Protein AF-A0A3Q3ASQ7-F1 (afdb_monomer)

Foldseek 3Di:
DDPVLVVVLVVLVVLVVCLVPVPPVPPSVVVVVLLVVLVVLCPVLVVVLLVVLLVLLVVLLVQCALLLLKFWFADCVVVVPDPDDPPDPPPDRTDDDPPDPDGDHAAPDPQAADDPPRTDIDSHDAGPLRNLQGSNDSVSSSVLLVCLQLVAVNVVSVNSRCNRNGVVCVVSSVCSNVVRNVVSVVVSLVSLVVSVVVVVVVVVVVVVVVVVVVVVVVVVVVVVVVVVVVVQVPDDDDDDPPDPPPPDDDDDPVVVVVCVVPQPPPPDPVLVVVLVVLLVVLPDVVLVVVLLVLLVVLLVLVVPDDPPDDPVSVVVSVVSLVVSLVSLVVNLVSLCSNQTNVRQVVDPLSVLSVVLSVLSVVCVVCVPDPPVVVSVVSPNVSNCNCLVVDVVSVVVVVVVVVCCVVCVSLVVVLVSLLQSLLVSLQSQQLVLQLVVQVQPDVVSDRDQQGSNDSVSSSVQLVCLLVSHNVSVLSVSCRRRNNPVSCVSSVCSNVVNNSSVSVD

Sequence (503 aa):
LGNVSALRTFRVLRALKTISLSNRPSGLKTIVGALIQSVKKLADVMILTVFCLSVFALIGLQLFMGNLRQKCVRRTDHCLNGSLPSNTSFFYNFYKVEGAKDALICGNSSDAGKCPDGFDCLKTGRNPNYGYTSFDTFGWAFLSLFRLMTQDYWENLYHQTLRSAGKTYMVFFVVVIFLGSFYLINLILAVVAMAYEEQNQATIAEACQKEREFQQAMERLKKEQQVAVMLVLSGLPCVCSAELEEAHKKCHPCWYVFAHRYLVWECCPSWLRVKQLVKIMVMDPFLDLAITVCIVLNTLFMAMEHYPMTEEFNGMLTIGNLVFSGIFTAEMVLKIIALDPYYYFQTGWNIFDSIIVCLSLMELGLSDVEGLSVLRSFRLLRVFKLARSWPTLNTLIKIIGNSMGALGNLTLVLAIIVFIFAVVGMQLFGKNYQECTCKISKDCSLPRWHMKDFFHSFLIVFRVLCGEWIETMWDCMEVAGQPLCILVFMLVMVIGNLVVSRV

Organism: Kryptolebias marmoratus (NCBI:txid37003)

Secondary structure (DSSP, 8-state):
---HHHHHHGGGGGTHHHHHHSS-TTTHHHHHHHHHHHHHHTHHHHHHHHHHHHHHHHHHHHHHTTGGGEEEEE-GGGGSSS---TT--S---B---TT-SSPPB--SSTTSPPPPTTEEEEE-SPPTTTTTS-SSSHHHHHHHHHHHHHTSSHHHHHHHHHHHH-GGGHHHHHHHIIIIIIIHHHHHHHHHHHHHHHHHHHHHHHHHHHHHHHHHHHHHHHHHHHHHHHHHTTS--------S---S-PPPHHHHHHIIIII---S-HHHHHHHHHHHHHHT-HHHHHHHHHHHHHHHHHHHT--SSPPHHHHHHHHHHHHHHHHHHHHHHHHHHHHHHHHHHTTSHHHHHHHHHHHHHHHHHHTTT-TT-HHHHHGGGGGGGGGGTT-HHHHHHHHHHHHHHHHSHHHHHHHHHHHHHHHHHHHHHHHHHHHHTHHHH-TTSSPPSS-SSSHHHHHHHHHHHHTT--HHHHHHHHHHH-HHHHHHHHHHHHHHHHHHHTT-

Structure (mmCIF, N/CA/C/O backbone):
data_AF-A0A3Q3ASQ7-F1
#
_entry.id   AF-A0A3Q3ASQ7-F1
#
loop_
_atom_site.group_PDB
_atom_site.id
_atom_site.type_symbol
_atom_site.label_atom_id
_atom_site.label_alt_id
_atom_site.label_comp_id
_atom_site.label_asym_id
_atom_site.label_entity_id
_atom_site.label_seq_id
_atom_site.pdbx_PDB_ins_code
_atom_site.Cartn_x
_atom_site.Cartn_y
_atom_site.Cartn_z
_atom_site.occupancy
_atom_site.B_iso_or_equiv
_atom_site.auth_seq_id
_atom_site.auth_comp_id
_atom_site.auth_asym_id
_atom_site.auth_atom_id
_atom_site.pdbx_PDB_model_num
ATOM 1 N N . LEU A 1 1 ? 25.745 27.341 -5.664 1.00 40.50 1 LEU A N 1
ATOM 2 C CA . LEU A 1 1 ? 24.590 27.676 -4.797 1.00 40.50 1 LEU A CA 1
ATOM 3 C C . LEU A 1 1 ? 24.017 26.374 -4.250 1.00 40.50 1 LEU A C 1
ATOM 5 O O . LEU A 1 1 ? 23.530 25.564 -5.024 1.00 40.50 1 LEU A O 1
ATOM 9 N N . GLY A 1 2 ? 24.247 26.116 -2.960 1.00 45.44 2 GLY A N 1
ATOM 10 C CA . GLY A 1 2 ? 24.118 24.795 -2.337 1.00 45.44 2 GLY A CA 1
ATOM 11 C C . GLY A 1 2 ? 22.699 24.231 -2.330 1.00 45.44 2 GLY A C 1
ATOM 12 O O . GLY A 1 2 ? 21.723 24.968 -2.377 1.00 45.44 2 GLY A O 1
ATOM 13 N N . ASN A 1 3 ? 22.615 22.905 -2.258 1.00 58.59 3 ASN A N 1
ATOM 14 C CA . ASN A 1 3 ? 21.414 22.077 -2.342 1.00 58.59 3 ASN A CA 1
ATOM 15 C C . ASN A 1 3 ? 20.445 22.325 -1.156 1.00 58.59 3 ASN A C 1
ATOM 17 O O . ASN A 1 3 ? 20.308 21.503 -0.250 1.00 58.59 3 ASN A O 1
ATOM 21 N N . VAL A 1 4 ? 19.791 23.496 -1.117 1.00 65.44 4 VAL A N 1
ATOM 22 C CA . VAL A 1 4 ? 18.905 23.931 -0.016 1.00 65.44 4 VAL A CA 1
ATOM 23 C C . VAL A 1 4 ? 17.752 22.943 0.192 1.00 65.44 4 VAL A C 1
ATOM 25 O O . VAL A 1 4 ? 17.285 22.783 1.316 1.00 65.44 4 VAL A O 1
ATOM 28 N N . SER A 1 5 ? 17.308 22.251 -0.861 1.00 63.06 5 SER A N 1
ATOM 29 C CA . SER A 1 5 ? 16.274 21.210 -0.789 1.00 63.06 5 SER A CA 1
ATOM 30 C C . SER A 1 5 ? 16.721 20.015 0.062 1.00 63.06 5 SER A C 1
ATOM 32 O O . SER A 1 5 ? 15.990 19.604 0.959 1.00 63.06 5 SER A O 1
ATOM 34 N N . ALA A 1 6 ? 17.958 19.536 -0.120 1.00 63.94 6 ALA A N 1
ATOM 35 C CA . ALA A 1 6 ? 18.531 18.481 0.716 1.00 63.94 6 ALA A CA 1
ATOM 36 C C . ALA A 1 6 ? 18.715 18.941 2.172 1.00 63.94 6 ALA A C 1
ATOM 38 O O . ALA A 1 6 ? 18.454 18.184 3.092 1.00 63.94 6 ALA A O 1
ATOM 39 N N . LEU A 1 7 ? 19.074 20.205 2.419 1.00 70.06 7 LEU A N 1
ATOM 40 C CA . LEU A 1 7 ? 19.183 20.721 3.792 1.00 70.06 7 LEU A CA 1
ATOM 41 C C . LEU A 1 7 ? 17.820 20.881 4.493 1.00 70.06 7 LEU A C 1
ATOM 43 O O . LEU A 1 7 ? 17.738 20.821 5.721 1.00 70.06 7 LEU A O 1
ATOM 47 N N . ARG A 1 8 ? 16.725 21.064 3.740 1.00 75.06 8 ARG A N 1
ATOM 48 C CA . ARG A 1 8 ? 15.362 21.111 4.300 1.00 75.06 8 ARG A CA 1
ATOM 49 C C . ARG A 1 8 ? 14.898 19.753 4.816 1.00 75.06 8 ARG A C 1
ATOM 51 O O . ARG A 1 8 ? 14.081 19.744 5.735 1.00 75.06 8 ARG A O 1
ATOM 58 N N . THR A 1 9 ? 15.433 18.634 4.322 1.00 71.38 9 THR A N 1
ATOM 59 C CA . THR A 1 9 ? 15.073 17.301 4.840 1.00 71.38 9 THR A CA 1
ATOM 60 C C . THR A 1 9 ? 15.530 17.096 6.282 1.00 71.38 9 THR A C 1
ATOM 62 O O . THR A 1 9 ? 14.824 16.449 7.048 1.00 71.38 9 THR A O 1
ATOM 65 N N . PHE A 1 10 ? 16.616 17.745 6.726 1.00 77.31 10 PHE A N 1
ATOM 66 C CA . PHE A 1 10 ? 17.025 17.720 8.136 1.00 77.31 10 PHE A CA 1
ATOM 67 C C . PHE A 1 10 ? 15.962 18.309 9.074 1.00 77.31 10 PHE A C 1
ATOM 69 O O . PHE A 1 10 ? 15.909 17.954 10.251 1.00 77.31 10 PHE A O 1
ATOM 76 N N . ARG A 1 11 ? 15.052 19.161 8.574 1.00 80.38 11 ARG A N 1
ATOM 77 C CA . ARG A 1 11 ? 13.901 19.636 9.363 1.00 80.38 11 ARG A CA 1
ATOM 78 C C . ARG A 1 11 ? 12.938 18.497 9.701 1.00 80.38 11 ARG A C 1
ATOM 80 O O . ARG A 1 11 ? 12.293 18.569 10.741 1.00 80.38 11 ARG A O 1
ATOM 87 N N . VAL A 1 12 ? 12.881 17.443 8.884 1.00 73.81 12 VAL A N 1
ATOM 88 C CA . VAL A 1 12 ? 12.063 16.244 9.124 1.00 73.81 12 VAL A CA 1
ATOM 89 C C . VAL A 1 12 ? 12.606 15.423 10.293 1.00 73.81 12 VAL A C 1
ATOM 91 O O . VAL A 1 12 ? 11.822 14.812 11.009 1.00 73.81 12 VAL A O 1
ATOM 94 N N . LEU A 1 13 ? 13.906 15.509 10.611 1.00 72.81 13 LEU A N 1
ATOM 95 C CA . LEU A 1 13 ? 14.452 14.903 11.835 1.00 72.81 13 LEU A CA 1
ATOM 96 C C . LEU A 1 13 ? 13.830 15.494 13.113 1.00 72.81 13 LEU A C 1
ATOM 98 O O . LEU A 1 13 ? 13.895 14.878 14.171 1.00 72.81 13 LEU A O 1
ATOM 102 N N . ARG A 1 14 ? 13.162 16.657 13.043 1.00 78.00 14 ARG A N 1
ATOM 103 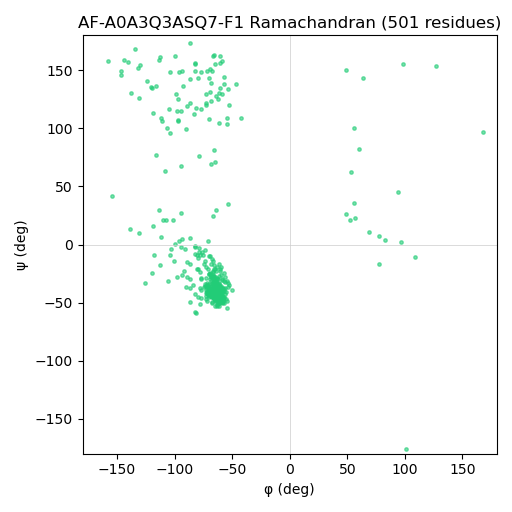C CA . ARG A 1 14 ? 12.352 17.166 14.162 1.00 78.00 14 ARG A CA 1
ATOM 104 C C . ARG A 1 14 ? 11.132 16.291 14.436 1.00 78.00 14 ARG A C 1
ATOM 106 O O . ARG A 1 14 ? 10.718 16.228 15.585 1.00 78.00 14 ARG A O 1
ATOM 113 N N . ALA A 1 15 ? 10.594 15.591 13.437 1.00 68.62 15 ALA A N 1
ATOM 114 C CA . ALA A 1 15 ? 9.544 14.600 13.648 1.00 68.62 15 ALA A CA 1
ATOM 115 C C . ALA A 1 15 ? 10.065 13.413 14.469 1.00 68.62 15 ALA A C 1
ATOM 117 O O . ALA A 1 15 ? 9.340 12.922 15.316 1.00 68.62 15 ALA A O 1
ATOM 118 N N . LEU A 1 16 ? 11.347 13.033 14.356 1.00 71.19 16 LEU A N 1
ATOM 119 C CA . LEU A 1 16 ? 11.947 12.047 15.271 1.00 71.19 16 LEU A CA 1
ATOM 120 C C . LEU A 1 16 ? 11.978 12.544 16.722 1.00 71.19 16 LEU A C 1
ATOM 122 O O . LEU A 1 16 ? 12.055 11.732 17.641 1.00 71.19 16 LEU A O 1
ATOM 126 N N . LYS A 1 17 ? 11.857 13.858 16.971 1.00 70.88 17 LYS A N 1
ATOM 127 C CA . LYS A 1 17 ? 11.703 14.341 18.343 1.00 70.88 17 LYS A CA 1
ATOM 128 C C . LYS A 1 17 ? 10.382 13.918 18.965 1.00 70.88 17 LYS A C 1
ATOM 130 O O . LYS A 1 17 ? 10.351 13.850 20.182 1.00 70.88 17 LYS A O 1
ATOM 135 N N . THR A 1 18 ? 9.322 13.599 18.217 1.00 65.94 18 THR A N 1
ATOM 136 C CA . THR A 1 18 ? 8.094 13.045 18.826 1.00 65.94 18 THR A CA 1
ATOM 137 C C . THR A 1 18 ? 8.370 11.688 19.474 1.00 65.94 18 THR A C 1
ATOM 139 O O . THR A 1 18 ? 7.828 11.403 20.540 1.00 65.94 18 THR A O 1
ATOM 142 N N . ILE A 1 19 ? 9.317 10.921 18.917 1.00 65.00 19 ILE A N 1
ATOM 143 C CA . ILE A 1 19 ? 9.825 9.676 19.505 1.00 65.00 19 ILE A CA 1
ATOM 144 C C . ILE A 1 19 ? 10.561 9.953 20.828 1.00 65.00 19 ILE A C 1
ATOM 146 O O . ILE A 1 19 ? 10.468 9.165 21.766 1.00 65.00 19 ILE A O 1
ATOM 150 N N . SER A 1 20 ? 11.257 11.093 20.938 1.00 59.88 20 SER A N 1
ATOM 151 C CA . SER A 1 20 ? 11.979 11.493 22.158 1.00 59.88 20 SER A CA 1
ATOM 152 C C . SER A 1 20 ? 11.165 12.307 23.181 1.00 59.88 20 SER A C 1
ATOM 154 O O . SER A 1 20 ? 11.505 12.265 24.357 1.00 59.88 20 SER A O 1
ATOM 156 N N . LEU A 1 21 ? 10.151 13.068 22.742 1.00 54.09 21 LEU A N 1
ATOM 157 C CA . LEU A 1 21 ? 9.380 14.062 23.517 1.00 54.09 21 LEU A CA 1
ATOM 158 C C . LEU A 1 21 ? 8.021 13.550 23.991 1.00 54.09 21 LEU A C 1
ATOM 160 O O . LEU A 1 21 ? 7.407 14.195 24.838 1.00 54.09 21 LEU A O 1
ATOM 164 N N . SER A 1 22 ? 7.519 12.429 23.462 1.00 48.75 22 SER A N 1
ATOM 165 C CA . SER A 1 22 ? 6.379 11.770 24.093 1.00 48.75 22 SER A CA 1
ATOM 166 C C . SER A 1 22 ? 6.809 11.369 25.504 1.00 48.75 22 SER A C 1
ATOM 168 O O . SER A 1 22 ? 7.582 10.429 25.684 1.00 48.75 22 SER A O 1
ATOM 170 N N . ASN A 1 23 ? 6.334 12.117 26.504 1.00 43.28 23 ASN A N 1
ATOM 171 C CA . ASN A 1 23 ? 6.573 11.951 27.943 1.00 43.28 23 ASN A CA 1
ATOM 172 C C . ASN A 1 23 ? 5.998 10.628 28.508 1.00 43.28 23 ASN A C 1
ATOM 174 O O . ASN A 1 23 ? 5.625 10.543 29.674 1.00 43.28 23 ASN A O 1
ATOM 178 N N . ARG A 1 24 ? 5.935 9.572 27.688 1.00 46.97 24 ARG A N 1
ATOM 179 C CA . ARG A 1 24 ? 5.661 8.181 28.050 1.00 46.97 24 ARG A CA 1
ATOM 180 C C . ARG A 1 24 ? 6.918 7.353 27.713 1.00 46.97 24 ARG A C 1
ATOM 182 O O . ARG A 1 24 ? 6.967 6.703 26.669 1.00 46.97 24 ARG A O 1
ATOM 189 N N . PRO A 1 25 ? 7.977 7.414 28.545 1.00 46.00 25 PRO A N 1
ATOM 190 C CA . PRO A 1 25 ? 9.343 7.080 28.127 1.00 46.00 25 PRO A CA 1
ATOM 191 C C . PRO A 1 25 ? 9.649 5.583 27.984 1.00 46.00 25 PRO A C 1
ATOM 193 O O . PRO A 1 25 ? 10.738 5.241 27.532 1.00 46.00 25 PRO A O 1
ATOM 196 N N . SER A 1 26 ? 8.740 4.686 28.367 1.00 56.41 26 SER A N 1
ATOM 197 C CA . SER A 1 26 ? 9.032 3.252 28.479 1.00 56.41 26 SER A CA 1
ATOM 198 C C . SER A 1 26 ? 8.600 2.410 27.274 1.00 56.41 26 SER A C 1
ATOM 200 O O . SER A 1 26 ? 9.236 1.401 27.003 1.00 56.41 26 SER A O 1
ATOM 202 N N . GLY A 1 27 ? 7.571 2.798 26.514 1.00 62.06 27 GLY A N 1
ATOM 203 C CA . GLY A 1 27 ? 7.063 1.958 25.414 1.00 62.06 27 GLY A CA 1
ATOM 204 C C . GLY A 1 27 ? 7.864 2.092 24.115 1.00 62.06 27 GLY A C 1
ATOM 205 O O . GLY A 1 27 ? 8.416 1.128 23.596 1.00 62.06 27 GLY A O 1
ATOM 206 N N . LEU A 1 28 ? 7.961 3.314 23.591 1.00 63.69 28 LEU A N 1
ATOM 207 C CA . LEU A 1 28 ? 8.449 3.573 22.233 1.00 63.69 28 LEU A CA 1
ATOM 208 C C . LEU A 1 28 ? 9.963 3.349 22.054 1.00 63.69 28 LEU A C 1
ATOM 210 O O . LEU A 1 28 ? 10.390 2.779 21.052 1.00 63.69 28 LEU A O 1
ATOM 214 N N . LYS A 1 29 ? 10.782 3.745 23.039 1.00 68.12 29 LYS A N 1
ATOM 215 C CA . LYS A 1 29 ? 12.233 3.474 23.030 1.00 68.12 29 LYS A CA 1
ATOM 216 C C . LYS A 1 29 ? 12.528 1.975 23.085 1.00 68.12 29 LYS A C 1
ATOM 218 O O . LYS A 1 29 ? 13.401 1.505 22.362 1.00 68.12 29 LYS A O 1
ATOM 223 N N . THR A 1 30 ? 11.768 1.237 23.892 1.00 71.81 30 THR A N 1
ATOM 224 C CA . THR A 1 30 ? 11.862 -0.225 23.995 1.00 71.81 30 THR A CA 1
ATOM 225 C C . THR A 1 30 ? 11.496 -0.888 22.673 1.00 71.81 30 THR A C 1
ATOM 227 O O . THR A 1 30 ? 12.217 -1.770 22.230 1.00 71.81 30 THR A O 1
ATOM 230 N N . ILE A 1 31 ? 10.461 -0.401 21.977 1.00 71.19 31 ILE A N 1
ATOM 231 C CA . ILE A 1 31 ? 10.077 -0.896 20.645 1.00 71.19 31 ILE A CA 1
ATOM 232 C C . ILE A 1 31 ? 11.190 -0.672 19.614 1.00 71.19 31 ILE A C 1
ATOM 234 O O . ILE A 1 31 ? 11.555 -1.600 18.897 1.00 71.19 31 ILE A O 1
ATOM 238 N N . VAL A 1 32 ? 11.765 0.533 19.542 1.00 72.06 32 VAL A N 1
ATOM 239 C CA . VAL A 1 32 ? 12.861 0.824 18.598 1.00 72.06 32 VAL A CA 1
ATOM 240 C C . VAL A 1 32 ? 14.115 0.006 18.931 1.00 72.06 32 VAL A C 1
ATOM 242 O O . VAL A 1 32 ? 14.754 -0.532 18.028 1.00 72.06 32 VAL A O 1
ATOM 245 N N . GLY A 1 33 ? 14.450 -0.148 20.215 1.00 75.75 33 GLY A N 1
ATOM 246 C CA . GLY A 1 33 ? 15.542 -1.018 20.658 1.00 75.75 33 GLY A CA 1
ATOM 247 C C . GLY A 1 33 ? 15.300 -2.487 20.299 1.00 75.75 33 GLY A C 1
ATOM 248 O O . GLY A 1 33 ? 16.184 -3.141 19.744 1.00 75.75 33 GLY A O 1
ATOM 249 N N . ALA A 1 34 ? 14.080 -2.980 20.525 1.00 74.19 34 ALA A N 1
ATOM 250 C CA . ALA A 1 34 ? 13.669 -4.329 20.162 1.00 74.19 34 ALA A CA 1
ATOM 251 C C . ALA A 1 34 ? 13.756 -4.552 18.647 1.00 74.19 34 ALA A C 1
ATOM 253 O O . ALA A 1 34 ? 14.275 -5.593 18.239 1.00 74.19 34 ALA A O 1
ATOM 254 N N . LEU A 1 35 ? 13.319 -3.582 17.829 1.00 74.62 35 LEU A N 1
ATOM 255 C CA . LEU A 1 35 ? 13.439 -3.583 16.362 1.00 74.62 35 LEU A CA 1
ATOM 256 C C . LEU A 1 35 ? 14.898 -3.727 15.918 1.00 74.62 35 LEU A C 1
ATOM 258 O O . LEU A 1 35 ? 15.217 -4.614 15.130 1.00 74.62 35 LEU A O 1
ATOM 262 N N . ILE A 1 36 ? 15.804 -2.913 16.462 1.00 81.00 36 ILE A N 1
ATOM 263 C CA . ILE A 1 36 ? 17.238 -2.986 16.136 1.00 81.00 36 ILE A CA 1
ATOM 264 C C . ILE A 1 36 ? 17.821 -4.354 16.520 1.00 81.00 36 ILE A C 1
ATOM 266 O O . ILE A 1 36 ? 18.652 -4.905 15.795 1.00 81.00 36 ILE A O 1
ATOM 270 N N . GLN A 1 37 ? 17.374 -4.935 17.633 1.00 79.00 37 GLN A N 1
ATOM 271 C CA . GLN A 1 37 ? 17.842 -6.245 18.073 1.00 79.00 37 GLN A CA 1
ATOM 272 C C . GLN A 1 37 ? 17.421 -7.379 17.123 1.00 79.00 37 GLN A C 1
ATOM 274 O O . GLN A 1 37 ? 18.233 -8.275 16.898 1.00 79.00 37 GLN A O 1
ATOM 279 N N . SER A 1 38 ? 16.228 -7.345 16.504 1.00 78.62 38 SER A N 1
ATOM 280 C CA . SER A 1 38 ? 15.896 -8.367 15.487 1.00 78.62 38 SER A CA 1
ATOM 281 C C . SER A 1 38 ? 16.697 -8.210 14.213 1.00 78.62 38 SER A C 1
ATOM 283 O O . SER A 1 38 ? 17.019 -9.216 13.596 1.00 78.62 38 SER A O 1
ATOM 285 N N . VAL A 1 39 ? 17.035 -6.981 13.807 1.00 80.94 39 VAL A N 1
ATOM 286 C CA . VAL A 1 39 ? 17.841 -6.770 12.592 1.00 80.94 39 VAL A CA 1
ATOM 287 C C . VAL A 1 39 ? 19.178 -7.496 12.708 1.00 80.94 39 VAL A C 1
ATOM 289 O O . VAL A 1 39 ? 19.630 -8.098 11.741 1.00 80.94 39 VAL A O 1
ATOM 292 N N . LYS A 1 40 ? 19.778 -7.524 13.905 1.00 83.12 40 LYS A N 1
ATOM 293 C CA . LYS A 1 40 ? 21.011 -8.287 14.146 1.00 83.12 40 LYS A CA 1
ATOM 294 C C . LYS A 1 40 ? 20.828 -9.790 13.923 1.00 83.12 40 LYS A C 1
ATOM 296 O O . LYS A 1 40 ? 21.713 -10.411 13.352 1.00 83.12 40 LYS A O 1
ATOM 301 N N . LYS A 1 41 ? 19.686 -10.361 14.321 1.00 78.81 41 LYS A N 1
ATOM 302 C CA . LYS A 1 41 ? 19.367 -11.784 14.098 1.00 78.81 41 LYS A CA 1
ATOM 303 C C . LYS A 1 41 ? 19.092 -12.109 12.628 1.00 78.81 41 LYS A C 1
ATOM 305 O O . LYS A 1 41 ? 19.300 -13.235 12.200 1.00 78.81 41 LYS A O 1
ATOM 310 N N . LEU A 1 42 ? 18.662 -11.118 11.847 1.00 82.19 42 LEU A N 1
ATOM 311 C CA . LEU A 1 42 ? 18.450 -11.254 10.406 1.00 82.19 42 LEU A CA 1
ATOM 312 C C . LEU A 1 42 ? 19.744 -11.139 9.590 1.00 82.19 42 LEU A C 1
ATOM 314 O O . LEU A 1 42 ? 19.708 -11.396 8.391 1.00 82.19 42 LEU A O 1
ATOM 318 N N . ALA A 1 43 ? 20.878 -10.763 10.192 1.00 86.38 43 ALA A N 1
ATOM 319 C CA . ALA A 1 43 ? 22.115 -10.503 9.456 1.00 86.38 43 ALA A CA 1
ATOM 320 C C . ALA A 1 43 ? 22.577 -11.710 8.620 1.00 86.38 43 ALA A C 1
ATOM 322 O O . ALA A 1 43 ? 22.868 -11.542 7.437 1.00 86.38 43 ALA A O 1
ATOM 323 N N . ASP A 1 44 ? 22.560 -12.919 9.184 1.00 86.56 44 ASP A N 1
ATOM 324 C CA . ASP A 1 44 ? 22.984 -14.138 8.478 1.00 86.56 44 ASP A CA 1
ATOM 325 C C . ASP A 1 44 ? 22.068 -14.461 7.290 1.00 86.56 44 ASP A C 1
ATOM 327 O O . ASP A 1 44 ? 22.531 -14.797 6.198 1.00 86.56 44 ASP A O 1
ATOM 331 N N . VAL A 1 45 ? 20.758 -14.266 7.467 1.00 87.69 45 VAL A N 1
ATOM 332 C CA . VAL A 1 45 ? 19.765 -14.404 6.393 1.00 87.69 45 VAL A CA 1
ATOM 333 C C . VAL A 1 45 ? 20.002 -13.374 5.296 1.00 87.69 45 VAL A C 1
ATOM 335 O O . VAL A 1 45 ? 19.976 -13.697 4.110 1.00 87.69 45 VAL A O 1
ATOM 338 N N . MET A 1 46 ? 20.263 -12.124 5.672 1.00 87.38 46 MET A N 1
ATOM 339 C CA . MET A 1 46 ? 20.550 -11.055 4.721 1.00 87.38 46 MET A CA 1
ATOM 340 C C . MET A 1 46 ? 21.835 -11.338 3.932 1.00 87.38 46 MET A C 1
ATOM 342 O O . MET A 1 46 ? 21.877 -11.103 2.728 1.00 87.38 46 MET A O 1
ATOM 346 N N . ILE A 1 47 ? 22.861 -11.914 4.560 1.00 90.69 47 ILE A N 1
ATOM 347 C CA . ILE A 1 47 ? 24.085 -12.337 3.867 1.00 90.69 47 ILE A CA 1
ATOM 348 C C . ILE A 1 47 ? 23.777 -13.457 2.866 1.00 90.69 47 ILE A C 1
ATOM 350 O O . ILE A 1 47 ? 24.170 -13.358 1.702 1.00 90.69 47 ILE A O 1
ATOM 354 N N . LEU A 1 48 ? 23.030 -14.485 3.283 1.00 89.75 48 LEU A N 1
ATOM 355 C CA . LEU A 1 48 ? 22.625 -15.586 2.406 1.00 89.75 48 LEU A CA 1
ATOM 356 C C . LEU A 1 48 ? 21.794 -15.089 1.215 1.00 89.75 48 LEU A C 1
ATOM 358 O O . LEU A 1 48 ? 22.058 -15.472 0.078 1.00 89.75 48 LEU A O 1
ATOM 362 N N . THR A 1 49 ? 20.820 -14.208 1.450 1.00 89.12 49 THR A N 1
ATOM 363 C CA . THR A 1 49 ? 19.958 -13.657 0.390 1.00 89.12 49 THR A CA 1
ATOM 364 C C . THR A 1 49 ? 20.760 -12.852 -0.628 1.00 89.12 49 THR A C 1
ATOM 366 O O . THR A 1 49 ? 20.620 -13.081 -1.829 1.00 89.12 49 THR A O 1
ATOM 369 N N . VAL A 1 50 ? 21.654 -11.963 -0.182 1.00 92.00 50 VAL A N 1
ATOM 370 C CA . VAL A 1 50 ? 22.527 -11.183 -1.073 1.00 92.00 50 VAL A CA 1
ATOM 371 C C . VAL A 1 50 ? 23.459 -12.100 -1.865 1.00 92.00 50 VAL A C 1
ATOM 373 O O . VAL A 1 50 ? 23.650 -11.883 -3.064 1.00 92.00 50 VAL A O 1
ATOM 376 N N . PHE A 1 51 ? 24.000 -13.146 -1.237 1.00 93.38 51 PHE A N 1
ATOM 377 C CA . PHE A 1 51 ? 24.819 -14.149 -1.913 1.00 93.38 51 PHE A CA 1
ATOM 378 C C . PHE A 1 51 ? 24.029 -14.883 -3.007 1.00 93.38 51 PHE A C 1
ATOM 380 O O . PHE A 1 51 ? 24.446 -14.883 -4.166 1.00 93.38 51 PHE A O 1
ATOM 387 N N . CYS A 1 52 ? 22.856 -15.432 -2.682 1.00 91.81 52 CYS A N 1
ATOM 388 C CA . CYS A 1 52 ? 21.996 -16.125 -3.643 1.00 91.81 52 CYS A CA 1
ATOM 389 C C . CYS A 1 52 ? 21.577 -15.209 -4.803 1.00 91.81 52 CYS A C 1
ATOM 391 O O . CYS A 1 52 ? 21.685 -15.604 -5.965 1.00 91.81 52 CYS A O 1
ATOM 393 N N . LEU A 1 53 ? 21.160 -13.970 -4.516 1.00 92.69 53 LEU A N 1
ATOM 394 C CA . LEU A 1 53 ? 20.813 -12.982 -5.543 1.00 92.69 53 LEU A CA 1
ATOM 395 C C . LEU A 1 53 ? 21.999 -12.657 -6.450 1.00 92.69 53 LEU A C 1
ATOM 397 O O . LEU A 1 53 ? 21.819 -12.531 -7.658 1.00 92.69 53 LEU A O 1
ATOM 401 N N . SER A 1 54 ? 23.209 -12.563 -5.898 1.00 94.75 54 SER A N 1
ATOM 402 C CA . SER A 1 54 ? 24.421 -12.303 -6.682 1.00 94.75 54 SER A CA 1
ATOM 403 C C . SER A 1 54 ? 24.737 -13.459 -7.634 1.00 94.75 54 SER A C 1
ATOM 405 O O . SER A 1 54 ? 25.043 -13.218 -8.801 1.00 94.75 54 SER A O 1
ATOM 407 N N . VAL A 1 55 ? 24.596 -14.710 -7.180 1.00 95.44 55 VAL A N 1
ATOM 408 C CA . VAL A 1 55 ? 24.778 -15.904 -8.025 1.00 95.44 55 VAL A CA 1
ATOM 409 C C . VAL A 1 55 ? 23.762 -15.919 -9.170 1.00 95.44 55 VAL A C 1
ATOM 411 O O . VAL A 1 55 ? 24.149 -16.021 -10.335 1.00 95.44 55 VAL A O 1
ATOM 414 N N . PHE A 1 56 ? 22.470 -15.740 -8.877 1.00 95.19 56 PHE A N 1
ATOM 415 C CA . PHE A 1 56 ? 21.438 -15.690 -9.918 1.00 95.19 56 PHE A CA 1
ATOM 416 C C . PHE A 1 56 ? 21.582 -14.480 -10.844 1.00 95.19 56 PHE A C 1
ATOM 418 O O . PHE A 1 56 ? 21.280 -14.589 -12.032 1.00 95.19 56 PHE A O 1
ATOM 425 N N . ALA A 1 57 ? 22.077 -13.346 -10.344 1.00 96.38 57 ALA A N 1
ATOM 426 C CA . ALA A 1 57 ? 22.351 -12.171 -11.162 1.00 96.38 57 ALA A CA 1
ATOM 427 C C . ALA A 1 57 ? 23.485 -12.416 -12.158 1.00 96.38 57 ALA A C 1
ATOM 429 O O . ALA A 1 57 ? 23.366 -11.994 -13.304 1.00 96.38 57 ALA A O 1
ATOM 430 N N . LEU A 1 58 ? 24.542 -13.136 -11.771 1.00 97.12 58 LEU A N 1
ATOM 431 C CA . LEU A 1 58 ? 25.612 -13.530 -12.693 1.00 97.12 58 LEU A CA 1
ATOM 432 C C . LEU A 1 58 ? 25.109 -14.506 -13.763 1.00 97.12 58 LEU A C 1
ATOM 434 O O . LEU A 1 58 ? 25.439 -14.336 -14.936 1.00 97.12 58 LEU A O 1
ATOM 438 N N . ILE A 1 59 ? 24.268 -15.476 -13.387 1.00 96.69 59 ILE A N 1
ATOM 439 C CA . ILE A 1 59 ? 23.634 -16.396 -14.345 1.00 96.69 59 ILE A CA 1
ATOM 440 C C . ILE A 1 59 ? 22.732 -15.615 -15.312 1.00 96.69 59 ILE A C 1
ATOM 442 O O . ILE A 1 59 ? 22.855 -15.762 -16.525 1.00 96.69 59 ILE A O 1
ATOM 446 N N . GLY A 1 60 ? 21.859 -14.742 -14.801 1.00 96.19 60 GLY A N 1
ATOM 447 C CA . GLY A 1 60 ? 20.959 -13.926 -15.621 1.00 96.19 60 GLY A CA 1
ATOM 448 C C . GLY A 1 60 ? 21.702 -12.958 -16.545 1.00 96.19 60 GLY A C 1
ATOM 449 O O . GLY A 1 60 ? 21.334 -12.821 -17.709 1.00 96.19 60 GLY A O 1
ATOM 450 N N . LEU A 1 61 ? 22.782 -12.338 -16.058 1.00 96.50 61 LEU A N 1
ATOM 451 C CA . LEU A 1 61 ? 23.689 -11.504 -16.851 1.00 96.50 61 LEU A CA 1
ATOM 452 C C . LEU A 1 61 ? 24.279 -12.305 -18.018 1.00 96.50 61 LEU A C 1
ATOM 454 O O . LEU A 1 61 ? 24.199 -11.855 -19.154 1.00 96.50 61 LEU A O 1
ATOM 458 N N . GLN A 1 62 ? 24.815 -13.500 -17.761 1.00 96.69 62 GLN A N 1
ATOM 459 C CA . GLN A 1 62 ? 25.405 -14.360 -18.796 1.00 96.69 62 GLN A CA 1
ATOM 460 C C . GLN A 1 62 ? 24.370 -14.838 -19.826 1.00 96.69 62 GLN A C 1
ATOM 462 O O . GLN A 1 62 ? 24.653 -14.845 -21.021 1.00 96.69 62 GLN A O 1
ATOM 467 N N . LEU A 1 63 ? 23.164 -15.207 -19.385 1.00 95.81 63 LEU A N 1
ATOM 468 C CA . LEU A 1 63 ? 22.115 -15.721 -20.270 1.00 95.81 63 LEU A CA 1
ATOM 469 C C . LEU A 1 63 ? 21.452 -14.632 -21.124 1.00 95.81 63 LEU A C 1
ATOM 471 O O . LEU A 1 63 ? 21.087 -14.889 -22.271 1.00 95.81 63 LEU A O 1
ATOM 475 N N . PHE A 1 64 ? 21.264 -13.427 -20.577 1.00 96.56 64 PHE A N 1
ATOM 476 C CA . PHE A 1 64 ? 20.394 -12.408 -21.175 1.00 96.56 64 PHE A CA 1
ATOM 477 C C . PHE A 1 64 ? 21.107 -11.107 -21.562 1.00 96.56 64 PHE A C 1
ATOM 479 O O . PHE A 1 64 ? 20.437 -10.104 -21.834 1.00 96.56 64 PHE A O 1
ATOM 486 N N . MET A 1 65 ? 22.443 -11.106 -21.633 1.00 95.69 65 MET A N 1
ATOM 487 C CA . MET A 1 65 ? 23.240 -9.906 -21.907 1.00 95.69 65 MET A CA 1
ATOM 488 C C . MET A 1 65 ? 22.813 -9.190 -23.201 1.00 95.69 65 MET A C 1
ATOM 490 O O . MET A 1 65 ? 23.067 -9.632 -24.328 1.00 95.69 65 MET A O 1
ATOM 494 N N . GLY A 1 66 ? 22.191 -8.019 -23.070 1.00 93.00 66 GLY A N 1
ATOM 495 C CA . GLY A 1 66 ? 21.714 -7.211 -24.189 1.00 93.00 66 GLY A CA 1
ATOM 496 C C . GLY A 1 66 ? 20.533 -7.793 -24.968 1.00 93.00 66 GLY A C 1
ATOM 497 O O . GLY 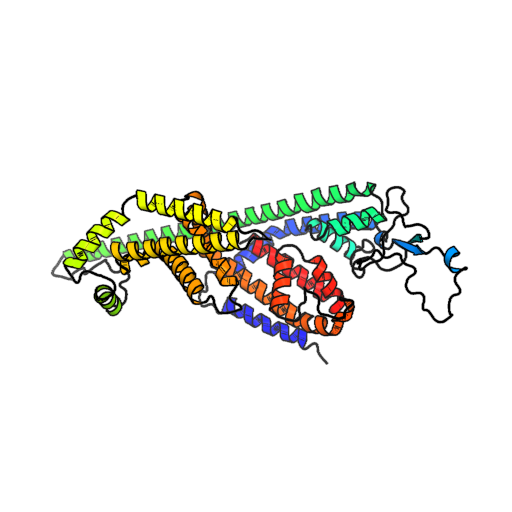A 1 66 ? 20.210 -7.248 -26.023 1.00 93.00 66 GLY A O 1
ATOM 498 N N . ASN A 1 67 ? 19.869 -8.853 -24.501 1.00 94.50 67 ASN A N 1
ATOM 499 C CA . ASN A 1 67 ? 18.690 -9.395 -25.192 1.00 94.50 67 ASN A CA 1
ATOM 500 C C . ASN A 1 67 ? 17.521 -8.398 -25.167 1.00 94.50 67 ASN A C 1
ATOM 502 O O . ASN A 1 67 ? 16.837 -8.213 -26.168 1.00 94.50 67 ASN A O 1
ATOM 506 N N . LEU A 1 68 ? 17.366 -7.638 -24.078 1.00 95.19 68 LEU A N 1
ATOM 507 C CA . LEU A 1 68 ? 16.308 -6.626 -23.939 1.00 95.19 68 LEU A CA 1
ATOM 508 C C . LEU A 1 68 ? 16.493 -5.382 -24.840 1.00 95.19 68 LEU A C 1
ATOM 510 O O . LEU A 1 68 ? 15.559 -4.583 -24.990 1.00 95.19 68 LEU A O 1
ATOM 514 N N . ARG A 1 69 ? 17.658 -5.243 -25.496 1.00 94.06 69 ARG A N 1
ATOM 515 C CA . ARG A 1 69 ? 17.912 -4.231 -26.542 1.00 94.06 69 ARG A CA 1
ATOM 516 C C . ARG A 1 69 ? 17.348 -4.612 -27.905 1.00 94.06 69 ARG A C 1
ATOM 518 O O . ARG A 1 69 ? 17.356 -3.778 -28.798 1.00 94.06 69 ARG A O 1
ATOM 525 N N . GLN A 1 70 ? 16.918 -5.853 -28.109 1.00 93.50 70 GLN A N 1
ATOM 526 C CA . GLN A 1 70 ? 16.384 -6.290 -29.397 1.00 93.50 70 GLN A CA 1
ATOM 527 C C . GLN A 1 70 ? 15.039 -5.611 -29.671 1.00 93.50 70 GLN A C 1
ATOM 529 O O . GLN A 1 70 ? 14.122 -5.700 -28.852 1.00 93.50 70 GLN A O 1
ATOM 534 N N . LYS A 1 71 ? 14.934 -4.916 -30.809 1.00 93.00 71 LYS A N 1
ATOM 535 C CA . LYS A 1 71 ? 13.740 -4.191 -31.262 1.00 93.00 71 LYS A CA 1
ATOM 536 C C . LYS A 1 71 ? 13.426 -4.530 -32.715 1.00 93.00 71 LYS A C 1
ATOM 538 O O . LYS A 1 71 ? 14.326 -4.803 -33.508 1.00 93.00 71 LYS A O 1
ATOM 543 N N . CYS A 1 72 ? 12.148 -4.449 -33.066 1.00 91.38 72 CYS A N 1
ATOM 544 C CA . CYS A 1 72 ? 11.706 -4.538 -34.454 1.00 91.38 72 CYS A CA 1
ATOM 545 C C . CYS A 1 72 ? 11.983 -3.221 -35.183 1.00 91.38 72 CYS A C 1
ATOM 547 O O . CYS A 1 72 ? 11.414 -2.187 -34.822 1.00 91.38 72 CYS A O 1
ATOM 549 N N . VAL A 1 73 ? 12.837 -3.266 -36.202 1.00 89.56 73 VAL A N 1
ATOM 550 C CA . VAL A 1 73 ? 13.248 -2.119 -37.018 1.00 89.56 73 VAL A CA 1
ATOM 551 C C . VAL A 1 73 ? 12.778 -2.325 -38.451 1.00 89.56 73 VAL A C 1
ATOM 553 O O . VAL A 1 73 ? 12.892 -3.423 -38.984 1.00 89.56 73 VAL A O 1
ATOM 556 N N . ARG A 1 74 ? 12.228 -1.286 -39.077 1.00 86.00 74 ARG A N 1
ATOM 557 C CA . ARG A 1 74 ? 11.739 -1.359 -40.457 1.00 86.00 74 ARG A CA 1
ATOM 558 C C . ARG A 1 74 ? 12.877 -1.720 -41.415 1.00 86.00 74 ARG A C 1
ATOM 560 O O . ARG A 1 74 ? 13.961 -1.141 -41.326 1.00 86.00 74 ARG A O 1
ATOM 567 N N . ARG A 1 75 ? 12.620 -2.658 -42.327 1.00 77.62 75 ARG A N 1
ATOM 568 C CA . ARG A 1 75 ? 13.589 -3.107 -43.332 1.00 77.62 75 ARG A CA 1
ATOM 569 C C . ARG A 1 75 ? 13.861 -1.985 -44.352 1.00 77.62 75 ARG A C 1
ATOM 571 O O . ARG A 1 75 ? 12.960 -1.229 -44.721 1.00 77.62 75 ARG A O 1
ATOM 578 N N . THR A 1 76 ? 15.125 -1.818 -44.744 1.00 65.31 76 THR A N 1
ATOM 579 C CA . THR A 1 76 ? 15.616 -0.695 -45.572 1.00 65.31 76 THR A CA 1
ATOM 580 C C . THR A 1 76 ? 15.188 -0.759 -47.041 1.00 65.31 76 THR A C 1
ATOM 582 O O . THR A 1 76 ? 15.174 0.270 -47.713 1.00 65.31 76 THR A O 1
ATOM 585 N N . ASP A 1 77 ? 14.789 -1.929 -47.533 1.00 57.56 77 ASP A N 1
ATOM 586 C CA . ASP A 1 77 ? 14.229 -2.153 -48.874 1.00 57.56 77 ASP A CA 1
ATOM 587 C C . ASP A 1 77 ? 12.912 -1.387 -49.108 1.00 57.56 77 ASP A C 1
ATOM 589 O O . ASP A 1 77 ? 12.687 -0.844 -50.189 1.00 57.56 77 ASP A O 1
ATOM 593 N N . HIS A 1 78 ? 12.083 -1.230 -48.074 1.00 51.41 78 HIS A N 1
ATOM 594 C CA . HIS A 1 78 ? 10.853 -0.433 -48.119 1.00 51.41 78 HIS A CA 1
ATOM 595 C C . HIS A 1 78 ? 11.067 1.088 -48.032 1.00 51.41 78 HIS A C 1
ATOM 597 O O . HIS A 1 78 ? 10.109 1.838 -48.230 1.00 51.41 78 HIS A O 1
ATOM 603 N N . CYS A 1 79 ? 12.283 1.562 -47.745 1.00 52.31 79 CYS A N 1
ATOM 604 C CA . CYS A 1 79 ? 12.597 2.994 -47.680 1.00 52.31 79 CYS A CA 1
ATOM 605 C C . CYS A 1 79 ? 12.975 3.591 -49.047 1.00 52.31 79 CYS A C 1
ATOM 607 O O . CYS A 1 79 ? 12.941 4.807 -49.199 1.00 52.31 79 CYS A O 1
ATOM 609 N N . LEU A 1 80 ? 13.309 2.761 -50.043 1.00 51.97 80 LEU A N 1
ATOM 610 C CA . LEU A 1 80 ? 13.755 3.209 -51.371 1.00 51.97 80 LEU A CA 1
ATOM 611 C C . LEU A 1 80 ? 12.610 3.632 -52.309 1.00 51.97 80 LEU A C 1
ATOM 613 O O . LEU A 1 80 ? 12.846 4.408 -53.228 1.00 51.97 80 LEU A O 1
ATOM 617 N N . ASN A 1 81 ? 11.373 3.187 -52.056 1.00 47.19 81 ASN A N 1
ATOM 618 C CA . ASN A 1 81 ? 10.201 3.524 -52.883 1.00 47.19 81 ASN A CA 1
ATOM 619 C C . ASN A 1 81 ? 9.323 4.652 -52.309 1.00 47.19 81 ASN A C 1
ATOM 621 O O . ASN A 1 81 ? 8.310 5.006 -52.908 1.00 47.19 81 ASN A O 1
ATOM 625 N N . GLY A 1 82 ? 9.688 5.224 -51.158 1.00 48.81 82 GLY A N 1
ATOM 626 C CA . GLY A 1 82 ? 9.046 6.415 -50.607 1.00 48.81 82 GLY A CA 1
ATOM 627 C C . GLY A 1 82 ? 9.948 7.624 -50.811 1.00 48.81 82 GLY A C 1
ATOM 628 O O . GLY A 1 82 ? 11.036 7.674 -50.250 1.00 48.81 82 GLY A O 1
ATOM 629 N N . SER A 1 83 ? 9.507 8.607 -51.593 1.00 46.25 83 SER A N 1
ATOM 630 C CA . SER A 1 83 ? 10.165 9.910 -51.709 1.00 46.25 83 SER A CA 1
ATOM 631 C C . SER A 1 83 ? 10.333 10.540 -50.320 1.00 46.25 83 SER A C 1
ATOM 633 O O . SER A 1 83 ? 9.362 11.035 -49.745 1.00 46.25 83 SER A O 1
ATOM 635 N N . LEU A 1 84 ? 11.545 10.504 -49.762 1.00 48.38 84 LEU A N 1
ATOM 636 C CA . LEU A 1 84 ? 11.836 11.128 -48.475 1.00 48.38 84 LEU A CA 1
ATOM 637 C C . LEU A 1 84 ? 12.198 12.609 -48.688 1.00 48.38 84 LEU A C 1
ATOM 639 O O . LEU A 1 84 ? 13.172 12.896 -49.386 1.00 48.38 84 LEU A O 1
ATOM 643 N N . PRO A 1 85 ? 11.478 13.566 -48.076 1.00 41.88 85 PRO A N 1
ATOM 644 C CA . PRO A 1 85 ? 11.934 14.944 -48.003 1.00 41.88 85 PRO A CA 1
ATOM 645 C C . PRO A 1 85 ? 13.151 15.031 -47.069 1.00 41.88 85 PRO A C 1
ATOM 647 O O . PRO A 1 85 ? 13.140 14.536 -45.939 1.00 41.88 85 PRO A O 1
ATOM 650 N N . SER A 1 86 ? 14.197 15.696 -47.553 1.00 42.06 86 SER A N 1
ATOM 651 C CA . SER A 1 86 ? 15.563 15.803 -47.017 1.00 42.06 86 SER A CA 1
ATOM 652 C C . SER A 1 86 ? 15.719 16.554 -45.681 1.00 42.06 86 SER A C 1
ATOM 654 O O . SER A 1 86 ? 16.792 17.075 -45.400 1.00 42.06 86 SER A O 1
ATOM 656 N N . ASN A 1 87 ? 14.676 16.625 -44.850 1.00 39.22 87 ASN A N 1
ATOM 657 C CA . ASN A 1 87 ? 14.681 17.376 -43.587 1.00 39.22 87 ASN A CA 1
ATOM 658 C C . ASN A 1 87 ? 13.995 16.659 -42.410 1.00 39.22 87 ASN A C 1
ATOM 660 O O . ASN A 1 87 ? 13.740 17.274 -41.377 1.00 39.22 87 ASN A O 1
ATOM 664 N N . THR A 1 88 ? 13.707 15.361 -42.527 1.00 37.88 88 THR A N 1
ATOM 665 C CA . THR A 1 88 ? 13.197 14.571 -41.398 1.00 37.88 88 THR A CA 1
ATOM 666 C C . THR A 1 88 ? 14.340 13.805 -40.744 1.00 37.88 88 THR A C 1
ATOM 668 O O . THR A 1 88 ? 14.991 12.956 -41.349 1.00 37.88 88 THR A O 1
ATOM 671 N N . SER A 1 89 ? 14.636 14.154 -39.495 1.00 36.53 89 SER A N 1
ATOM 672 C CA . SER A 1 89 ? 15.552 13.396 -38.653 1.00 36.53 89 SER A CA 1
ATOM 673 C C . SER A 1 89 ? 15.062 11.947 -38.520 1.00 36.53 89 SER A C 1
ATOM 675 O O . SER A 1 89 ? 13.863 11.694 -38.473 1.00 36.53 89 SER A O 1
ATOM 677 N N . PHE A 1 90 ? 16.014 11.013 -38.463 1.00 40.22 90 PHE A N 1
ATOM 678 C CA . PHE A 1 90 ? 15.934 9.542 -38.361 1.00 40.22 90 PHE A CA 1
ATOM 679 C C . PHE A 1 90 ? 15.090 8.965 -37.188 1.00 40.22 90 PHE A C 1
ATOM 681 O O . PHE A 1 90 ? 15.432 7.941 -36.595 1.00 40.22 90 PHE A O 1
ATOM 688 N N . PHE A 1 91 ? 13.999 9.606 -36.787 1.00 44.81 91 PHE A N 1
ATOM 689 C CA . PHE A 1 91 ? 13.167 9.194 -35.668 1.00 44.81 91 PHE A CA 1
ATOM 690 C C . PHE A 1 91 ? 11.966 8.389 -36.180 1.00 44.81 91 PHE A C 1
ATOM 692 O O . PHE A 1 91 ? 11.197 8.869 -37.000 1.00 44.81 91 PHE A O 1
ATOM 699 N N . TYR A 1 92 ? 11.813 7.173 -35.645 1.00 55.47 92 TYR A N 1
ATOM 700 C CA . TYR A 1 92 ? 10.706 6.214 -35.839 1.00 55.47 92 TYR A CA 1
ATOM 701 C C . TYR A 1 92 ? 10.866 5.129 -36.923 1.00 55.47 92 TYR A C 1
ATOM 703 O O . TYR A 1 92 ? 9.914 4.776 -37.609 1.00 55.47 92 TYR A O 1
ATOM 711 N N . ASN A 1 93 ? 12.035 4.477 -36.971 1.00 77.75 93 ASN A N 1
ATOM 712 C CA . ASN A 1 93 ? 12.181 3.164 -37.629 1.00 77.75 93 ASN A CA 1
ATOM 713 C C . ASN A 1 93 ? 11.746 1.975 -36.746 1.00 77.75 93 ASN A C 1
ATOM 715 O O . ASN A 1 93 ? 11.813 0.835 -37.195 1.00 77.75 93 ASN A O 1
ATOM 719 N N . PHE A 1 94 ? 11.332 2.208 -35.495 1.00 86.56 94 PHE A N 1
ATOM 720 C CA . PHE A 1 94 ? 10.955 1.150 -34.552 1.00 86.56 94 PHE A CA 1
ATOM 721 C C . PHE A 1 94 ? 9.456 0.856 -34.583 1.00 86.56 94 PHE A C 1
ATOM 723 O O . PHE A 1 94 ? 8.646 1.780 -34.522 1.00 86.56 94 PHE A O 1
ATOM 730 N N . TYR A 1 95 ? 9.084 -0.424 -34.570 1.00 87.62 95 TYR A N 1
ATOM 731 C CA . TYR A 1 95 ? 7.688 -0.817 -34.399 1.00 87.62 95 TYR A CA 1
ATOM 732 C C . TYR A 1 95 ? 7.230 -0.598 -32.952 1.00 87.62 95 TYR A C 1
ATOM 734 O O . TYR A 1 95 ? 7.868 -1.059 -31.997 1.00 87.62 95 TYR A O 1
ATOM 742 N N . LYS A 1 96 ? 6.093 0.077 -32.785 1.00 87.38 96 LYS A N 1
ATOM 743 C CA . LYS A 1 96 ? 5.495 0.389 -31.488 1.00 87.38 96 LYS A CA 1
ATOM 744 C C . LYS A 1 96 ? 4.020 0.016 -31.506 1.00 87.38 96 LYS A C 1
ATOM 746 O O . LYS A 1 96 ? 3.287 0.453 -32.384 1.00 87.38 96 LYS A O 1
ATOM 751 N N . VAL A 1 97 ? 3.608 -0.789 -30.532 1.00 86.69 97 VAL A N 1
ATOM 752 C CA . VAL A 1 97 ? 2.199 -1.163 -30.356 1.00 86.69 97 VAL A CA 1
ATOM 753 C C . VAL A 1 97 ? 1.416 0.060 -29.877 1.00 86.69 97 VAL A C 1
ATOM 755 O O . VAL A 1 97 ? 1.938 0.858 -29.089 1.00 86.69 97 VAL A O 1
ATOM 758 N N . GLU A 1 98 ? 0.178 0.215 -30.346 1.00 82.69 98 GLU A N 1
ATOM 759 C CA . GLU A 1 98 ? -0.703 1.299 -29.912 1.00 82.69 98 GLU A CA 1
ATOM 760 C C . GLU A 1 98 ? -0.837 1.320 -28.381 1.00 82.69 98 GLU A C 1
ATOM 762 O O . GLU A 1 98 ? -0.958 0.286 -27.727 1.00 82.69 98 GLU A O 1
ATOM 767 N N . GLY A 1 99 ? -0.724 2.510 -27.788 1.00 78.25 99 GLY A N 1
ATOM 768 C CA . GLY A 1 99 ? -0.766 2.697 -26.334 1.00 78.25 99 GLY A CA 1
ATOM 769 C C . GLY A 1 99 ? 0.517 2.338 -25.567 1.00 78.25 99 GLY A C 1
ATOM 770 O O . GLY A 1 99 ? 0.695 2.817 -24.447 1.00 78.25 99 GLY A O 1
ATOM 771 N N . ALA A 1 100 ? 1.466 1.591 -26.143 1.00 83.38 100 ALA A N 1
ATOM 772 C CA . ALA A 1 100 ? 2.706 1.236 -25.448 1.00 83.38 100 ALA A CA 1
ATOM 773 C C . ALA A 1 100 ? 3.627 2.458 -25.235 1.00 83.38 100 ALA A C 1
ATOM 775 O O . ALA A 1 100 ? 3.632 3.412 -26.021 1.00 83.38 100 ALA A O 1
ATOM 776 N N . LYS A 1 101 ? 4.444 2.453 -24.171 1.00 82.00 101 LYS A N 1
ATOM 777 C CA . LYS A 1 101 ? 5.507 3.461 -23.972 1.00 82.00 101 LYS A CA 1
ATOM 778 C C . LYS A 1 101 ? 6.774 3.106 -24.758 1.00 82.00 101 LYS A C 1
ATOM 780 O O . LYS A 1 101 ? 7.308 3.979 -25.445 1.00 82.00 101 LYS A O 1
ATOM 785 N N . ASP A 1 102 ? 7.161 1.835 -24.754 1.00 88.31 102 ASP A N 1
ATOM 786 C CA . ASP A 1 102 ? 8.383 1.329 -25.387 1.00 88.31 102 ASP A CA 1
ATOM 787 C C . ASP A 1 102 ? 8.140 0.673 -26.756 1.00 88.31 102 ASP A C 1
ATOM 789 O O . ASP A 1 102 ? 7.020 0.297 -27.103 1.00 88.31 102 ASP A O 1
ATOM 793 N N . ALA A 1 103 ? 9.214 0.535 -27.539 1.00 90.31 103 ALA A N 1
ATOM 794 C CA . ALA A 1 103 ? 9.211 -0.217 -28.792 1.00 90.31 103 ALA A CA 1
ATOM 795 C C . ALA A 1 103 ? 9.118 -1.734 -28.547 1.00 90.31 103 ALA A C 1
ATOM 797 O O . ALA A 1 103 ? 9.639 -2.249 -27.549 1.00 90.31 103 ALA A O 1
ATOM 798 N N . LEU A 1 104 ? 8.491 -2.446 -29.489 1.00 92.12 104 LEU A N 1
ATOM 799 C CA . LEU A 1 104 ? 8.255 -3.883 -29.390 1.00 92.12 104 LEU A CA 1
ATOM 800 C C . LEU A 1 104 ? 9.577 -4.657 -29.370 1.00 92.12 104 LEU A C 1
ATOM 802 O O . LEU A 1 104 ? 10.428 -4.491 -30.246 1.00 92.12 104 LEU A O 1
ATOM 806 N N . ILE A 1 105 ? 9.719 -5.524 -28.368 1.00 93.56 105 ILE A N 1
ATOM 807 C CA . ILE A 1 105 ? 10.857 -6.433 -28.229 1.00 93.56 105 ILE A CA 1
ATOM 808 C C . ILE A 1 105 ? 10.657 -7.644 -29.143 1.00 93.56 105 ILE A C 1
ATOM 810 O O . ILE A 1 105 ? 9.534 -8.138 -29.295 1.00 93.56 105 ILE A O 1
ATOM 814 N N . CYS A 1 106 ? 11.747 -8.129 -29.721 1.00 93.75 106 CYS A N 1
ATOM 815 C CA . CYS A 1 106 ? 11.785 -9.307 -30.580 1.00 93.75 106 CYS A CA 1
ATOM 816 C C . CYS A 1 106 ? 12.956 -10.214 -30.211 1.00 93.75 106 CYS A C 1
ATOM 818 O O . CYS A 1 106 ? 13.830 -9.787 -29.462 1.00 93.75 106 CYS A O 1
ATOM 820 N N . GLY A 1 107 ? 12.969 -11.428 -30.755 1.00 93.88 107 GLY A N 1
ATOM 821 C CA . GLY A 1 107 ? 14.088 -12.359 -30.669 1.00 93.88 107 GLY A CA 1
ATOM 822 C C . GLY A 1 107 ? 14.300 -13.112 -31.977 1.00 93.88 107 GLY A C 1
ATOM 823 O O . GLY A 1 107 ? 13.382 -13.230 -32.787 1.00 93.88 107 GLY A O 1
ATOM 824 N N . ASN A 1 108 ? 15.520 -13.612 -32.184 1.00 89.50 108 ASN A N 1
ATOM 825 C CA . ASN A 1 108 ? 15.888 -14.341 -33.406 1.00 89.50 108 ASN A CA 1
ATOM 826 C C . ASN A 1 108 ? 15.630 -15.858 -33.305 1.00 89.50 108 ASN A C 1
ATOM 828 O O . ASN A 1 108 ? 15.627 -16.561 -34.313 1.00 89.50 108 ASN A O 1
ATOM 832 N N . SER A 1 109 ? 15.422 -16.371 -32.089 1.00 90.94 109 SER A N 1
ATOM 833 C CA . SER A 1 109 ? 15.100 -17.779 -31.842 1.00 90.94 109 SER A CA 1
ATOM 834 C C . SER A 1 109 ? 13.715 -18.132 -32.395 1.00 90.94 109 SER A C 1
ATOM 836 O O . SER A 1 109 ? 12.804 -17.303 -32.407 1.00 90.94 109 SER A O 1
ATOM 838 N N . SER A 1 110 ? 13.522 -19.380 -32.824 1.00 89.94 110 SER A N 1
ATOM 839 C CA . SER A 1 110 ? 12.241 -19.856 -33.371 1.00 89.94 110 SER A CA 1
ATOM 840 C C . SER A 1 110 ? 11.089 -19.787 -32.361 1.00 89.94 110 SER A C 1
ATOM 842 O O . SER A 1 110 ? 9.940 -19.582 -32.756 1.00 89.94 110 SER A O 1
ATOM 844 N N . ASP A 1 111 ? 11.399 -19.923 -31.072 1.00 92.69 111 ASP A N 1
ATOM 845 C CA . ASP A 1 111 ? 10.475 -19.862 -29.939 1.00 92.69 111 ASP A CA 1
ATOM 846 C C . ASP A 1 111 ? 10.319 -18.450 -29.340 1.00 92.69 111 ASP A C 1
ATOM 848 O O . ASP A 1 111 ? 9.503 -18.264 -28.432 1.00 92.69 111 ASP A O 1
ATOM 852 N N . ALA A 1 112 ? 11.066 -17.457 -29.837 1.00 93.75 112 ALA A N 1
ATOM 853 C CA . ALA A 1 112 ? 11.003 -16.066 -29.395 1.00 93.75 112 ALA A CA 1
ATOM 854 C C . ALA A 1 112 ? 9.922 -15.254 -30.137 1.00 93.75 112 ALA A C 1
ATOM 856 O O . ALA A 1 112 ? 9.257 -15.716 -31.068 1.00 93.75 112 ALA A O 1
ATOM 857 N N . GLY A 1 113 ? 9.700 -14.015 -29.694 1.00 92.38 113 GLY A N 1
ATOM 858 C CA . GLY A 1 113 ? 8.728 -13.113 -30.301 1.00 92.38 113 GLY A CA 1
ATOM 859 C C . GLY A 1 113 ? 9.203 -12.588 -31.651 1.00 92.38 113 GLY A C 1
ATOM 860 O O . GLY A 1 113 ? 10.208 -11.885 -31.723 1.00 92.38 113 GLY A O 1
ATOM 861 N N . LYS A 1 114 ? 8.435 -12.864 -32.706 1.00 92.88 114 LYS A N 1
ATOM 862 C CA . LYS A 1 114 ? 8.708 -12.358 -34.055 1.00 92.88 114 LYS A CA 1
ATOM 863 C C . LYS A 1 114 ? 8.198 -10.927 -34.250 1.00 92.88 114 LYS A C 1
ATOM 865 O O . LYS A 1 114 ? 7.289 -10.472 -33.544 1.00 92.88 114 LYS A O 1
ATOM 870 N N . CYS A 1 115 ? 8.808 -10.238 -35.207 1.00 92.12 115 CYS A N 1
ATOM 871 C CA . CYS A 1 115 ? 8.359 -8.939 -35.696 1.00 92.12 115 CYS A CA 1
ATOM 872 C C . CYS A 1 115 ? 7.237 -9.096 -36.736 1.00 92.12 115 CYS A C 1
ATOM 874 O O . CYS A 1 115 ? 7.146 -10.156 -37.357 1.00 92.12 115 CYS A O 1
ATOM 876 N N . PRO A 1 116 ? 6.380 -8.073 -36.910 1.00 91.25 116 PRO A N 1
ATOM 877 C CA . PRO A 1 116 ? 5.427 -8.028 -38.018 1.00 91.25 116 PRO A CA 1
ATOM 878 C C . PRO A 1 116 ? 6.145 -7.906 -39.371 1.00 91.25 116 PRO A C 1
ATOM 880 O O . PRO A 1 116 ? 7.316 -7.523 -39.427 1.00 91.25 116 PRO A O 1
ATOM 883 N N . ASP A 1 117 ? 5.430 -8.203 -40.457 1.00 88.31 117 ASP A N 1
ATOM 884 C CA . ASP A 1 117 ? 5.981 -8.162 -41.813 1.00 88.31 117 ASP A CA 1
ATOM 885 C C . ASP A 1 117 ? 6.559 -6.778 -42.160 1.00 88.31 117 ASP A C 1
ATOM 887 O O . ASP A 1 117 ? 5.998 -5.736 -41.813 1.00 88.31 117 ASP A O 1
ATOM 891 N N . GLY A 1 118 ? 7.716 -6.764 -42.828 1.00 85.25 118 GLY A N 1
ATOM 892 C CA . GLY A 1 118 ? 8.454 -5.537 -43.161 1.00 85.25 118 GLY A CA 1
ATOM 893 C C . GLY A 1 118 ? 9.347 -4.985 -42.038 1.00 85.25 118 GLY A C 1
ATOM 894 O O . GLY A 1 118 ? 9.971 -3.936 -42.219 1.00 85.25 118 GLY A O 1
ATOM 895 N N . PHE A 1 119 ? 9.446 -5.678 -40.898 1.00 89.62 119 PHE A N 1
ATOM 896 C CA . PHE A 1 119 ? 10.363 -5.348 -39.805 1.00 89.62 119 PHE A CA 1
ATOM 897 C C . PHE A 1 119 ? 11.324 -6.501 -39.508 1.00 89.62 119 PHE A C 1
ATOM 899 O O . PHE A 1 119 ? 10.911 -7.649 -39.358 1.00 89.62 119 PHE A O 1
ATOM 906 N N . ASP A 1 120 ? 12.598 -6.170 -39.326 1.00 90.31 120 ASP A N 1
ATOM 907 C CA . ASP A 1 120 ? 13.637 -7.100 -38.901 1.00 90.31 120 ASP A CA 1
ATOM 908 C C . ASP A 1 120 ? 13.990 -6.899 -37.429 1.00 90.31 120 ASP A C 1
ATOM 910 O O . ASP A 1 120 ? 13.938 -5.793 -36.883 1.00 90.31 120 ASP A O 1
ATOM 914 N N . CYS A 1 121 ? 14.366 -7.993 -36.771 1.00 92.19 121 CYS A N 1
ATOM 915 C CA . CYS A 1 121 ? 14.790 -7.946 -35.383 1.00 92.19 121 CYS A CA 1
ATOM 916 C C . CYS A 1 121 ? 16.266 -7.557 -35.286 1.00 92.19 121 CYS A C 1
ATOM 918 O O . CYS A 1 121 ? 17.144 -8.335 -35.656 1.00 92.19 121 CYS A O 1
ATOM 920 N N . LEU A 1 122 ? 16.550 -6.369 -34.752 1.00 90.88 122 LEU A N 1
ATOM 921 C CA . LEU A 1 122 ? 17.911 -5.867 -34.580 1.00 90.88 122 LEU A CA 1
ATOM 922 C C . LEU A 1 122 ? 18.175 -5.508 -33.118 1.00 90.88 122 LEU A C 1
ATOM 924 O O . LEU A 1 122 ? 17.331 -4.938 -32.425 1.00 90.88 122 LEU A O 1
ATOM 928 N N . LYS A 1 123 ? 19.384 -5.810 -32.639 1.00 90.94 123 LYS A N 1
ATOM 929 C CA . LYS A 1 123 ? 19.852 -5.439 -31.295 1.00 90.94 123 LYS A CA 1
ATOM 930 C C . LYS A 1 123 ? 20.277 -3.969 -31.278 1.00 90.94 123 LYS A C 1
ATOM 932 O O . LYS A 1 123 ? 21.462 -3.655 -31.317 1.00 90.94 123 LYS A O 1
ATOM 937 N N . THR A 1 124 ? 19.300 -3.068 -31.260 1.00 85.38 124 THR A N 1
ATOM 938 C CA . THR A 1 124 ? 19.512 -1.618 -31.319 1.00 85.38 124 THR A CA 1
ATOM 939 C C . THR A 1 124 ? 18.456 -0.860 -30.516 1.00 85.38 124 THR A C 1
ATOM 941 O O . THR A 1 124 ? 17.314 -1.293 -30.397 1.00 85.38 124 THR A O 1
ATOM 944 N N . GLY A 1 125 ? 18.837 0.294 -29.968 1.00 84.25 125 GLY A N 1
ATOM 945 C CA . GLY A 1 125 ? 17.967 1.141 -29.152 1.00 84.25 125 GLY A CA 1
ATOM 946 C C . GLY A 1 125 ? 18.190 1.016 -27.641 1.00 84.25 125 GLY A C 1
ATOM 947 O O . GLY A 1 125 ? 19.117 0.355 -27.165 1.00 84.25 125 GLY A O 1
ATOM 948 N N . ARG A 1 126 ? 17.343 1.722 -26.879 1.00 90.06 126 ARG A N 1
ATOM 949 C CA . ARG A 1 126 ? 17.371 1.761 -25.407 1.00 90.06 126 ARG A CA 1
ATOM 950 C C . ARG A 1 126 ? 16.643 0.541 -24.830 1.00 90.06 126 ARG A C 1
ATOM 952 O O . ARG A 1 126 ? 15.680 0.033 -25.412 1.00 90.06 126 ARG A O 1
ATOM 959 N N . ASN A 1 127 ? 17.101 0.101 -23.662 1.00 94.38 127 ASN A N 1
ATOM 960 C CA . ASN A 1 127 ? 16.414 -0.909 -22.860 1.00 94.38 127 ASN A CA 1
ATOM 961 C C . ASN A 1 127 ? 15.001 -0.424 -22.445 1.00 94.38 127 ASN A C 1
ATOM 963 O O . ASN A 1 127 ? 14.769 0.789 -22.412 1.00 94.38 127 ASN A O 1
ATOM 967 N N . PRO A 1 128 ? 14.055 -1.333 -22.139 1.00 93.88 128 PRO A N 1
ATOM 968 C CA . PRO A 1 128 ? 12.703 -0.971 -21.696 1.00 93.88 128 PRO A CA 1
ATOM 969 C C . PRO A 1 128 ? 12.681 -0.145 -20.401 1.00 93.88 128 PRO A C 1
ATOM 971 O O . PRO A 1 128 ? 13.655 -0.147 -19.639 1.00 93.88 128 PRO A O 1
ATOM 974 N N . ASN A 1 129 ? 11.556 0.527 -20.137 1.00 93.44 129 ASN A N 1
ATOM 975 C CA . ASN A 1 129 ? 11.272 1.292 -18.917 1.00 93.44 129 ASN A CA 1
ATOM 976 C C . ASN A 1 129 ? 12.376 2.316 -18.598 1.00 93.44 129 ASN A C 1
ATOM 978 O O . ASN A 1 129 ? 13.096 2.195 -17.606 1.00 93.44 129 ASN A O 1
ATOM 982 N N . TYR A 1 130 ? 12.580 3.281 -19.503 1.00 92.19 130 TYR A N 1
ATOM 983 C CA . TYR A 1 130 ? 13.672 4.270 -19.439 1.00 92.19 130 TYR A CA 1
ATOM 984 C C . TYR A 1 130 ? 15.076 3.636 -19.366 1.00 92.19 130 TYR A C 1
ATOM 986 O O . TYR A 1 130 ? 16.058 4.245 -18.946 1.00 92.19 130 TYR A O 1
ATOM 994 N N . GLY A 1 131 ? 15.228 2.402 -19.826 1.00 92.75 131 GLY A N 1
ATOM 995 C CA . GLY A 1 131 ? 16.498 1.694 -19.836 1.00 92.75 131 GLY A CA 1
ATOM 996 C C . GLY A 1 131 ? 16.950 1.127 -18.494 1.00 92.75 131 GLY A C 1
ATOM 997 O O . GLY A 1 131 ? 18.062 0.608 -18.419 1.00 92.75 131 GLY A O 1
ATOM 998 N N . TYR A 1 132 ? 16.103 1.183 -17.465 1.00 94.69 132 TYR A N 1
ATOM 999 C CA . TYR A 1 132 ? 16.389 0.607 -16.149 1.00 94.69 132 TYR A CA 1
ATOM 1000 C C . TYR A 1 132 ? 16.147 -0.904 -16.099 1.00 94.69 132 TYR A C 1
ATOM 1002 O O . TYR A 1 132 ? 16.703 -1.593 -15.250 1.00 94.69 132 TYR A O 1
ATOM 1010 N N . THR A 1 133 ? 15.344 -1.447 -17.018 1.00 95.75 133 THR A N 1
ATOM 1011 C CA . THR A 1 133 ? 15.106 -2.894 -17.096 1.00 95.75 133 THR A CA 1
ATOM 1012 C C . THR A 1 133 ? 16.138 -3.540 -18.015 1.00 95.75 133 THR A C 1
ATOM 1014 O O . THR A 1 133 ? 16.009 -3.469 -19.237 1.00 95.75 133 THR A O 1
ATOM 1017 N N . SER A 1 134 ? 17.193 -4.138 -17.450 1.00 95.69 134 SER A N 1
ATOM 1018 C CA . SER A 1 134 ? 18.247 -4.775 -18.247 1.00 95.69 134 SER A CA 1
ATOM 1019 C C . SER A 1 134 ? 19.057 -5.835 -17.502 1.00 95.69 134 SER A C 1
ATOM 1021 O O . SER A 1 134 ? 19.177 -5.792 -16.281 1.00 95.69 134 SER A O 1
ATOM 1023 N N . PHE A 1 135 ? 19.673 -6.733 -18.273 1.00 96.62 135 PHE A N 1
ATOM 1024 C CA . PHE A 1 135 ? 20.673 -7.702 -17.813 1.00 96.62 135 PHE A CA 1
ATOM 1025 C C . PHE A 1 135 ? 22.047 -7.394 -18.425 1.00 96.62 135 PHE A C 1
ATOM 1027 O O . PHE A 1 135 ? 22.812 -8.303 -18.702 1.00 96.62 135 PHE A O 1
ATOM 1034 N N . ASP A 1 136 ? 22.346 -6.124 -18.716 1.00 95.12 136 ASP A N 1
ATOM 1035 C CA . ASP A 1 136 ? 23.582 -5.741 -19.421 1.00 95.12 136 ASP A CA 1
ATOM 1036 C C . ASP A 1 136 ? 24.763 -5.549 -18.465 1.00 95.12 136 ASP A C 1
ATOM 1038 O O . ASP A 1 136 ? 25.917 -5.725 -18.841 1.00 95.12 136 ASP A O 1
ATOM 1042 N N . THR A 1 137 ? 24.475 -5.148 -17.227 1.00 96.56 137 THR A N 1
ATOM 1043 C CA . THR A 1 137 ? 25.469 -4.943 -16.174 1.00 96.56 137 THR A CA 1
ATOM 1044 C C . THR A 1 137 ? 25.029 -5.665 -14.912 1.00 96.56 137 THR A C 1
ATOM 1046 O O . THR A 1 137 ? 23.833 -5.862 -14.680 1.00 96.56 137 THR A O 1
ATOM 1049 N N . PHE A 1 138 ? 25.996 -6.022 -14.064 1.00 97.00 138 PHE A N 1
ATOM 1050 C CA . PHE A 1 138 ? 25.716 -6.717 -12.810 1.00 97.00 138 PHE A CA 1
ATOM 1051 C C . PHE A 1 138 ? 24.710 -5.962 -11.927 1.00 97.00 138 PHE A C 1
ATOM 1053 O O . PHE A 1 138 ? 23.800 -6.581 -11.392 1.00 97.00 138 PHE A O 1
ATOM 1060 N N . GLY A 1 139 ? 24.809 -4.631 -11.822 1.00 95.19 139 GLY A N 1
ATOM 1061 C CA . GLY A 1 139 ? 23.899 -3.834 -10.990 1.00 95.19 139 GLY A CA 1
ATOM 1062 C C . GLY A 1 139 ? 22.438 -3.870 -11.457 1.00 95.19 139 GLY A C 1
ATOM 1063 O O . GLY A 1 139 ? 21.538 -4.057 -10.639 1.00 95.19 139 GLY A O 1
ATOM 1064 N N . TRP A 1 140 ? 22.186 -3.746 -12.766 1.00 95.69 140 TRP A N 1
ATOM 1065 C CA . TRP A 1 140 ? 20.823 -3.829 -13.309 1.00 95.69 140 TRP A CA 1
ATOM 1066 C C . TRP A 1 140 ? 20.274 -5.254 -13.289 1.00 95.69 140 TRP A C 1
ATOM 1068 O O . TRP A 1 140 ? 19.089 -5.441 -13.004 1.00 95.69 140 TRP A O 1
ATOM 1078 N N . ALA A 1 141 ? 21.132 -6.253 -13.518 1.00 96.88 141 ALA A N 1
ATOM 1079 C CA . ALA A 1 141 ? 20.768 -7.652 -13.343 1.00 96.88 141 ALA A CA 1
ATOM 1080 C C . ALA A 1 141 ? 20.376 -7.912 -11.881 1.00 96.88 141 ALA A C 1
ATOM 1082 O O . ALA A 1 141 ? 19.276 -8.390 -11.630 1.00 96.88 141 ALA A O 1
ATOM 1083 N N . PHE A 1 142 ? 21.202 -7.503 -10.915 1.00 96.12 142 PHE A N 1
ATOM 1084 C CA . PHE A 1 142 ? 20.919 -7.641 -9.485 1.00 96.12 142 PHE A CA 1
ATOM 1085 C C . PHE A 1 142 ? 19.589 -6.987 -9.097 1.00 96.12 142 PHE A C 1
ATOM 1087 O O . PHE A 1 142 ? 18.766 -7.625 -8.447 1.00 96.12 142 PHE A O 1
ATOM 1094 N N . LEU A 1 143 ? 19.325 -5.757 -9.552 1.00 95.25 143 LEU A N 1
ATOM 1095 C CA . LEU A 1 143 ? 18.048 -5.079 -9.309 1.00 95.25 143 LEU A CA 1
ATOM 1096 C C . LEU A 1 143 ? 16.860 -5.825 -9.941 1.00 95.25 143 LEU A C 1
ATOM 1098 O O . LEU A 1 143 ? 15.797 -5.928 -9.333 1.00 95.25 143 LEU A O 1
ATOM 1102 N N . SER A 1 144 ? 17.040 -6.379 -11.141 1.00 95.06 144 SER A N 1
ATOM 1103 C CA . SER A 1 144 ? 16.017 -7.175 -11.830 1.00 95.06 144 SER A CA 1
ATOM 1104 C C . SER A 1 144 ? 15.738 -8.498 -11.107 1.00 95.06 144 SER A C 1
ATOM 1106 O O . SER A 1 144 ? 14.583 -8.896 -10.995 1.00 95.06 144 SER A O 1
ATOM 1108 N N . LEU A 1 145 ? 16.761 -9.161 -10.557 1.00 94.81 145 LEU A N 1
ATOM 1109 C CA . LEU A 1 145 ? 16.602 -10.367 -9.735 1.00 94.81 145 LEU A CA 1
ATOM 1110 C C . LEU A 1 145 ? 15.967 -10.044 -8.378 1.00 94.81 145 LEU A C 1
ATOM 1112 O O . LEU A 1 145 ? 15.109 -10.787 -7.911 1.00 94.81 145 LEU A O 1
ATOM 1116 N N . PHE A 1 146 ? 16.331 -8.918 -7.767 1.00 93.69 146 PHE A N 1
ATOM 1117 C CA . PHE A 1 146 ? 15.703 -8.432 -6.541 1.00 93.69 146 PHE A CA 1
ATOM 1118 C C . PHE A 1 146 ? 14.205 -8.139 -6.744 1.00 93.69 146 PHE A C 1
ATOM 1120 O O . PHE A 1 146 ? 13.375 -8.495 -5.906 1.00 93.69 146 PHE A O 1
ATOM 1127 N N . ARG A 1 147 ? 13.835 -7.583 -7.904 1.00 94.62 147 ARG A N 1
ATOM 1128 C CA . ARG A 1 147 ? 12.438 -7.439 -8.343 1.00 94.62 147 ARG A CA 1
ATOM 1129 C C . ARG A 1 147 ? 11.723 -8.789 -8.484 1.00 94.62 147 ARG A C 1
ATOM 1131 O O . ARG A 1 147 ? 10.580 -8.902 -8.059 1.00 94.62 147 ARG A O 1
ATOM 1138 N N . LEU A 1 148 ? 12.378 -9.823 -9.024 1.00 93.69 148 LEU A N 1
ATOM 1139 C CA . LEU A 1 148 ? 11.793 -11.174 -9.090 1.00 93.69 148 LEU A CA 1
ATOM 1140 C C . LEU A 1 148 ? 11.605 -11.802 -7.701 1.00 93.69 148 LEU A C 1
ATOM 1142 O O . LEU A 1 148 ? 10.603 -12.470 -7.470 1.00 93.69 148 LEU A O 1
ATOM 1146 N N . MET A 1 149 ? 12.542 -11.580 -6.775 1.00 90.75 149 MET A N 1
ATOM 1147 C CA . MET A 1 149 ? 12.446 -12.086 -5.401 1.00 90.75 149 MET A CA 1
ATOM 1148 C C . MET A 1 149 ? 11.264 -11.462 -4.651 1.00 90.75 149 MET A C 1
ATOM 1150 O O . MET A 1 149 ? 10.514 -12.181 -3.997 1.00 90.75 149 MET A O 1
ATOM 1154 N N . THR A 1 150 ? 11.089 -10.144 -4.776 1.00 90.94 150 THR A N 1
ATOM 1155 C CA . THR A 1 150 ? 9.996 -9.384 -4.138 1.00 90.94 150 THR A CA 1
ATOM 1156 C C . THR A 1 150 ? 8.653 -9.504 -4.860 1.00 90.94 150 THR A C 1
ATOM 1158 O O . THR A 1 150 ? 7.653 -9.035 -4.332 1.00 90.94 150 THR A O 1
ATOM 1161 N N . GLN A 1 151 ? 8.621 -10.147 -6.034 1.00 92.25 151 GLN A N 1
ATOM 1162 C CA . GLN A 1 151 ? 7.428 -10.326 -6.870 1.00 92.25 151 GLN A CA 1
ATOM 1163 C C . GLN A 1 151 ? 6.729 -9.008 -7.248 1.00 92.25 151 GLN A C 1
ATOM 1165 O O . GLN A 1 151 ? 5.511 -8.972 -7.403 1.00 92.25 151 GLN A O 1
ATOM 1170 N N . ASP A 1 152 ? 7.495 -7.938 -7.478 1.00 94.62 152 ASP A N 1
ATOM 1171 C CA . ASP A 1 152 ? 6.940 -6.649 -7.902 1.00 94.62 152 ASP A CA 1
ATOM 1172 C C . ASP A 1 152 ? 6.963 -6.486 -9.427 1.00 94.62 152 ASP A C 1
ATOM 1174 O O . ASP A 1 152 ? 8.027 -6.435 -10.063 1.00 94.62 152 ASP A O 1
ATOM 1178 N N . TYR A 1 153 ? 5.774 -6.419 -10.029 1.00 95.38 153 TYR A N 1
ATOM 1179 C CA . TYR A 1 153 ? 5.574 -6.300 -11.476 1.00 95.38 153 TYR A CA 1
ATOM 1180 C C . TYR A 1 153 ? 6.399 -7.332 -12.274 1.00 95.38 153 TYR A C 1
ATOM 1182 O O . TYR A 1 153 ? 6.844 -7.085 -13.397 1.00 95.38 153 TYR A O 1
ATOM 1190 N N . TRP A 1 154 ? 6.733 -8.470 -11.665 1.00 94.56 154 TRP A N 1
ATOM 1191 C CA . TRP A 1 154 ? 7.726 -9.424 -12.158 1.00 94.56 154 TRP A CA 1
ATOM 1192 C C . TRP A 1 154 ? 7.300 -10.074 -13.478 1.00 94.56 154 TRP A C 1
ATOM 1194 O O . TRP A 1 154 ? 8.148 -10.418 -14.306 1.00 94.56 154 TRP A O 1
ATOM 1204 N N . GLU A 1 155 ? 5.994 -10.186 -13.708 1.00 95.00 155 GLU A N 1
ATOM 1205 C CA . GLU A 1 155 ? 5.382 -10.756 -14.899 1.00 95.00 155 GLU A CA 1
ATOM 1206 C C . GLU A 1 155 ? 5.764 -9.969 -16.156 1.00 95.00 155 GLU A C 1
ATOM 1208 O O . GLU A 1 155 ? 6.023 -10.553 -17.208 1.00 95.00 155 GLU A O 1
ATOM 1213 N N . ASN A 1 156 ? 5.903 -8.645 -16.054 1.00 95.25 156 ASN A N 1
ATOM 1214 C CA . ASN A 1 156 ? 6.334 -7.821 -17.177 1.00 95.25 156 ASN A CA 1
ATOM 1215 C C . ASN A 1 156 ? 7.793 -8.112 -17.567 1.00 95.25 156 ASN A C 1
ATOM 1217 O O . ASN A 1 156 ? 8.086 -8.279 -18.751 1.00 95.25 156 ASN A O 1
ATOM 1221 N N . LEU A 1 157 ? 8.695 -8.246 -16.586 1.00 96.06 157 LEU A N 1
ATOM 1222 C CA . LEU A 1 157 ? 10.087 -8.644 -16.830 1.00 96.06 157 LEU A CA 1
ATOM 1223 C C . LEU A 1 157 ? 10.163 -10.052 -17.433 1.00 96.06 157 LEU A C 1
ATOM 1225 O O . LEU A 1 157 ? 10.880 -10.271 -18.408 1.00 96.06 157 LEU A O 1
ATOM 1229 N N . TYR A 1 158 ? 9.388 -10.986 -16.882 1.00 96.00 158 TYR A N 1
ATOM 1230 C CA . TYR A 1 158 ? 9.246 -12.350 -17.380 1.00 96.00 158 TYR A CA 1
ATOM 1231 C C . TYR A 1 158 ? 8.834 -12.360 -18.861 1.00 96.00 158 TYR A C 1
ATOM 1233 O O . TYR A 1 158 ? 9.558 -12.898 -19.705 1.00 96.00 158 TYR A O 1
ATOM 1241 N N . HIS A 1 159 ? 7.738 -11.680 -19.214 1.00 95.12 159 HIS A N 1
ATOM 1242 C CA . HIS A 1 159 ? 7.249 -11.605 -20.590 1.00 95.12 159 HIS A CA 1
ATOM 1243 C C . HIS A 1 159 ? 8.250 -10.940 -21.546 1.00 95.12 159 HIS A C 1
ATOM 1245 O O . HIS A 1 159 ? 8.436 -11.427 -22.664 1.00 95.12 159 HIS A O 1
ATOM 1251 N N . GLN A 1 160 ? 8.925 -9.863 -21.131 1.00 95.12 160 GLN A N 1
ATOM 1252 C CA . GLN A 1 160 ? 9.930 -9.179 -21.955 1.00 95.12 160 GLN A CA 1
ATOM 1253 C C . GLN A 1 160 ? 11.159 -10.059 -22.237 1.00 95.12 160 GLN A C 1
ATOM 1255 O O . GLN A 1 160 ? 11.652 -10.096 -23.372 1.00 95.12 160 GLN A O 1
ATOM 1260 N N . THR A 1 161 ? 11.635 -10.806 -21.241 1.00 95.38 161 THR A N 1
ATOM 1261 C CA . THR A 1 161 ? 12.787 -11.701 -21.403 1.00 95.38 161 THR A CA 1
ATOM 1262 C C . THR A 1 161 ? 12.446 -12.910 -22.269 1.00 95.38 161 THR A C 1
ATOM 1264 O O . THR A 1 161 ? 13.213 -13.233 -23.168 1.00 95.38 161 THR A O 1
ATOM 1267 N N . LEU A 1 162 ? 11.281 -13.545 -22.098 1.00 95.75 162 LEU A N 1
ATOM 1268 C CA . LEU A 1 162 ? 10.878 -14.678 -22.953 1.00 95.75 162 LEU A CA 1
ATOM 1269 C C . LEU A 1 162 ? 10.644 -14.252 -24.395 1.00 95.75 162 LEU A C 1
ATOM 1271 O O . LEU A 1 162 ? 10.960 -14.992 -25.324 1.00 95.75 162 LEU A O 1
ATOM 1275 N N . ARG A 1 163 ? 10.097 -13.049 -24.595 1.00 95.19 163 ARG A N 1
ATOM 1276 C CA . ARG A 1 163 ? 9.876 -12.516 -25.936 1.00 95.19 163 ARG A CA 1
ATOM 1277 C C . ARG A 1 163 ? 11.190 -12.237 -26.672 1.00 95.19 163 ARG A C 1
ATOM 1279 O O . ARG A 1 163 ? 11.205 -12.390 -27.888 1.00 95.19 163 ARG A O 1
ATOM 1286 N N . SER A 1 164 ? 12.259 -11.854 -25.970 1.00 94.81 164 SER A N 1
ATOM 1287 C CA . SER A 1 164 ? 13.582 -11.624 -26.579 1.00 94.81 164 SER A CA 1
ATOM 1288 C C . SER A 1 164 ? 14.432 -12.889 -26.690 1.00 94.81 164 SER A C 1
ATOM 1290 O O . SER A 1 164 ? 14.967 -13.185 -27.752 1.00 94.81 164 SER A O 1
ATOM 1292 N N . ALA A 1 165 ? 14.565 -13.656 -25.610 1.00 94.88 165 ALA A N 1
ATOM 1293 C CA . ALA A 1 165 ? 15.467 -14.804 -25.560 1.00 94.88 165 ALA A CA 1
ATOM 1294 C C . ALA A 1 165 ? 14.848 -16.092 -26.134 1.00 94.88 165 ALA A C 1
ATOM 1296 O O . ALA A 1 165 ? 15.552 -16.886 -26.755 1.00 94.88 165 ALA A O 1
ATOM 1297 N N . GLY A 1 166 ? 13.541 -16.293 -25.942 1.00 94.69 166 GLY A N 1
ATOM 1298 C CA . GLY A 1 166 ? 12.830 -17.531 -26.271 1.00 94.69 166 GLY A CA 1
ATOM 1299 C C . GLY A 1 166 ? 12.032 -18.069 -25.083 1.00 94.69 166 GLY A C 1
ATOM 1300 O O . GLY A 1 166 ? 12.367 -17.823 -23.921 1.00 94.69 166 GLY A O 1
ATOM 1301 N N . LYS A 1 167 ? 10.965 -18.823 -25.365 1.00 94.19 167 LYS A N 1
ATOM 1302 C CA . LYS A 1 167 ? 10.079 -19.414 -24.345 1.00 94.19 167 LYS A CA 1
ATOM 1303 C C . LYS A 1 167 ? 10.769 -20.481 -23.494 1.00 94.19 167 LYS A C 1
ATOM 1305 O O . LYS A 1 167 ? 10.392 -20.672 -22.341 1.00 94.19 167 LYS A O 1
ATOM 1310 N N . THR A 1 168 ? 11.797 -21.137 -24.025 1.00 93.25 168 THR A N 1
ATOM 1311 C CA . THR A 1 168 ? 12.552 -22.191 -23.324 1.00 93.25 168 THR A CA 1
ATOM 1312 C C . THR A 1 168 ? 13.191 -21.688 -22.021 1.00 93.25 168 THR A C 1
ATOM 1314 O O . THR A 1 168 ? 13.271 -22.416 -21.032 1.00 93.25 168 THR A O 1
ATOM 1317 N N . TYR A 1 169 ? 13.553 -20.402 -21.962 1.00 94.81 169 TYR A N 1
ATOM 1318 C CA . TYR A 1 169 ? 14.124 -19.766 -20.770 1.00 94.81 169 TYR A CA 1
ATOM 1319 C C . TYR A 1 169 ? 13.128 -19.562 -19.618 1.00 94.81 169 TYR A C 1
ATOM 1321 O O . TYR A 1 169 ? 13.504 -19.042 -18.568 1.00 94.81 169 TYR A O 1
ATOM 1329 N N . MET A 1 170 ? 11.879 -20.022 -19.752 1.00 94.25 170 MET A N 1
ATOM 1330 C CA . MET A 1 170 ? 10.920 -20.106 -18.646 1.00 94.25 170 MET A CA 1
ATOM 1331 C C . MET A 1 170 ? 11.501 -20.862 -17.445 1.00 94.25 170 MET A C 1
ATOM 1333 O O . MET A 1 170 ? 11.253 -20.467 -16.308 1.00 94.25 170 MET A O 1
ATOM 1337 N N . VAL A 1 171 ? 12.327 -21.889 -17.686 1.00 94.62 171 VAL A N 1
ATOM 1338 C CA . VAL A 1 171 ? 12.972 -22.690 -16.632 1.00 94.62 171 VAL A CA 1
ATOM 1339 C C . VAL A 1 171 ? 13.808 -21.820 -15.689 1.00 94.62 171 VAL A C 1
ATOM 1341 O O . VAL A 1 171 ? 13.744 -22.010 -14.477 1.00 94.62 171 VAL A O 1
ATOM 1344 N N . PHE A 1 172 ? 14.527 -20.819 -16.213 1.00 94.81 172 PHE A N 1
ATOM 1345 C CA . PHE A 1 172 ? 15.294 -19.883 -15.385 1.00 94.81 172 PHE A CA 1
ATOM 1346 C C . PHE A 1 172 ? 14.388 -19.143 -14.393 1.00 94.81 172 PHE A C 1
ATOM 1348 O O . PHE A 1 172 ? 14.680 -19.104 -13.201 1.00 94.81 172 PHE A O 1
ATOM 1355 N N . PHE A 1 173 ? 13.259 -18.608 -14.864 1.00 94.94 173 PHE A N 1
ATOM 1356 C CA . PHE A 1 173 ? 12.316 -17.891 -14.006 1.00 94.94 173 PHE A CA 1
ATOM 1357 C C . PHE A 1 173 ? 11.629 -18.810 -12.999 1.00 94.94 173 PHE A C 1
ATOM 1359 O O . PHE A 1 173 ? 11.467 -18.411 -11.854 1.00 94.94 173 PHE A O 1
ATOM 1366 N N . VAL A 1 174 ? 11.275 -20.040 -13.382 1.00 93.19 174 VAL A N 1
ATOM 1367 C CA . VAL A 1 174 ? 10.696 -21.023 -12.451 1.00 93.19 174 VAL A CA 1
ATOM 1368 C C . VAL A 1 174 ? 11.670 -21.324 -11.312 1.00 93.19 174 VAL A C 1
ATOM 1370 O O . VAL A 1 174 ? 11.283 -21.254 -10.148 1.00 93.19 174 VAL A O 1
ATOM 1373 N N . VAL A 1 175 ? 12.942 -21.587 -11.627 1.00 92.56 175 VAL A N 1
ATOM 1374 C CA . VAL A 1 175 ? 13.982 -21.853 -10.621 1.00 92.56 175 VAL A CA 1
ATOM 1375 C C . VAL A 1 175 ? 14.204 -20.636 -9.723 1.00 92.56 175 VAL A C 1
ATOM 1377 O O . VAL A 1 175 ? 14.236 -20.779 -8.504 1.00 92.56 175 VAL A O 1
ATOM 1380 N N . VAL A 1 176 ? 14.315 -19.436 -10.299 1.00 92.56 176 VAL A N 1
ATOM 1381 C CA . VAL A 1 176 ? 14.534 -18.195 -9.539 1.00 92.56 176 VAL A CA 1
ATOM 1382 C C . VAL A 1 176 ? 13.331 -17.837 -8.668 1.00 92.56 176 VAL A C 1
ATOM 1384 O O . VAL A 1 176 ? 13.519 -17.407 -7.538 1.00 92.56 176 VAL A O 1
ATOM 1387 N N . ILE A 1 177 ? 12.098 -18.015 -9.140 1.00 91.31 177 ILE A N 1
ATOM 1388 C CA . ILE A 1 177 ? 10.901 -17.719 -8.341 1.00 91.31 177 ILE A CA 1
ATOM 1389 C C . ILE A 1 177 ? 10.752 -18.747 -7.215 1.00 91.31 177 ILE A C 1
ATOM 1391 O O . ILE A 1 177 ? 10.493 -18.368 -6.075 1.00 91.31 177 ILE A O 1
ATOM 1395 N N . PHE A 1 178 ? 10.978 -20.032 -7.492 1.00 89.31 178 PHE A N 1
ATOM 1396 C CA . PHE A 1 178 ? 10.878 -21.080 -6.478 1.00 89.31 178 PHE A CA 1
ATOM 1397 C C . PHE A 1 178 ? 11.981 -20.969 -5.410 1.00 89.31 178 PHE A C 1
ATOM 1399 O O . PHE A 1 178 ? 11.691 -20.935 -4.217 1.00 89.31 178 PHE A O 1
ATOM 1406 N N . LEU A 1 179 ? 13.251 -20.860 -5.812 1.00 85.56 179 LEU A N 1
ATOM 1407 C CA . LEU A 1 179 ? 14.370 -20.755 -4.867 1.00 85.56 179 LEU A CA 1
ATOM 1408 C C . LEU A 1 179 ? 14.514 -19.353 -4.270 1.00 85.56 179 LEU A C 1
ATOM 1410 O O . LEU A 1 179 ? 14.868 -19.211 -3.107 1.00 85.56 179 LEU A O 1
ATOM 1414 N N . GLY A 1 180 ? 14.272 -18.309 -5.057 1.00 79.31 180 GLY A N 1
ATOM 1415 C CA . GLY A 1 180 ? 14.430 -16.924 -4.631 1.00 79.31 180 GLY A CA 1
ATOM 1416 C C . GLY A 1 180 ? 13.228 -16.423 -3.846 1.00 79.31 180 GLY A C 1
ATOM 1417 O O . GLY A 1 180 ? 13.378 -16.022 -2.702 1.00 79.31 180 GLY A O 1
ATOM 1418 N N . SER A 1 181 ? 12.031 -16.444 -4.430 1.00 78.50 181 SER A N 1
ATOM 1419 C CA . SER A 1 181 ? 10.856 -15.856 -3.779 1.00 78.50 181 SER A CA 1
ATOM 1420 C C . SER A 1 181 ? 10.291 -16.766 -2.687 1.00 78.50 181 SER A C 1
ATOM 1422 O O . SER A 1 181 ? 10.161 -16.339 -1.544 1.00 78.50 181 SER A O 1
ATOM 1424 N N . PHE A 1 182 ? 10.032 -18.043 -2.982 1.00 78.12 182 PHE A N 1
ATOM 1425 C CA . PHE A 1 182 ? 9.379 -18.919 -2.005 1.00 78.12 182 PHE A CA 1
ATOM 1426 C C . PHE A 1 182 ? 10.308 -19.298 -0.844 1.00 78.12 182 PHE A C 1
ATOM 1428 O O . PHE A 1 182 ? 9.933 -19.152 0.316 1.00 78.12 182 PHE A O 1
ATOM 1435 N N . TYR A 1 183 ? 11.537 -19.746 -1.118 1.00 80.31 183 TYR A N 1
ATOM 1436 C CA . TYR A 1 183 ? 12.431 -20.187 -0.042 1.00 80.31 183 TYR A CA 1
ATOM 1437 C C . TYR A 1 183 ? 12.991 -19.020 0.789 1.00 80.31 183 TYR A C 1
ATOM 1439 O O . TYR A 1 183 ? 12.973 -19.096 2.017 1.00 80.31 183 TYR A O 1
ATOM 1447 N N . LEU A 1 184 ? 13.445 -17.921 0.166 1.00 77.06 184 LEU A N 1
ATOM 1448 C CA . LEU A 1 184 ? 14.055 -16.817 0.922 1.00 77.06 184 LEU A CA 1
ATOM 1449 C C . LEU A 1 184 ? 13.031 -16.002 1.722 1.00 77.06 184 LEU A C 1
ATOM 1451 O O . LEU A 1 184 ? 13.331 -15.652 2.861 1.00 77.06 184 LEU A O 1
ATOM 1455 N N . ILE A 1 185 ? 11.831 -15.728 1.187 1.00 81.12 185 ILE A N 1
ATOM 1456 C CA . ILE A 1 185 ? 10.787 -15.021 1.953 1.00 81.12 185 ILE A CA 1
ATOM 1457 C C . ILE A 1 185 ? 10.356 -15.872 3.147 1.00 81.12 185 ILE A C 1
ATOM 1459 O O . ILE A 1 185 ? 10.309 -15.364 4.264 1.00 81.12 185 ILE A O 1
ATOM 1463 N N . ASN A 1 186 ? 10.117 -17.171 2.947 1.00 84.12 186 ASN A N 1
ATOM 1464 C CA . ASN A 1 186 ? 9.735 -18.063 4.042 1.00 84.12 186 ASN A CA 1
ATOM 1465 C C . ASN A 1 186 ? 10.831 -18.173 5.109 1.00 84.12 186 ASN A C 1
ATOM 1467 O O . ASN A 1 186 ? 10.520 -18.218 6.296 1.00 84.12 186 ASN A O 1
ATOM 1471 N N . LEU A 1 187 ? 12.108 -18.156 4.718 1.00 84.00 187 LEU A N 1
ATOM 1472 C CA . LEU A 1 187 ? 13.226 -18.153 5.659 1.00 84.00 187 LEU A CA 1
ATOM 1473 C C . LEU A 1 187 ? 13.300 -16.829 6.441 1.00 84.00 187 LEU A C 1
ATOM 1475 O O . LEU A 1 187 ? 13.458 -16.860 7.661 1.00 84.00 187 LEU A O 1
ATOM 1479 N N . ILE A 1 188 ? 13.105 -15.675 5.789 1.00 81.25 188 ILE A N 1
ATOM 1480 C CA . ILE A 1 188 ? 13.014 -14.373 6.475 1.00 81.25 188 ILE A CA 1
ATOM 1481 C C . ILE A 1 188 ? 11.850 -14.379 7.472 1.00 81.25 188 ILE A C 1
ATOM 1483 O O . ILE A 1 188 ? 12.054 -14.039 8.635 1.00 81.25 188 ILE A O 1
ATOM 1487 N N . LEU A 1 189 ? 10.655 -14.800 7.050 1.00 83.12 189 LEU A N 1
ATOM 1488 C CA . LEU A 1 189 ? 9.470 -14.865 7.910 1.00 83.12 189 LEU A CA 1
ATOM 1489 C C . LEU A 1 189 ? 9.682 -15.811 9.096 1.00 83.12 189 LEU A C 1
ATOM 1491 O O . LEU A 1 189 ? 9.342 -15.453 10.221 1.00 83.12 189 LEU A O 1
ATOM 1495 N N . ALA A 1 190 ? 10.302 -16.974 8.877 1.00 85.44 190 ALA A N 1
ATOM 1496 C CA . ALA A 1 190 ? 10.633 -17.913 9.944 1.00 85.44 190 ALA A CA 1
ATOM 1497 C C . ALA A 1 190 ? 11.607 -17.301 10.961 1.00 85.44 190 ALA A C 1
ATOM 1499 O O . ALA A 1 190 ? 11.390 -17.414 12.165 1.00 85.44 190 ALA A O 1
ATOM 1500 N N . VAL A 1 191 ? 12.654 -16.603 10.510 1.00 83.56 191 VAL A N 1
ATOM 1501 C CA . VAL A 1 191 ? 13.616 -15.957 11.418 1.00 83.56 191 VAL A CA 1
ATOM 1502 C C . VAL A 1 191 ? 12.997 -14.768 12.151 1.00 83.56 191 VAL A C 1
ATOM 1504 O O . VAL A 1 191 ? 13.264 -14.594 13.341 1.00 83.56 191 VAL A O 1
ATOM 1507 N N . VAL A 1 192 ? 12.134 -13.980 11.501 1.00 82.00 192 VAL A N 1
ATOM 1508 C CA . VAL A 1 192 ? 11.365 -12.919 12.174 1.00 82.00 192 VAL A CA 1
ATOM 1509 C C . VAL A 1 192 ? 10.441 -13.515 13.236 1.00 82.00 192 VAL A C 1
ATOM 1511 O O . VAL A 1 192 ? 10.417 -13.004 14.354 1.00 82.00 192 VAL A O 1
ATOM 1514 N N . ALA A 1 193 ? 9.742 -14.611 12.930 1.00 83.44 193 ALA A N 1
ATOM 1515 C CA . ALA A 1 193 ? 8.865 -15.301 13.872 1.00 83.44 193 ALA A CA 1
ATOM 1516 C C . ALA A 1 193 ? 9.641 -15.864 15.074 1.00 83.44 193 ALA A C 1
ATOM 1518 O O . ALA A 1 193 ? 9.270 -15.583 16.210 1.00 83.44 193 ALA A O 1
ATOM 1519 N N . MET A 1 194 ? 10.763 -16.558 14.845 1.00 85.12 194 MET A N 1
ATOM 1520 C CA . MET A 1 194 ? 11.632 -17.055 15.923 1.00 85.12 194 MET A CA 1
ATOM 1521 C C . MET A 1 194 ? 12.173 -15.910 16.791 1.00 85.12 194 MET A C 1
ATOM 1523 O O . MET A 1 194 ? 12.165 -15.990 18.018 1.00 85.12 194 MET A O 1
ATOM 1527 N N . ALA A 1 195 ? 12.612 -14.809 16.173 1.00 80.44 195 ALA A N 1
ATOM 1528 C CA . ALA A 1 195 ? 13.099 -13.643 16.904 1.00 80.44 195 ALA A CA 1
ATOM 1529 C C . ALA A 1 195 ? 11.992 -12.963 17.725 1.00 80.44 195 ALA A C 1
ATOM 1531 O O . ALA A 1 195 ? 12.265 -12.484 18.828 1.00 80.44 195 ALA A O 1
ATOM 1532 N N . TYR A 1 196 ? 10.768 -12.904 17.191 1.00 80.19 196 TYR A N 1
ATOM 1533 C CA . TYR A 1 196 ? 9.601 -12.370 17.886 1.00 80.19 196 TYR A CA 1
ATOM 1534 C C . TYR A 1 196 ? 9.202 -13.254 19.066 1.00 80.19 196 TYR A C 1
ATOM 1536 O O . TYR A 1 196 ? 8.984 -12.736 20.158 1.00 80.19 196 TYR A O 1
ATOM 1544 N N . GLU A 1 197 ? 9.160 -14.572 18.877 1.00 82.94 197 GLU A N 1
ATOM 1545 C CA . GLU A 1 197 ? 8.817 -15.523 19.931 1.00 82.94 197 GLU A CA 1
ATOM 1546 C C . GLU A 1 197 ? 9.805 -15.440 21.098 1.00 82.94 197 GLU A C 1
ATOM 1548 O O . GLU A 1 197 ? 9.384 -15.312 22.246 1.00 82.94 197 GLU A O 1
ATOM 1553 N N . GLU A 1 198 ? 11.108 -15.382 20.818 1.00 83.06 198 GLU A N 1
ATOM 1554 C CA . GLU A 1 198 ? 12.138 -15.228 21.849 1.00 83.06 198 GLU A CA 1
ATOM 1555 C C . GLU A 1 198 ? 12.013 -13.887 22.601 1.00 83.06 198 GLU A C 1
ATOM 1557 O O . GLU A 1 198 ? 12.131 -13.841 23.826 1.00 83.06 198 GLU A O 1
ATOM 1562 N N . GLN A 1 199 ? 11.714 -12.785 21.895 1.00 78.56 199 GLN A N 1
ATOM 1563 C CA . GLN A 1 199 ? 11.465 -11.483 22.534 1.00 78.56 199 GLN A CA 1
ATOM 1564 C C . GLN A 1 199 ? 10.190 -11.487 23.385 1.00 78.56 199 GLN A C 1
ATOM 1566 O O . GLN A 1 199 ? 10.169 -10.908 24.476 1.00 78.56 199 GLN A O 1
ATOM 1571 N N . ASN A 1 200 ? 9.130 -12.138 22.910 1.00 82.56 200 ASN A N 1
ATOM 1572 C CA . ASN A 1 200 ? 7.871 -12.241 23.632 1.00 82.56 200 ASN A CA 1
ATOM 1573 C C . ASN A 1 200 ? 8.037 -13.097 24.897 1.00 82.56 200 ASN A C 1
ATOM 1575 O O . ASN A 1 200 ? 7.621 -12.682 25.975 1.00 82.56 200 ASN A O 1
ATOM 1579 N N . GLN A 1 201 ? 8.733 -14.235 24.803 1.00 85.81 201 GLN A N 1
ATOM 1580 C CA . GLN A 1 201 ? 9.052 -15.091 25.949 1.00 85.81 201 GLN A CA 1
ATOM 1581 C C . GLN A 1 201 ? 9.881 -14.349 27.007 1.00 85.81 201 GLN A C 1
ATOM 1583 O O . GLN A 1 201 ? 9.548 -14.417 28.191 1.00 85.81 201 GLN A O 1
ATOM 1588 N N . ALA A 1 202 ? 10.899 -13.582 26.601 1.00 84.50 202 ALA A N 1
ATOM 1589 C CA . ALA A 1 202 ? 11.682 -12.756 27.523 1.00 84.50 202 ALA A CA 1
ATOM 1590 C C . ALA A 1 202 ? 10.814 -11.698 28.229 1.00 84.50 202 ALA A C 1
ATOM 1592 O O . ALA A 1 202 ? 10.896 -11.532 29.444 1.00 84.50 202 ALA A O 1
ATOM 1593 N N . THR A 1 203 ? 9.917 -11.039 27.489 1.00 82.25 203 THR A N 1
ATOM 1594 C CA . THR A 1 203 ? 9.008 -10.020 28.043 1.00 82.25 203 THR A CA 1
ATOM 1595 C C . THR A 1 203 ? 8.021 -10.625 29.048 1.00 82.25 203 THR A C 1
ATOM 1597 O O . THR A 1 203 ? 7.782 -10.054 30.114 1.00 82.25 203 THR A O 1
ATOM 1600 N N . ILE A 1 204 ? 7.466 -11.802 28.742 1.00 84.00 204 ILE A N 1
ATOM 1601 C CA . ILE A 1 204 ? 6.565 -12.537 29.641 1.00 84.00 204 ILE A CA 1
ATOM 1602 C C . ILE A 1 204 ? 7.312 -12.982 30.907 1.00 84.00 204 ILE A C 1
ATOM 1604 O O . ILE A 1 204 ? 6.776 -12.862 32.010 1.00 84.00 204 ILE A O 1
ATOM 1608 N N . ALA A 1 205 ? 8.559 -13.446 30.778 1.00 88.75 205 ALA A N 1
ATOM 1609 C CA . ALA A 1 205 ? 9.389 -13.835 31.916 1.00 88.75 205 ALA A CA 1
ATOM 1610 C C . ALA A 1 205 ? 9.693 -12.646 32.846 1.00 88.75 205 ALA A C 1
ATOM 1612 O O . ALA A 1 205 ? 9.536 -12.768 34.062 1.00 88.75 205 ALA A O 1
ATOM 1613 N N . GLU A 1 206 ? 10.042 -11.480 32.291 1.00 87.81 206 GLU A N 1
ATOM 1614 C CA . GLU A 1 206 ? 10.238 -10.244 33.061 1.00 87.81 206 GLU A CA 1
ATOM 1615 C C . GLU A 1 206 ? 8.960 -9.796 33.786 1.00 87.81 206 GLU A C 1
ATOM 1617 O O . GLU A 1 206 ? 9.018 -9.362 34.939 1.00 87.81 206 GLU A O 1
ATOM 1622 N N . ALA A 1 207 ? 7.796 -9.901 33.135 1.00 86.69 207 ALA A N 1
ATOM 1623 C CA . ALA A 1 207 ? 6.511 -9.576 33.751 1.00 86.69 207 ALA A CA 1
ATOM 1624 C C . ALA A 1 207 ? 6.198 -10.517 34.924 1.00 86.69 207 ALA A C 1
ATOM 1626 O O . ALA A 1 207 ? 5.844 -10.052 36.008 1.00 86.69 207 ALA A O 1
ATOM 1627 N N . CYS A 1 208 ? 6.418 -11.823 34.742 1.00 91.75 208 CYS A N 1
ATOM 1628 C CA . CYS A 1 208 ? 6.256 -12.816 35.801 1.00 91.75 208 CYS A CA 1
ATOM 1629 C C . CYS A 1 208 ? 7.197 -12.545 36.985 1.00 91.75 208 CYS A C 1
ATOM 1631 O O . CYS A 1 208 ? 6.787 -12.658 38.140 1.00 91.75 208 CYS A O 1
ATOM 1633 N N . GLN A 1 209 ? 8.444 -12.143 36.725 1.00 91.38 209 GLN A N 1
ATOM 1634 C CA . GLN A 1 209 ? 9.392 -11.792 37.780 1.00 91.38 209 GLN A CA 1
ATOM 1635 C C . GLN A 1 209 ? 8.934 -10.563 38.578 1.00 91.38 209 GLN A C 1
ATOM 1637 O O . GLN A 1 209 ? 8.912 -10.616 39.807 1.00 91.38 209 GLN A O 1
ATOM 1642 N N . LYS A 1 210 ? 8.498 -9.492 37.903 1.00 90.25 210 LYS A N 1
ATOM 1643 C CA . LYS A 1 210 ? 7.971 -8.286 38.566 1.00 90.25 210 LYS A CA 1
ATOM 1644 C C . LYS A 1 210 ? 6.736 -8.579 39.407 1.00 90.25 210 LYS A C 1
ATOM 1646 O O . LYS A 1 210 ? 6.589 -8.019 40.489 1.00 90.25 210 LYS A O 1
ATOM 1651 N N . GLU A 1 211 ? 5.862 -9.463 38.936 1.00 86.69 211 GLU A N 1
ATOM 1652 C CA . GLU A 1 211 ? 4.676 -9.863 39.689 1.00 86.69 211 GLU A CA 1
ATOM 1653 C C . GLU A 1 211 ? 5.042 -10.659 40.947 1.00 86.69 211 GLU A C 1
ATOM 1655 O O . GLU A 1 211 ? 4.492 -10.390 42.014 1.00 86.69 211 GLU A O 1
ATOM 1660 N N . ARG A 1 212 ? 6.039 -11.552 40.875 1.00 92.69 212 ARG A N 1
ATOM 1661 C CA . ARG A 1 212 ? 6.575 -12.247 42.061 1.00 92.69 212 ARG A CA 1
ATOM 1662 C C . ARG A 1 212 ? 7.211 -11.280 43.060 1.00 92.69 212 ARG A C 1
ATOM 1664 O O . ARG A 1 212 ? 6.949 -11.390 44.254 1.00 92.69 212 ARG A O 1
ATOM 1671 N N . GLU A 1 213 ? 8.021 -10.331 42.595 1.00 92.94 213 GLU A N 1
ATOM 1672 C CA . GLU A 1 213 ? 8.636 -9.303 43.450 1.00 92.94 213 GLU A CA 1
ATOM 1673 C C . GLU A 1 213 ? 7.570 -8.424 44.124 1.00 92.94 213 GLU A C 1
ATOM 1675 O O . GLU A 1 213 ? 7.648 -8.161 45.326 1.00 92.94 213 GLU A O 1
ATOM 1680 N N . PHE A 1 214 ? 6.531 -8.032 43.382 1.00 92.12 214 PHE A N 1
ATOM 1681 C CA . PHE A 1 214 ? 5.397 -7.277 43.911 1.00 92.12 214 PHE A CA 1
ATOM 1682 C C . PHE A 1 214 ? 4.602 -8.077 44.949 1.00 92.12 214 PHE A C 1
ATOM 1684 O O . PHE A 1 214 ? 4.286 -7.549 46.015 1.00 92.12 214 PHE A O 1
ATOM 1691 N N . GLN A 1 215 ? 4.325 -9.359 44.687 1.00 90.12 215 GLN A N 1
ATOM 1692 C CA . GLN A 1 215 ? 3.662 -10.247 45.646 1.00 90.12 215 GLN A CA 1
ATOM 1693 C C . GLN A 1 215 ? 4.467 -10.366 46.945 1.00 90.12 215 GLN A C 1
ATOM 1695 O O . GLN A 1 215 ? 3.911 -10.185 48.027 1.00 90.12 215 GLN A O 1
ATOM 1700 N N . GLN A 1 216 ? 5.784 -10.572 46.855 1.00 93.00 216 GLN A N 1
ATOM 1701 C CA . GLN A 1 216 ? 6.660 -10.636 48.028 1.00 93.00 216 GLN A CA 1
ATOM 1702 C C . GLN A 1 216 ? 6.696 -9.315 48.808 1.00 93.00 216 GLN A C 1
ATOM 1704 O O . GLN A 1 216 ? 6.665 -9.324 50.040 1.00 93.00 216 GLN A O 1
ATOM 1709 N N . ALA A 1 217 ? 6.748 -8.171 48.122 1.00 91.44 217 ALA A N 1
ATOM 1710 C CA . ALA A 1 217 ? 6.690 -6.860 48.765 1.00 91.44 217 ALA A CA 1
ATOM 1711 C C . ALA A 1 217 ? 5.343 -6.634 49.475 1.00 91.44 217 ALA A C 1
ATOM 1713 O O . ALA A 1 217 ? 5.316 -6.169 50.615 1.00 91.44 217 ALA A O 1
ATOM 1714 N N . MET A 1 218 ? 4.234 -7.031 48.847 1.00 87.44 218 MET A N 1
ATOM 1715 C CA . MET A 1 218 ? 2.894 -6.937 49.428 1.00 87.44 218 MET A CA 1
ATOM 1716 C C . MET A 1 218 ? 2.744 -7.824 50.671 1.00 87.44 218 MET A C 1
ATOM 1718 O O . MET A 1 218 ? 2.133 -7.416 51.657 1.00 87.44 218 MET A O 1
ATOM 1722 N N . GLU A 1 219 ? 3.330 -9.022 50.667 1.00 90.00 219 GLU A N 1
ATOM 1723 C CA . GLU A 1 219 ? 3.370 -9.886 51.849 1.00 90.00 219 GLU A CA 1
ATOM 1724 C C . GLU A 1 219 ? 4.177 -9.277 53.001 1.00 90.00 219 GLU A C 1
ATOM 1726 O O . GLU A 1 219 ? 3.754 -9.381 54.154 1.00 90.00 219 GLU A O 1
ATOM 1731 N N . ARG A 1 220 ? 5.307 -8.612 52.718 1.00 88.31 220 ARG A N 1
ATOM 1732 C CA . ARG A 1 220 ? 6.081 -7.889 53.746 1.00 88.31 220 ARG A CA 1
ATOM 1733 C C . ARG A 1 220 ? 5.256 -6.772 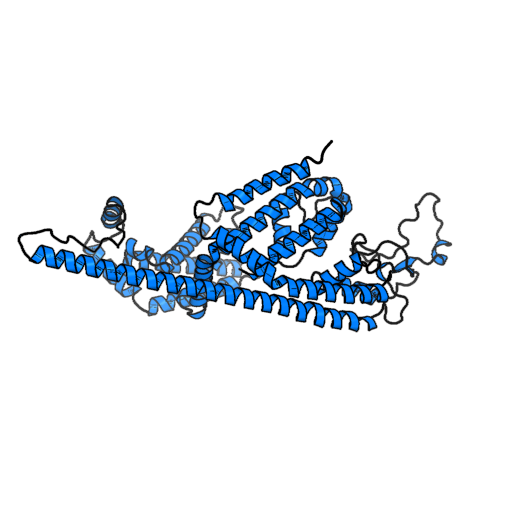54.378 1.00 88.31 220 ARG A C 1
ATOM 1735 O O . ARG A 1 220 ? 5.163 -6.724 55.599 1.00 88.31 220 ARG A O 1
ATOM 1742 N N . LEU A 1 221 ? 4.581 -5.962 53.563 1.00 85.81 221 LEU A N 1
ATOM 1743 C CA . LEU A 1 221 ? 3.706 -4.889 54.046 1.00 85.81 221 LEU A CA 1
ATOM 1744 C C . LEU A 1 221 ? 2.545 -5.423 54.893 1.00 85.81 221 LEU A C 1
ATOM 1746 O O . LEU A 1 221 ? 2.247 -4.861 55.943 1.00 85.81 221 LEU A O 1
ATOM 1750 N N . LYS A 1 222 ? 1.919 -6.540 54.492 1.00 87.50 222 LYS A N 1
ATOM 1751 C CA . LYS A 1 222 ? 0.879 -7.194 55.305 1.00 87.50 222 LYS A CA 1
ATOM 1752 C C . LYS A 1 222 ? 1.414 -7.636 56.665 1.00 87.50 222 LYS A C 1
ATOM 1754 O O . LYS A 1 222 ? 0.723 -7.457 57.664 1.00 87.50 222 LYS A O 1
ATOM 1759 N N . LYS A 1 223 ? 2.626 -8.199 56.717 1.00 85.88 223 LYS A N 1
ATOM 1760 C CA . LYS A 1 223 ? 3.268 -8.599 57.980 1.00 85.88 223 LYS A CA 1
ATOM 1761 C C . LYS A 1 223 ? 3.584 -7.386 58.854 1.00 85.88 223 LYS A C 1
ATOM 1763 O O . LYS A 1 223 ? 3.295 -7.423 60.043 1.00 85.88 223 LYS A O 1
ATOM 1768 N N . GLU A 1 224 ? 4.105 -6.303 58.282 1.00 81.19 224 GLU A N 1
ATOM 1769 C CA . GLU A 1 224 ? 4.356 -5.048 59.006 1.00 81.19 224 GLU A CA 1
ATOM 1770 C C . GLU A 1 224 ? 3.060 -4.432 59.553 1.00 81.19 224 GLU A C 1
ATOM 1772 O O . GLU A 1 224 ? 3.014 -4.053 60.721 1.00 81.19 224 GLU A O 1
ATOM 1777 N N . GLN A 1 225 ? 1.977 -4.421 58.767 1.00 75.31 225 GLN A N 1
ATOM 1778 C CA . GLN A 1 225 ? 0.647 -4.015 59.234 1.00 75.31 225 GLN A CA 1
ATOM 1779 C C . GLN A 1 225 ? 0.132 -4.912 60.362 1.00 75.31 225 GLN A C 1
ATOM 1781 O O . GLN A 1 225 ? -0.382 -4.402 61.351 1.00 75.31 225 GLN A O 1
ATOM 1786 N N . GLN A 1 226 ? 0.279 -6.235 60.248 1.00 76.38 226 GLN A N 1
ATOM 1787 C CA . GLN A 1 226 ? -0.132 -7.167 61.302 1.00 76.38 226 GLN A CA 1
ATOM 1788 C C . GLN A 1 226 ? 0.647 -6.943 62.602 1.00 76.38 226 GLN A C 1
ATOM 1790 O O . GLN A 1 226 ? 0.045 -6.949 63.672 1.00 76.38 226 GLN A O 1
ATOM 1795 N N . VAL A 1 227 ? 1.959 -6.703 62.526 1.00 76.19 227 VAL A N 1
ATOM 1796 C CA . VAL A 1 227 ? 2.794 -6.404 63.700 1.00 76.19 227 VAL A CA 1
ATOM 1797 C C . VAL A 1 227 ? 2.444 -5.037 64.292 1.00 76.19 227 VAL A C 1
ATOM 1799 O O . VAL A 1 227 ? 2.329 -4.925 65.509 1.00 76.19 227 VAL A O 1
ATOM 1802 N N . ALA A 1 228 ? 2.195 -4.018 63.464 1.00 67.19 228 ALA A N 1
ATOM 1803 C CA . ALA A 1 228 ? 1.732 -2.708 63.923 1.00 67.19 228 ALA A CA 1
ATOM 1804 C C . ALA A 1 228 ? 0.365 -2.797 64.626 1.00 67.19 228 ALA A C 1
ATOM 1806 O O . ALA A 1 228 ? 0.191 -2.231 65.701 1.00 67.19 228 ALA A O 1
ATOM 1807 N N . VAL A 1 229 ? -0.583 -3.566 64.079 1.00 66.75 229 VAL A N 1
ATOM 1808 C CA . VAL A 1 229 ? -1.888 -3.834 64.709 1.00 66.75 229 VAL A CA 1
ATOM 1809 C C . VAL A 1 229 ? -1.720 -4.604 66.024 1.00 66.75 229 VAL A C 1
ATOM 1811 O O . VAL A 1 229 ? -2.363 -4.263 67.013 1.00 66.75 229 VAL A O 1
ATOM 1814 N N . MET A 1 230 ? -0.829 -5.599 66.074 1.00 61.22 230 MET A N 1
ATOM 1815 C CA . MET A 1 230 ? -0.543 -6.374 67.288 1.00 61.22 230 MET A CA 1
ATOM 1816 C C . MET A 1 230 ? 0.110 -5.520 68.390 1.00 61.22 230 MET A C 1
ATOM 1818 O O . MET A 1 230 ? -0.235 -5.673 69.559 1.00 61.22 230 MET A O 1
ATOM 1822 N N . LEU A 1 231 ? 0.992 -4.580 68.028 1.00 59.59 231 LEU A N 1
ATOM 1823 C CA . LEU A 1 231 ? 1.578 -3.597 68.949 1.00 59.59 231 LEU A CA 1
ATOM 1824 C C . LEU A 1 231 ? 0.523 -2.618 69.486 1.00 59.59 231 LEU A C 1
ATOM 1826 O O . LEU A 1 231 ? 0.490 -2.364 70.689 1.00 59.59 231 LEU A O 1
ATOM 1830 N N . VAL A 1 232 ? -0.391 -2.134 68.639 1.00 58.34 232 VAL A N 1
ATOM 1831 C CA . VAL A 1 232 ? -1.510 -1.259 69.049 1.00 58.34 232 VAL A CA 1
ATOM 1832 C C . VAL A 1 232 ? -2.494 -1.983 69.984 1.00 58.34 232 VAL A C 1
ATOM 1834 O O . VAL A 1 232 ? -3.049 -1.372 70.896 1.00 58.34 232 VAL A O 1
ATOM 1837 N N . LEU A 1 233 ? -2.661 -3.300 69.833 1.00 54.97 233 LEU A N 1
ATOM 1838 C CA . LEU A 1 233 ? -3.491 -4.141 70.708 1.00 54.97 233 LEU A CA 1
ATOM 1839 C C . LEU A 1 233 ? -2.924 -4.331 72.129 1.00 54.97 233 LEU A C 1
ATOM 1841 O O . LEU A 1 233 ? -3.643 -4.828 72.994 1.00 54.97 233 LEU A O 1
ATOM 1845 N N . SER A 1 234 ? -1.682 -3.910 72.396 1.00 51.78 234 SER A N 1
ATOM 1846 C CA . SER A 1 234 ? -1.036 -4.043 73.712 1.00 51.78 234 SER A CA 1
ATOM 1847 C C . SER A 1 234 ? -1.162 -2.820 74.647 1.00 51.78 234 SER A C 1
ATOM 1849 O O . SER A 1 234 ? -0.656 -2.876 75.766 1.00 51.78 234 SER A O 1
ATOM 1851 N N . GLY A 1 235 ? -1.910 -1.763 74.277 1.00 46.78 235 GLY A N 1
ATOM 1852 C CA . GLY A 1 235 ? -2.336 -0.723 75.237 1.00 46.78 235 GLY A CA 1
ATOM 1853 C C . GLY A 1 235 ? -2.938 0.579 74.664 1.00 46.78 235 GLY A C 1
ATOM 1854 O O . GLY A 1 235 ? -2.179 1.492 74.376 1.00 46.78 235 GLY A O 1
ATOM 1855 N N . LEU A 1 236 ? -4.288 0.653 74.620 1.00 36.03 236 LEU A N 1
ATOM 1856 C CA . LEU A 1 236 ? -5.244 1.809 74.588 1.00 36.03 236 LEU A CA 1
ATOM 1857 C C . LEU A 1 236 ? -5.078 3.002 73.589 1.00 36.03 236 LEU A C 1
ATOM 1859 O O . LEU A 1 236 ? -3.983 3.503 73.391 1.00 36.03 236 LEU A O 1
ATOM 1863 N N . PRO A 1 237 ? -6.187 3.666 73.168 1.00 47.62 237 PRO A N 1
ATOM 1864 C CA . PRO A 1 237 ? -7.255 3.217 72.273 1.00 47.62 237 PRO A CA 1
ATOM 1865 C C . PRO A 1 237 ? -7.290 3.979 70.917 1.00 47.62 237 PRO A C 1
ATOM 1867 O O . PRO A 1 237 ? -6.831 5.109 70.793 1.00 47.62 237 PRO A O 1
ATOM 1870 N N . CYS A 1 238 ? -7.960 3.358 69.940 1.00 38.03 238 CYS A N 1
ATOM 1871 C CA . CYS A 1 238 ? -8.573 3.930 68.729 1.00 38.03 238 CYS A CA 1
ATOM 1872 C C . CYS A 1 238 ? -7.701 4.755 67.759 1.00 38.03 238 CYS A C 1
ATOM 1874 O O . CYS A 1 238 ? -7.617 5.976 67.848 1.00 38.03 238 CYS A O 1
ATOM 1876 N N . VAL A 1 239 ? -7.284 4.107 66.667 1.00 33.84 239 VAL A N 1
ATOM 1877 C CA . VAL A 1 239 ? -7.395 4.719 65.335 1.00 33.84 239 VAL A CA 1
ATOM 1878 C C . VAL A 1 239 ? -8.303 3.816 64.513 1.00 33.84 239 VAL A C 1
ATOM 1880 O O . VAL A 1 239 ? -7.972 2.662 64.250 1.00 33.84 239 VAL A O 1
ATOM 1883 N N . CYS A 1 240 ? -9.484 4.333 64.170 1.00 27.28 240 CYS A N 1
ATOM 1884 C CA . CYS A 1 240 ? -10.368 3.718 63.193 1.00 27.28 240 CYS A CA 1
ATOM 1885 C C . CYS A 1 240 ? -9.585 3.468 61.903 1.00 27.28 240 CYS A C 1
ATOM 1887 O O . CYS A 1 240 ? -9.110 4.408 61.264 1.00 27.28 240 CYS A O 1
ATOM 1889 N N . SER A 1 241 ? -9.504 2.206 61.498 1.00 33.12 241 SER A N 1
ATOM 1890 C CA . SER A 1 241 ? -9.298 1.819 60.111 1.00 33.12 241 SER A CA 1
ATOM 1891 C C . SER A 1 241 ? -10.527 2.248 59.307 1.00 33.12 241 SER A C 1
ATOM 1893 O O . SER A 1 241 ? -11.445 1.468 59.063 1.00 33.12 241 SER A O 1
ATOM 1895 N N . ALA A 1 242 ? -10.563 3.525 58.932 1.00 32.09 242 ALA A N 1
ATOM 1896 C CA . ALA A 1 242 ? -11.435 3.998 57.876 1.00 32.09 242 ALA A CA 1
ATOM 1897 C C . ALA A 1 242 ? -10.903 3.448 56.542 1.00 32.09 242 ALA A C 1
ATOM 1899 O O . ALA A 1 242 ? -9.841 3.838 56.068 1.00 32.09 242 ALA A O 1
ATOM 1900 N N . GLU A 1 243 ? -11.654 2.487 56.010 1.00 33.75 243 GLU A N 1
ATOM 1901 C CA . GLU A 1 243 ? -11.903 2.299 54.580 1.00 33.75 243 GLU A CA 1
ATOM 1902 C C . GLU A 1 243 ? -10.680 2.042 53.686 1.00 33.75 243 GLU A C 1
ATOM 1904 O O . GLU A 1 243 ? -10.216 2.870 52.905 1.00 33.75 243 GLU A O 1
ATOM 1909 N N . LEU A 1 244 ? -10.266 0.774 53.688 1.00 29.95 244 LEU A N 1
ATOM 1910 C CA . LEU A 1 244 ? -9.708 0.109 52.515 1.00 29.95 244 LEU A CA 1
ATOM 1911 C C . LEU A 1 244 ? -10.821 -0.085 51.463 1.00 29.95 244 LEU A C 1
ATOM 1913 O O . LEU A 1 244 ? -11.259 -1.205 51.228 1.00 29.95 244 LEU A O 1
ATOM 1917 N N . GLU A 1 245 ? -11.306 0.998 50.853 1.00 32.81 245 GLU A N 1
ATOM 1918 C CA . GLU A 1 245 ? -12.176 0.916 49.670 1.00 32.81 245 GLU A CA 1
ATOM 1919 C C . GLU A 1 245 ? -12.112 2.172 48.779 1.00 32.81 245 GLU A C 1
ATOM 1921 O O . GLU A 1 245 ? -13.105 2.632 48.229 1.00 32.81 245 GLU A O 1
ATOM 1926 N N . GLU A 1 246 ? -10.915 2.722 48.559 1.00 30.98 246 GLU A N 1
ATOM 1927 C CA . GLU A 1 246 ? -10.688 3.771 47.552 1.00 30.98 246 GLU A CA 1
ATOM 1928 C C . GLU A 1 246 ? -9.904 3.233 46.345 1.00 30.98 246 GLU A C 1
ATOM 1930 O O . GLU A 1 246 ? -8.786 3.630 46.032 1.00 30.98 246 GLU A O 1
ATOM 1935 N N . ALA A 1 247 ? -10.517 2.280 45.638 1.00 30.59 247 ALA A N 1
ATOM 1936 C CA . ALA A 1 247 ? -10.084 1.856 44.301 1.00 30.59 247 ALA A CA 1
ATOM 1937 C C . ALA A 1 247 ? -11.235 1.789 43.277 1.00 30.59 247 ALA A C 1
ATOM 1939 O O . ALA A 1 247 ? -11.038 1.332 42.153 1.00 30.59 247 ALA A O 1
ATOM 1940 N N . HIS A 1 248 ? -12.424 2.301 43.616 1.00 35.75 248 HIS A N 1
ATOM 1941 C CA . HIS A 1 248 ? -13.484 2.576 42.645 1.00 35.75 248 HIS A CA 1
ATOM 1942 C C . HIS A 1 248 ? -13.592 4.088 42.434 1.00 35.75 248 HIS A C 1
ATOM 1944 O O . HIS A 1 248 ? -14.164 4.813 43.243 1.00 35.75 248 HIS A O 1
ATOM 1950 N N . LYS A 1 249 ? -13.001 4.571 41.334 1.00 38.06 249 LYS A N 1
ATOM 1951 C CA . LYS A 1 249 ? -13.107 5.956 40.850 1.00 38.06 249 LYS A CA 1
ATOM 1952 C C . LYS A 1 249 ? -14.547 6.478 40.970 1.00 38.06 249 LYS A C 1
ATOM 1954 O O . LYS A 1 249 ? -15.400 6.106 40.167 1.00 38.06 249 LYS A O 1
ATOM 1959 N N . LYS A 1 250 ? -14.802 7.403 41.899 1.00 40.09 250 LYS A N 1
ATOM 1960 C CA . LYS A 1 250 ? -15.986 8.269 41.856 1.00 40.09 250 LYS A CA 1
ATOM 1961 C C . LYS A 1 250 ? -15.696 9.429 40.904 1.00 40.09 250 LYS A C 1
ATOM 1963 O O . LYS A 1 250 ? -14.780 10.218 41.124 1.00 40.09 250 LYS A O 1
ATOM 1968 N N . CYS A 1 251 ? -16.461 9.519 39.819 1.00 46.47 251 CYS A N 1
ATOM 1969 C CA . CYS A 1 251 ? -16.543 10.744 39.028 1.00 46.47 251 CYS A CA 1
ATOM 1970 C C . CYS A 1 251 ? -17.031 11.918 39.902 1.00 46.47 251 CYS A C 1
ATOM 1972 O O . CYS A 1 251 ? -17.666 11.717 40.936 1.00 46.47 251 CYS A O 1
ATOM 1974 N N . HIS A 1 252 ? -16.732 13.144 39.460 1.00 43.31 252 HIS A N 1
ATOM 1975 C CA . HIS A 1 252 ? -17.020 14.405 40.154 1.00 43.31 252 HIS A CA 1
ATOM 1976 C C . HIS A 1 252 ? -18.468 14.472 40.702 1.00 43.31 252 HIS A C 1
ATOM 1978 O O . HIS A 1 252 ? -19.400 14.128 39.966 1.00 43.31 252 HIS A O 1
ATOM 1984 N N . PRO A 1 253 ? -18.704 14.976 41.932 1.00 53.81 253 PRO A N 1
ATOM 1985 C CA . PRO A 1 253 ? -20.024 14.960 42.581 1.00 53.81 253 PRO A CA 1
ATOM 1986 C C . PRO A 1 253 ? -21.129 15.649 41.762 1.00 53.81 253 PRO A C 1
ATOM 1988 O O . PRO A 1 253 ? -22.270 15.193 41.753 1.00 53.81 253 PRO A O 1
ATOM 1991 N N . CYS A 1 254 ? -20.793 16.681 40.981 1.00 57.06 254 CYS A N 1
ATOM 1992 C CA . CYS A 1 254 ? -21.748 17.363 40.098 1.00 57.06 254 CYS A CA 1
ATOM 1993 C C . CYS A 1 254 ? -22.308 16.468 38.979 1.00 57.06 254 CYS A C 1
ATOM 1995 O O . CYS A 1 254 ? -23.459 16.637 38.583 1.00 57.06 254 CYS A O 1
ATOM 1997 N N . TRP A 1 255 ? -21.520 15.516 38.470 1.00 58.97 255 TRP A N 1
ATOM 1998 C CA . TRP A 1 255 ? -21.953 14.609 37.402 1.00 58.97 255 TRP A CA 1
ATOM 1999 C C . TRP A 1 255 ? -22.934 13.558 37.926 1.00 58.97 255 TRP A C 1
ATOM 2001 O O . TRP A 1 255 ? -23.903 13.232 37.248 1.00 58.97 255 TRP A O 1
ATOM 2011 N N . TYR A 1 256 ? -22.731 13.092 39.161 1.00 59.66 256 TYR A N 1
ATOM 2012 C CA . TYR A 1 256 ? -23.639 12.151 39.817 1.00 59.66 256 TYR A CA 1
ATOM 2013 C C . TYR A 1 256 ? -24.991 12.807 40.134 1.00 59.66 256 TYR A C 1
ATOM 2015 O O . TYR A 1 256 ? -26.038 12.225 39.867 1.00 59.66 256 TYR A O 1
ATOM 2023 N N . VAL A 1 257 ? -24.978 14.058 40.611 1.00 59.81 257 VAL A N 1
ATOM 2024 C CA . VAL A 1 257 ? -26.197 14.847 40.866 1.00 59.81 257 VAL A CA 1
ATOM 2025 C C . VAL A 1 257 ? -26.944 15.168 39.566 1.00 59.81 257 VAL A C 1
ATOM 2027 O O . VAL A 1 257 ? -28.167 15.051 39.515 1.00 59.81 257 VAL A O 1
ATOM 2030 N N . PHE A 1 258 ? -26.229 15.522 38.493 1.00 63.72 258 PHE A N 1
ATOM 2031 C CA . PHE A 1 258 ? -26.823 15.746 37.171 1.00 63.72 258 PHE A CA 1
ATOM 2032 C C . PHE A 1 258 ? -27.436 14.464 36.590 1.00 63.72 258 PHE A C 1
ATOM 2034 O O . PHE A 1 258 ? -28.572 14.487 36.113 1.00 63.72 258 PHE A O 1
ATOM 2041 N N . ALA A 1 259 ? -26.729 13.334 36.685 1.00 61.38 259 ALA A N 1
ATOM 2042 C CA . ALA A 1 259 ? -27.218 12.046 36.207 1.00 61.38 259 ALA A CA 1
ATOM 2043 C C . ALA A 1 259 ? -28.472 11.589 36.957 1.00 61.38 259 ALA A C 1
ATOM 2045 O O . ALA A 1 259 ? -29.461 11.226 36.325 1.00 61.38 259 ALA A O 1
ATOM 2046 N N . HIS A 1 260 ? -28.496 11.708 38.284 1.00 62.72 260 HIS A N 1
ATOM 2047 C CA . HIS A 1 260 ? -29.672 11.342 39.074 1.00 62.72 260 HIS A CA 1
ATOM 2048 C C . HIS A 1 260 ? -30.888 12.252 38.830 1.00 62.72 260 HIS A C 1
ATOM 2050 O O . HIS A 1 260 ? -32.018 11.839 39.076 1.00 62.72 260 HIS A O 1
ATOM 2056 N N . ARG A 1 261 ? -30.672 13.491 38.361 1.00 60.19 261 ARG A N 1
ATOM 2057 C CA . ARG A 1 261 ? -31.731 14.485 38.112 1.00 60.19 261 ARG A CA 1
ATOM 2058 C C . ARG A 1 261 ? -32.308 14.427 36.695 1.00 60.19 261 ARG A C 1
ATOM 2060 O O . ARG A 1 261 ? -33.500 14.664 36.545 1.00 60.19 261 ARG A O 1
ATOM 2067 N N . TYR A 1 262 ? -31.484 14.154 35.679 1.00 61.84 262 TYR A N 1
ATOM 2068 C CA . TYR A 1 262 ? -31.882 14.223 34.260 1.00 61.84 262 TYR A CA 1
ATOM 2069 C C . TYR A 1 262 ? -31.762 12.894 33.496 1.00 61.84 262 TYR A C 1
ATOM 2071 O O . TYR A 1 262 ? -32.452 12.703 32.495 1.00 61.84 262 TYR A O 1
ATOM 2079 N N . LEU A 1 263 ? -30.902 11.972 33.942 1.00 63.34 263 LEU A N 1
ATOM 2080 C CA . LEU A 1 263 ? -30.628 10.697 33.260 1.00 63.34 263 LEU A CA 1
ATOM 2081 C C . LEU A 1 263 ? -31.301 9.489 33.938 1.00 63.34 263 LEU A C 1
ATOM 2083 O O . LEU A 1 263 ? -31.304 8.411 33.351 1.00 63.34 263 LEU A O 1
ATOM 2087 N N . VAL A 1 264 ? -31.883 9.664 35.130 1.00 65.88 264 VAL A N 1
ATOM 2088 C CA . VAL A 1 264 ? -32.658 8.644 35.859 1.00 65.88 264 VAL A CA 1
ATOM 2089 C C . VAL A 1 264 ? -34.125 9.069 35.886 1.00 65.88 264 VAL A C 1
ATOM 2091 O O . VAL A 1 264 ? -34.491 10.052 36.529 1.00 65.88 264 VAL A O 1
ATOM 2094 N N . TRP A 1 265 ? -34.976 8.368 35.136 1.00 66.06 265 TRP A N 1
ATOM 2095 C CA . TRP A 1 265 ? -36.363 8.779 34.896 1.00 66.06 265 TRP A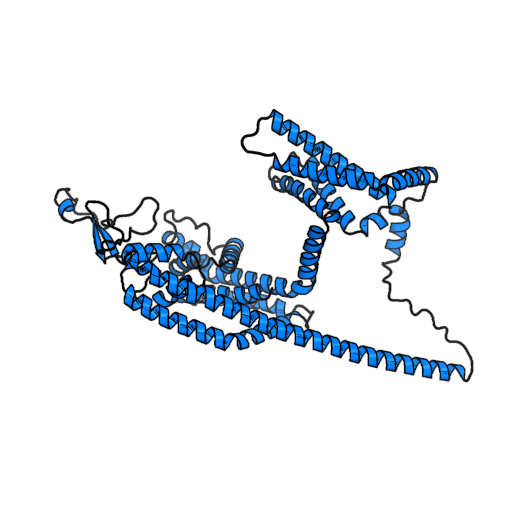 CA 1
ATOM 2096 C C . TRP A 1 265 ? -37.323 8.123 35.900 1.00 66.06 265 TRP A C 1
ATOM 2098 O O . TRP A 1 265 ? -38.144 7.281 35.539 1.00 66.06 265 TRP A O 1
ATOM 2108 N N . GLU A 1 266 ? -37.224 8.509 37.177 1.00 64.94 266 GLU A N 1
ATOM 2109 C CA . GLU A 1 266 ? -38.038 7.949 38.279 1.00 64.94 266 GLU A CA 1
ATOM 2110 C C . GLU A 1 266 ? -39.057 8.932 38.888 1.00 64.94 266 GLU A C 1
ATOM 2112 O O . GLU A 1 266 ? -39.731 8.623 39.866 1.00 64.94 266 GLU A O 1
ATOM 2117 N N . CYS A 1 267 ? -39.229 10.123 38.311 1.00 65.56 267 CYS A N 1
ATOM 2118 C CA . CYS A 1 267 ? -39.952 11.218 38.970 1.00 65.56 267 CYS A CA 1
ATOM 2119 C C . CYS A 1 267 ? -41.491 11.093 39.006 1.00 65.56 267 CYS A C 1
ATOM 2121 O O . CYS A 1 267 ? -42.135 11.908 39.663 1.00 65.56 267 CYS A O 1
ATOM 2123 N N . CYS A 1 268 ? -42.114 10.136 38.303 1.00 75.38 268 CYS A N 1
ATOM 2124 C CA . CYS A 1 268 ? -43.579 10.027 38.209 1.00 75.38 268 CYS A CA 1
ATOM 2125 C C . CYS A 1 268 ? -44.089 8.572 38.323 1.00 75.38 268 CYS A C 1
ATOM 2127 O O . CYS A 1 268 ? -43.652 7.713 37.554 1.00 75.38 268 CYS A O 1
ATOM 2129 N N . PRO A 1 269 ? -45.091 8.279 39.182 1.00 72.56 269 PRO A N 1
ATOM 2130 C CA . PRO A 1 269 ? -45.614 6.919 39.388 1.00 72.56 269 PRO A CA 1
ATOM 2131 C C . PRO A 1 269 ? -46.364 6.350 38.171 1.00 72.56 269 PRO A C 1
ATOM 2133 O O . PRO A 1 269 ? -46.389 5.139 37.953 1.00 72.56 269 PRO A O 1
ATOM 2136 N N . SER A 1 270 ? -46.958 7.208 37.337 1.00 77.19 270 SER A N 1
ATOM 2137 C CA . SER A 1 270 ? -47.556 6.796 36.057 1.00 77.19 270 SER A CA 1
ATOM 2138 C C . SER A 1 270 ? -46.490 6.428 35.017 1.00 77.19 270 SER A C 1
ATOM 2140 O O . SER A 1 270 ? -46.676 5.478 34.263 1.00 77.19 270 SER A O 1
ATOM 2142 N N . TRP A 1 271 ? -45.349 7.125 35.023 1.00 80.19 271 TRP A N 1
ATOM 2143 C CA . TRP A 1 271 ? -44.212 6.844 34.141 1.00 80.19 271 TRP A CA 1
ATOM 2144 C C . TRP A 1 271 ? -43.512 5.533 34.511 1.00 80.19 271 TRP A C 1
ATOM 2146 O O . TRP A 1 271 ? -43.176 4.744 33.635 1.00 80.19 271 TRP A O 1
ATOM 2156 N N . LEU A 1 272 ? -43.384 5.243 35.809 1.00 79.44 272 LEU A N 1
ATOM 2157 C CA . LEU A 1 272 ? -42.847 3.974 36.311 1.00 79.44 272 LEU A CA 1
ATOM 2158 C C . LEU A 1 272 ? -43.661 2.761 35.834 1.00 79.44 272 LEU A C 1
ATOM 2160 O O . LEU A 1 272 ? -43.076 1.760 35.426 1.00 79.44 272 LEU A O 1
ATOM 2164 N N . ARG A 1 273 ? -44.999 2.864 35.790 1.00 80.94 273 ARG A N 1
ATOM 2165 C CA . ARG A 1 273 ? -45.857 1.806 35.223 1.00 80.94 273 ARG A CA 1
ATOM 2166 C C . ARG A 1 273 ? -45.593 1.577 33.734 1.00 80.94 273 ARG A C 1
ATOM 2168 O O . ARG A 1 273 ? -45.473 0.429 33.316 1.00 80.94 273 ARG A O 1
ATOM 2175 N N . VAL A 1 274 ? -45.457 2.649 32.952 1.00 83.88 274 VAL A N 1
ATOM 2176 C CA . VAL A 1 274 ? -45.115 2.566 31.520 1.00 83.88 274 VAL A CA 1
ATOM 2177 C C . VAL A 1 274 ? -43.725 1.958 31.330 1.00 83.88 274 VAL A C 1
ATOM 2179 O O . VAL A 1 274 ? -43.570 1.011 30.564 1.00 83.88 274 VAL A O 1
ATOM 2182 N N . LYS A 1 275 ? -42.727 2.428 32.084 1.00 85.56 275 LYS A N 1
ATOM 2183 C CA . LYS A 1 275 ? -41.353 1.910 32.071 1.00 85.56 275 LYS A CA 1
ATOM 2184 C C . LYS A 1 275 ? -41.304 0.413 32.370 1.00 85.56 275 LYS A C 1
ATOM 2186 O O . LYS A 1 275 ? -40.593 -0.320 31.692 1.00 85.56 275 LYS A O 1
ATOM 2191 N N . GLN A 1 276 ? -42.073 -0.057 33.349 1.00 83.88 276 GLN A N 1
ATOM 2192 C CA . GLN A 1 276 ? -42.104 -1.471 33.721 1.00 83.88 276 GLN A CA 1
ATOM 2193 C C . GLN A 1 276 ? -42.705 -2.349 32.616 1.00 83.88 276 GLN A C 1
ATOM 2195 O O . GLN A 1 276 ? -42.194 -3.435 32.355 1.00 83.88 276 GLN A O 1
ATOM 2200 N N . LEU A 1 277 ? -43.723 -1.846 31.917 1.00 86.12 277 LEU A N 1
ATOM 2201 C CA . LEU A 1 277 ? -44.342 -2.515 30.773 1.00 86.12 277 LEU A CA 1
ATOM 2202 C C . LEU A 1 277 ? -43.375 -2.587 29.576 1.00 86.12 277 LEU A C 1
ATOM 2204 O O . LEU A 1 277 ? -43.175 -3.655 29.001 1.00 86.12 277 LEU A O 1
ATOM 2208 N N . VAL A 1 278 ? -42.690 -1.480 29.270 1.00 88.19 278 VAL A N 1
ATOM 2209 C CA . VAL A 1 278 ? -41.656 -1.420 28.220 1.00 88.19 278 VAL A CA 1
ATOM 2210 C C . VAL A 1 278 ? -40.460 -2.312 28.567 1.00 88.19 278 VAL A C 1
ATOM 2212 O O . VAL A 1 278 ? -39.915 -2.977 27.693 1.00 88.19 278 VAL A O 1
ATOM 2215 N N . LYS A 1 279 ? -40.072 -2.401 29.842 1.00 88.19 279 LYS A N 1
ATOM 2216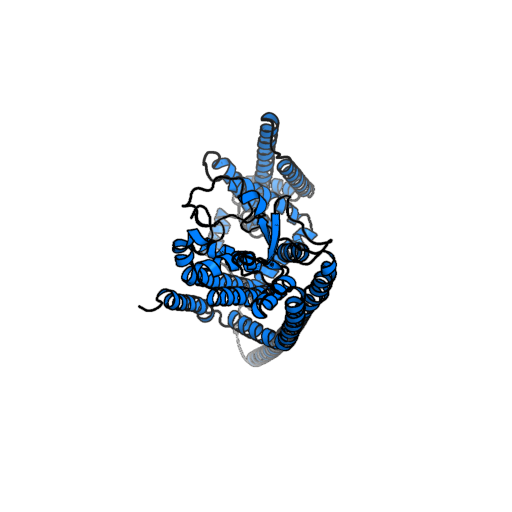 C CA . LYS A 1 279 ? -38.982 -3.276 30.292 1.00 88.19 279 LYS A CA 1
ATOM 2217 C C . LYS A 1 279 ? -39.306 -4.759 30.101 1.00 88.19 279 LYS A C 1
ATOM 2219 O O . LYS A 1 279 ? -38.420 -5.503 29.696 1.00 88.19 279 LYS A O 1
ATOM 2224 N N . ILE A 1 280 ? -40.548 -5.182 30.351 1.00 89.00 280 ILE A N 1
ATOM 2225 C CA . ILE A 1 280 ? -40.991 -6.560 30.068 1.00 89.00 280 ILE A CA 1
ATOM 2226 C C . ILE A 1 280 ? -40.905 -6.842 28.564 1.00 89.00 280 ILE A C 1
ATOM 2228 O O . ILE A 1 280 ? -40.378 -7.876 28.174 1.00 89.00 280 ILE A O 1
ATOM 2232 N N . MET A 1 281 ? -41.348 -5.896 27.730 1.00 89.50 281 MET A N 1
ATOM 2233 C CA . MET A 1 281 ? -41.298 -6.021 26.270 1.00 89.50 281 MET A CA 1
ATOM 2234 C C . MET A 1 281 ? -39.863 -6.101 25.726 1.00 89.50 281 MET A C 1
ATOM 2236 O O . MET A 1 281 ? -39.578 -6.910 24.853 1.00 89.50 281 MET A O 1
ATOM 2240 N N . VAL A 1 282 ? -38.949 -5.265 26.230 1.00 88.69 282 VAL A N 1
ATOM 2241 C CA . VAL A 1 282 ? -37.559 -5.191 25.741 1.00 88.69 282 VAL A CA 1
ATOM 2242 C C . VAL A 1 282 ? -36.721 -6.397 26.166 1.00 88.69 282 VAL A C 1
ATOM 2244 O O . VAL A 1 282 ? -35.784 -6.758 25.465 1.00 88.69 282 VAL A O 1
ATOM 2247 N N . MET A 1 283 ? -37.043 -7.016 27.302 1.00 86.50 283 MET A N 1
ATOM 2248 C CA . MET A 1 283 ? -36.345 -8.210 27.793 1.00 86.50 283 MET A CA 1
ATOM 2249 C C . MET A 1 283 ? -36.845 -9.509 27.145 1.00 86.50 283 MET A C 1
ATOM 2251 O O . MET A 1 283 ? -36.331 -10.580 27.466 1.00 86.50 283 MET A O 1
ATOM 2255 N N . ASP A 1 284 ? -37.843 -9.432 26.262 1.00 90.00 284 ASP A N 1
ATOM 2256 C CA . ASP A 1 284 ? -38.364 -10.592 25.551 1.00 90.00 284 ASP A CA 1
ATOM 2257 C C . ASP A 1 284 ? -37.361 -11.069 24.473 1.00 90.00 284 ASP A C 1
ATOM 2259 O O . ASP A 1 284 ? -37.028 -10.298 23.563 1.00 90.00 284 ASP A O 1
ATOM 2263 N N . PRO A 1 285 ? -36.889 -12.334 24.511 1.00 88.25 285 PRO A N 1
ATOM 2264 C CA . PRO A 1 285 ? -35.993 -12.885 23.491 1.00 88.25 285 PRO A CA 1
ATOM 2265 C C . PRO A 1 285 ? -36.556 -12.822 22.063 1.00 88.25 285 PRO A C 1
ATOM 2267 O O . PRO A 1 285 ? -35.782 -12.805 21.101 1.00 88.25 285 PRO A O 1
ATOM 2270 N N . PHE A 1 286 ? -37.881 -12.767 21.890 1.00 90.56 286 PHE A N 1
ATOM 2271 C CA . PHE A 1 286 ? -38.485 -12.626 20.564 1.00 90.56 286 PHE A CA 1
ATOM 2272 C C . PHE A 1 286 ? -38.196 -11.264 19.929 1.00 90.56 286 PHE A C 1
ATOM 2274 O O . PHE A 1 286 ? -38.026 -11.197 18.710 1.00 90.56 286 PHE A O 1
ATOM 2281 N N . LEU A 1 287 ? -38.083 -10.194 20.725 1.00 88.88 287 LEU A N 1
ATOM 2282 C CA . LEU A 1 287 ? -37.728 -8.871 20.213 1.00 88.88 287 LEU A CA 1
ATOM 2283 C C . LEU A 1 287 ? -36.295 -8.873 19.672 1.00 88.88 287 LEU A C 1
ATOM 2285 O O . LEU A 1 287 ? -36.060 -8.412 18.557 1.00 88.88 287 LEU A O 1
ATOM 2289 N N . ASP A 1 288 ? -35.351 -9.450 20.414 1.00 86.81 288 ASP A N 1
ATOM 2290 C CA . ASP A 1 288 ? -33.954 -9.559 19.980 1.00 86.81 288 ASP A CA 1
ATOM 2291 C C . ASP A 1 288 ? -33.810 -10.411 18.700 1.00 86.81 288 ASP A C 1
ATOM 2293 O O . ASP A 1 288 ? -33.042 -10.061 17.792 1.00 86.81 288 ASP A O 1
ATOM 2297 N N . LEU A 1 289 ? -34.588 -11.494 18.571 1.00 90.00 289 LEU A N 1
ATOM 2298 C CA . LEU A 1 289 ? -34.646 -12.293 17.343 1.00 90.00 289 LEU A CA 1
ATOM 2299 C C . LEU A 1 289 ? -35.237 -11.492 16.174 1.00 90.00 289 LEU A C 1
ATOM 2301 O O . LEU A 1 289 ? -34.661 -11.489 15.085 1.00 90.00 289 LEU A O 1
ATOM 2305 N N . ALA A 1 290 ? -36.349 -10.785 16.393 1.00 91.62 290 ALA A N 1
ATOM 2306 C CA . ALA A 1 290 ? -37.003 -9.972 15.371 1.00 91.62 290 ALA A CA 1
ATOM 2307 C C . ALA A 1 290 ? -36.076 -8.866 14.846 1.00 91.62 290 ALA A C 1
ATOM 2309 O O . ALA A 1 290 ? -35.947 -8.695 13.635 1.00 91.62 290 ALA A O 1
ATOM 2310 N N . ILE A 1 291 ? -35.363 -8.168 15.736 1.00 90.81 291 ILE A N 1
ATOM 2311 C CA . ILE A 1 291 ? -34.361 -7.169 15.347 1.00 90.81 291 ILE A CA 1
ATOM 2312 C C . ILE A 1 291 ? -33.237 -7.815 14.535 1.00 90.81 291 ILE A C 1
ATOM 2314 O O . ILE A 1 291 ? -32.846 -7.276 13.501 1.00 90.81 291 ILE A O 1
ATOM 2318 N N . THR A 1 292 ? -32.755 -8.992 14.939 1.00 89.06 292 THR A N 1
ATOM 2319 C CA . THR A 1 292 ? -31.719 -9.717 14.188 1.00 89.06 292 THR A CA 1
ATOM 2320 C C . THR A 1 292 ? -32.180 -10.052 12.766 1.00 89.06 292 THR A C 1
ATOM 2322 O O . THR A 1 292 ? -31.447 -9.803 11.809 1.00 89.06 292 THR A O 1
ATOM 2325 N N . VAL A 1 293 ? -33.413 -10.541 12.599 1.00 91.19 293 VAL A N 1
ATOM 2326 C CA . VAL A 1 293 ? -34.010 -10.812 11.280 1.00 91.19 293 VAL A CA 1
ATOM 2327 C C . VAL A 1 293 ? -34.144 -9.528 10.458 1.00 91.19 293 VAL A C 1
ATOM 2329 O O . VAL A 1 293 ? -33.767 -9.512 9.286 1.00 91.19 293 VAL A O 1
ATOM 2332 N N . CYS A 1 294 ? -34.598 -8.429 11.066 1.00 92.12 294 CYS A N 1
ATOM 2333 C CA . CYS A 1 294 ? -34.678 -7.122 10.412 1.00 92.12 294 CYS A CA 1
ATOM 2334 C C . CYS A 1 294 ? -33.310 -6.623 9.921 1.00 92.12 294 CYS A C 1
ATOM 2336 O O . CYS A 1 294 ? -33.235 -6.051 8.836 1.00 92.12 294 CYS A O 1
ATOM 2338 N N . ILE A 1 295 ? -32.223 -6.859 10.666 1.00 90.06 295 ILE A N 1
ATOM 2339 C CA . ILE A 1 295 ? -30.862 -6.499 10.231 1.00 90.06 295 ILE A CA 1
ATOM 2340 C C . ILE A 1 295 ? -30.445 -7.315 9.002 1.00 90.06 295 ILE A C 1
ATOM 2342 O O . ILE A 1 295 ? -29.931 -6.745 8.035 1.00 90.06 295 ILE A O 1
ATOM 2346 N N . VAL A 1 296 ? -30.680 -8.632 9.006 1.00 90.06 296 VAL A N 1
ATOM 2347 C CA . VAL A 1 296 ? -30.359 -9.498 7.857 1.00 90.06 296 VAL A CA 1
ATOM 2348 C C . VAL A 1 296 ? -31.149 -9.065 6.623 1.00 90.06 296 VAL A C 1
ATOM 2350 O O . VAL A 1 296 ? -30.563 -8.866 5.561 1.00 90.06 296 VAL A O 1
ATOM 2353 N N . LEU A 1 297 ? -32.459 -8.849 6.765 1.00 91.69 297 LEU A N 1
ATOM 2354 C CA . LEU A 1 297 ? -33.307 -8.384 5.669 1.00 91.69 297 LEU A CA 1
ATOM 2355 C C . LEU A 1 297 ? -32.858 -7.015 5.154 1.00 91.69 297 LEU A C 1
ATOM 2357 O O . LEU A 1 297 ? -32.710 -6.849 3.948 1.00 91.69 297 LEU A O 1
ATOM 2361 N N . ASN A 1 298 ? -32.557 -6.056 6.035 1.00 89.12 298 ASN A N 1
ATOM 2362 C CA . ASN A 1 298 ? -32.047 -4.753 5.611 1.00 89.12 298 ASN A CA 1
ATOM 2363 C C . ASN A 1 298 ? -30.738 -4.880 4.816 1.00 89.12 298 ASN A C 1
ATOM 2365 O O . ASN A 1 298 ? -30.567 -4.206 3.803 1.00 89.12 298 ASN A O 1
ATOM 2369 N N . THR A 1 299 ? -29.846 -5.781 5.231 1.00 88.38 299 THR A N 1
ATOM 2370 C CA . THR A 1 299 ? -28.589 -6.059 4.522 1.00 88.38 299 THR A CA 1
ATOM 2371 C C . THR A 1 299 ? -28.842 -6.616 3.120 1.00 88.38 299 THR A C 1
ATOM 2373 O O . THR A 1 299 ? -28.219 -6.164 2.162 1.00 88.38 299 THR A O 1
ATOM 2376 N N . LEU A 1 300 ? -29.790 -7.548 2.975 1.00 90.06 300 LEU A N 1
ATOM 2377 C CA . LEU A 1 300 ? -30.185 -8.090 1.671 1.00 90.06 300 LEU A CA 1
ATOM 2378 C C . LEU A 1 300 ? -30.806 -7.016 0.771 1.00 90.06 300 LEU A C 1
ATOM 2380 O O . LEU A 1 300 ? -30.489 -6.964 -0.411 1.00 90.06 300 LEU A O 1
ATOM 2384 N N . PHE A 1 301 ? -31.631 -6.124 1.326 1.00 90.06 301 PHE A N 1
ATOM 2385 C CA . PHE A 1 301 ? -32.196 -4.995 0.583 1.00 90.06 301 PHE A CA 1
ATOM 2386 C C . PHE A 1 301 ? -31.120 -4.055 0.035 1.00 90.06 301 PHE A C 1
ATOM 2388 O O . PHE A 1 301 ? -31.199 -3.671 -1.128 1.00 90.06 301 PHE A O 1
ATOM 2395 N N . MET A 1 302 ? -30.090 -3.739 0.827 1.00 86.25 302 MET A N 1
ATOM 2396 C CA . MET A 1 302 ? -28.956 -2.933 0.355 1.00 86.25 302 MET A CA 1
ATOM 2397 C C . MET A 1 302 ? -28.139 -3.648 -0.732 1.00 86.25 302 MET A C 1
ATOM 2399 O O . MET A 1 302 ? -27.614 -3.000 -1.629 1.00 86.25 302 MET A O 1
ATOM 2403 N N . ALA A 1 303 ? -28.047 -4.979 -0.689 1.00 89.44 303 ALA A N 1
ATOM 2404 C CA . ALA A 1 303 ? -27.321 -5.761 -1.690 1.00 89.44 303 ALA A CA 1
ATOM 2405 C C . ALA A 1 303 ? -28.045 -5.874 -3.049 1.00 89.44 303 ALA A C 1
ATOM 2407 O O . ALA A 1 303 ? -27.428 -6.292 -4.024 1.00 89.44 303 ALA A O 1
ATOM 2408 N N . MET A 1 304 ? -29.336 -5.525 -3.126 1.00 90.50 304 MET A N 1
ATOM 2409 C CA . MET A 1 304 ? -30.126 -5.586 -4.365 1.00 90.50 304 MET A CA 1
ATOM 2410 C C . MET A 1 304 ? -29.944 -4.364 -5.289 1.00 90.50 304 MET A C 1
ATOM 2412 O O . MET A 1 304 ? -30.445 -4.377 -6.418 1.00 90.50 304 MET A O 1
ATOM 2416 N N . GLU A 1 305 ? -29.245 -3.314 -4.848 1.00 88.19 305 GLU A N 1
ATOM 2417 C CA . GLU A 1 305 ? -28.911 -2.155 -5.688 1.00 88.19 305 GLU A CA 1
ATOM 2418 C C . GLU A 1 305 ? -28.017 -2.583 -6.872 1.00 88.19 305 GLU A C 1
ATOM 2420 O O . GLU A 1 305 ? -26.967 -3.195 -6.683 1.00 88.19 305 GLU A O 1
ATOM 2425 N N . HIS A 1 306 ? -28.421 -2.275 -8.109 1.00 90.50 306 HIS A N 1
ATOM 2426 C CA . HIS A 1 306 ? -27.695 -2.675 -9.325 1.00 90.50 306 HIS A CA 1
ATOM 2427 C C . HIS A 1 306 ? -27.811 -1.620 -10.425 1.00 90.50 306 HIS A C 1
ATOM 2429 O O . HIS A 1 306 ? -28.850 -1.006 -10.577 1.00 90.50 306 HIS A O 1
ATOM 2435 N N . TYR A 1 307 ? -26.785 -1.414 -11.250 1.00 89.00 307 TYR A N 1
ATOM 2436 C CA . TYR A 1 307 ? -26.890 -0.492 -12.388 1.00 89.00 307 TYR A CA 1
ATOM 2437 C C . TYR A 1 307 ? -27.174 -1.258 -13.695 1.00 89.00 307 TYR A C 1
ATOM 2439 O O . TYR A 1 307 ? -26.412 -2.183 -13.991 1.00 89.00 307 TYR A O 1
ATOM 2447 N N . PRO A 1 308 ? -28.187 -0.882 -14.511 1.00 91.38 308 PRO A N 1
ATOM 2448 C CA . PRO A 1 308 ? -29.188 0.182 -14.313 1.00 91.38 308 PRO A CA 1
ATOM 2449 C C . PRO A 1 308 ? -30.429 -0.278 -13.512 1.00 91.38 308 PRO A C 1
ATOM 2451 O O . PRO A 1 308 ? -30.914 -1.384 -13.730 1.00 91.38 308 PRO A O 1
ATOM 2454 N N . MET A 1 309 ? -30.984 0.584 -12.644 1.00 89.00 309 MET A N 1
ATOM 2455 C CA . MET A 1 309 ? -32.250 0.325 -11.922 1.00 89.00 309 MET A CA 1
ATOM 2456 C C . MET A 1 309 ? -33.446 0.963 -12.632 1.00 89.00 309 MET A C 1
ATOM 2458 O O . MET A 1 309 ? -33.326 2.047 -13.199 1.00 89.00 309 MET A O 1
ATOM 2462 N N . THR A 1 310 ? -34.620 0.337 -12.527 1.00 94.62 310 THR A N 1
ATOM 2463 C CA . THR A 1 310 ? -35.899 0.992 -12.838 1.00 94.62 310 THR A CA 1
ATOM 2464 C C . THR A 1 310 ? -36.321 1.922 -11.694 1.00 94.62 310 THR A C 1
ATOM 2466 O O . THR A 1 310 ? -36.049 1.641 -10.524 1.00 94.62 310 THR A O 1
ATOM 2469 N N . GLU A 1 311 ? -37.018 3.016 -12.016 1.00 92.56 311 GLU A N 1
ATOM 2470 C CA . GLU A 1 311 ? -37.483 3.999 -11.019 1.00 92.56 311 GLU A CA 1
ATOM 2471 C C . GLU A 1 311 ? -38.417 3.376 -9.967 1.00 92.56 311 GLU A C 1
ATOM 2473 O O . GLU A 1 311 ? -38.330 3.701 -8.785 1.00 92.56 311 GLU A O 1
ATOM 2478 N N . GLU A 1 312 ? -39.257 2.414 -10.364 1.00 92.38 312 GLU A N 1
ATOM 2479 C CA . GLU A 1 312 ? -40.134 1.686 -9.436 1.00 92.38 312 GLU A CA 1
ATOM 2480 C C . GLU A 1 312 ? -39.336 0.863 -8.417 1.00 92.38 312 GLU A C 1
ATOM 2482 O O . GLU A 1 312 ? -39.628 0.879 -7.219 1.00 92.38 312 GLU A O 1
ATOM 2487 N N . PHE A 1 313 ? -38.289 0.173 -8.879 1.00 92.19 313 PHE A N 1
ATOM 2488 C CA . PHE A 1 313 ? -37.441 -0.638 -8.014 1.00 92.19 313 PHE A CA 1
ATOM 2489 C C . PHE A 1 313 ? -36.607 0.247 -7.074 1.00 92.19 313 PHE A C 1
ATOM 2491 O O . PHE A 1 313 ? -36.518 -0.034 -5.879 1.00 92.19 313 PHE A O 1
ATOM 2498 N N . ASN A 1 314 ? -36.085 1.373 -7.570 1.00 89.81 314 ASN A N 1
ATOM 2499 C CA . ASN A 1 314 ? -35.404 2.383 -6.755 1.00 89.81 314 ASN A CA 1
ATOM 2500 C C . ASN A 1 314 ? -36.327 2.983 -5.672 1.00 89.81 314 ASN A C 1
ATOM 2502 O O . ASN A 1 314 ? -35.943 3.103 -4.503 1.00 89.81 314 ASN A O 1
ATOM 2506 N N . GLY A 1 315 ? -37.579 3.288 -6.028 1.00 90.25 315 GLY A N 1
ATOM 2507 C CA . GLY A 1 315 ? -38.604 3.739 -5.086 1.00 90.25 315 GLY A CA 1
ATOM 2508 C C . GLY A 1 315 ? -38.885 2.709 -3.988 1.00 90.25 315 GLY A C 1
ATOM 2509 O O . GLY A 1 315 ? -38.883 3.054 -2.804 1.00 90.25 315 GLY A O 1
ATOM 2510 N N . MET A 1 316 ? -39.036 1.430 -4.353 1.00 91.12 316 MET A N 1
ATOM 2511 C CA . MET A 1 316 ? -39.239 0.336 -3.394 1.00 91.12 316 MET A CA 1
ATOM 2512 C C . MET A 1 316 ? -38.069 0.208 -2.406 1.00 91.12 316 MET A C 1
ATOM 2514 O O . MET A 1 316 ? -38.297 0.101 -1.199 1.00 91.12 316 MET A O 1
ATOM 2518 N N . LEU A 1 317 ? -36.820 0.252 -2.886 1.00 90.06 317 LEU A N 1
ATOM 2519 C CA . LEU A 1 317 ? -35.633 0.177 -2.025 1.00 90.06 317 LEU A CA 1
ATOM 2520 C C . LEU A 1 317 ? -35.525 1.392 -1.094 1.00 90.06 317 LEU A C 1
ATOM 2522 O O . LEU A 1 317 ? -35.158 1.249 0.076 1.00 90.06 317 LEU A O 1
ATOM 2526 N N . THR A 1 318 ? -35.887 2.581 -1.576 1.00 86.12 318 THR A N 1
ATOM 2527 C CA . THR A 1 318 ? -35.891 3.811 -0.773 1.00 86.12 318 THR A CA 1
ATOM 2528 C C . THR A 1 318 ? -36.909 3.730 0.367 1.00 86.12 318 THR A C 1
ATOM 2530 O O . THR A 1 318 ? -36.564 3.993 1.522 1.00 86.12 318 THR A O 1
ATOM 2533 N N . ILE A 1 319 ? -38.136 3.286 0.077 1.00 91.12 319 ILE A N 1
ATOM 2534 C CA . ILE A 1 319 ? -39.186 3.083 1.087 1.00 91.12 319 ILE A CA 1
ATOM 2535 C C . ILE A 1 319 ? -38.769 1.996 2.085 1.00 91.12 319 ILE A C 1
ATOM 2537 O O . ILE A 1 319 ? -38.878 2.196 3.295 1.00 91.12 319 ILE A O 1
ATOM 2541 N N . GLY A 1 320 ? -38.232 0.870 1.607 1.00 89.88 320 GLY A N 1
ATOM 2542 C CA . GLY A 1 320 ? -37.745 -0.210 2.467 1.00 89.88 320 GLY A CA 1
ATOM 2543 C C . GLY A 1 320 ? -36.676 0.266 3.453 1.00 89.88 320 GLY A C 1
ATOM 2544 O O . GLY A 1 320 ? -36.770 0.013 4.655 1.00 89.88 320 GLY A O 1
ATOM 2545 N N . ASN A 1 321 ? -35.691 1.033 2.981 1.00 86.88 321 ASN A N 1
ATOM 2546 C CA . ASN A 1 321 ? -34.635 1.590 3.828 1.00 86.88 321 ASN A CA 1
ATOM 2547 C C . ASN A 1 321 ? -35.157 2.574 4.889 1.00 86.88 321 ASN A C 1
ATOM 2549 O O . ASN A 1 321 ? -34.627 2.596 6.006 1.00 86.88 321 ASN A O 1
ATOM 2553 N N . LEU A 1 322 ? -36.202 3.346 4.573 1.00 88.62 322 LEU A N 1
ATOM 2554 C CA . LEU A 1 322 ? -36.882 4.219 5.533 1.00 88.62 322 LEU A CA 1
ATOM 2555 C C . LEU A 1 322 ? -37.567 3.404 6.639 1.00 88.62 322 LEU A C 1
ATOM 2557 O O . LEU A 1 322 ? -37.394 3.711 7.820 1.00 88.62 322 LEU A O 1
ATOM 2561 N N . VAL A 1 323 ? -38.277 2.332 6.272 1.00 92.88 323 VAL A N 1
ATOM 2562 C CA . VAL A 1 323 ? -38.951 1.431 7.223 1.00 92.88 323 VAL A CA 1
ATOM 2563 C C . VAL A 1 323 ? -37.942 0.799 8.182 1.00 92.88 323 VAL A C 1
ATOM 2565 O O . VAL A 1 323 ? -38.117 0.888 9.397 1.00 92.88 323 VAL A O 1
ATOM 2568 N N . PHE A 1 324 ? -36.843 0.234 7.672 1.00 91.19 324 PHE A N 1
ATOM 2569 C CA . PHE A 1 324 ? -35.800 -0.350 8.524 1.00 91.19 324 PHE A CA 1
ATOM 2570 C C . PHE A 1 324 ? -35.153 0.686 9.454 1.00 91.19 324 PHE A C 1
ATOM 2572 O O . PHE A 1 324 ? -34.924 0.398 10.629 1.00 91.19 324 PHE A O 1
ATOM 2579 N N . SER A 1 325 ? -34.901 1.908 8.971 1.00 89.12 325 SER A N 1
ATOM 2580 C CA . SER A 1 325 ? -34.376 2.991 9.814 1.00 89.12 325 SER A CA 1
ATOM 2581 C C . SER A 1 325 ? -35.353 3.376 10.931 1.00 89.12 325 SER A C 1
ATOM 2583 O O . SER A 1 325 ? -34.933 3.616 12.065 1.00 89.12 325 SER A O 1
ATOM 2585 N N . GLY A 1 326 ? -36.656 3.391 10.639 1.00 92.31 326 GLY A N 1
ATOM 2586 C CA . GLY A 1 326 ? -37.713 3.596 11.629 1.00 92.31 326 GLY A CA 1
ATOM 2587 C C . GLY A 1 326 ? -37.729 2.507 12.704 1.00 92.31 326 GLY A C 1
ATOM 2588 O O . GLY A 1 326 ? -37.737 2.832 13.890 1.00 92.31 326 GLY A O 1
ATOM 2589 N N . ILE A 1 327 ? -37.638 1.231 12.309 1.00 93.44 327 ILE A N 1
ATOM 2590 C CA . ILE A 1 327 ? -37.587 0.083 13.234 1.00 93.44 327 ILE A CA 1
ATOM 2591 C C . ILE A 1 327 ? -36.394 0.207 14.193 1.00 93.44 327 ILE A C 1
ATOM 2593 O O . ILE A 1 327 ? -36.571 0.091 15.404 1.00 93.44 327 ILE A O 1
ATOM 2597 N N . PHE A 1 328 ? -35.194 0.513 13.688 1.00 92.00 328 PHE A N 1
ATOM 2598 C CA . PHE A 1 328 ? -34.006 0.679 14.539 1.00 92.00 328 PHE A CA 1
ATOM 2599 C C . PHE A 1 328 ? -34.075 1.911 15.445 1.00 92.00 328 PHE A C 1
ATOM 2601 O O . PHE A 1 328 ? -33.537 1.900 16.552 1.00 92.00 328 PHE A O 1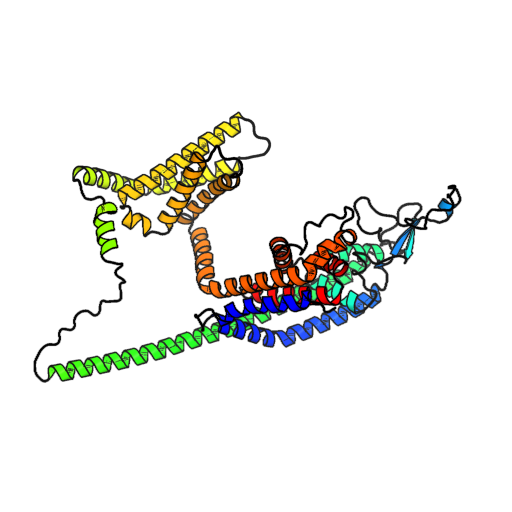
ATOM 2608 N N . THR A 1 329 ? -34.741 2.974 14.997 1.00 92.44 329 THR A N 1
ATOM 2609 C CA . THR A 1 329 ? -34.959 4.166 15.824 1.00 92.44 329 THR A CA 1
ATOM 2610 C C . THR A 1 329 ? -35.928 3.853 16.962 1.00 92.44 329 THR A C 1
ATOM 2612 O O . THR A 1 329 ? -35.659 4.198 18.11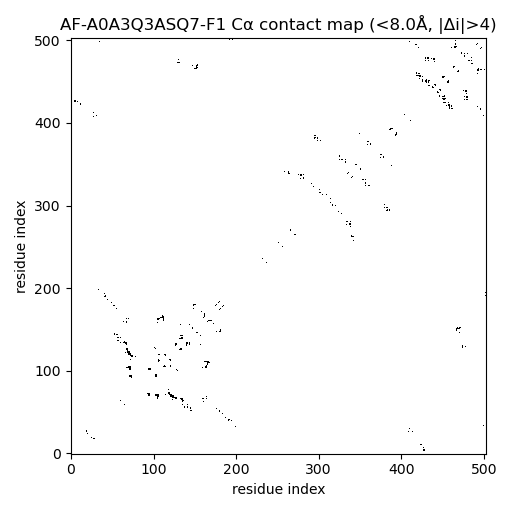1 1.00 92.44 329 THR A O 1
ATOM 2615 N N . ALA A 1 330 ? -37.018 3.139 16.670 1.00 93.44 330 ALA A N 1
ATOM 2616 C CA . ALA A 1 330 ? -37.974 2.687 17.674 1.00 93.44 330 ALA A CA 1
ATOM 2617 C C . ALA A 1 330 ? -37.320 1.739 18.692 1.00 93.44 330 ALA A C 1
ATOM 2619 O O . ALA A 1 330 ? -37.483 1.932 19.893 1.00 93.44 330 ALA A O 1
ATOM 2620 N N . GLU A 1 331 ? -36.517 0.777 18.232 1.00 92.75 331 GLU A N 1
ATOM 2621 C CA . GLU A 1 331 ? -35.725 -0.114 19.089 1.00 92.75 331 GLU A CA 1
ATOM 2622 C C . GLU A 1 331 ? -34.832 0.673 20.065 1.00 92.75 331 GLU A C 1
ATOM 2624 O O . GLU A 1 331 ? -34.838 0.404 21.269 1.00 92.75 331 GLU A O 1
ATOM 2629 N N . MET A 1 332 ? -34.092 1.671 19.565 1.00 91.50 332 MET A N 1
ATOM 2630 C CA . MET A 1 332 ? -33.221 2.522 20.381 1.00 91.50 332 MET A CA 1
ATOM 2631 C C . MET A 1 332 ? -34.018 3.275 21.454 1.00 91.50 332 MET A C 1
ATOM 2633 O O . MET A 1 332 ? -33.645 3.259 22.626 1.00 91.50 332 MET A O 1
ATOM 2637 N N . VAL A 1 333 ? -35.132 3.908 21.075 1.00 93.19 333 VAL A N 1
ATOM 2638 C CA . VAL A 1 333 ? -35.987 4.664 22.005 1.00 93.19 333 VAL A CA 1
ATOM 2639 C C . VAL A 1 333 ? -36.583 3.743 23.076 1.00 93.19 333 VAL A C 1
ATOM 2641 O O . VAL A 1 333 ? -36.538 4.080 24.259 1.00 93.19 333 VAL A O 1
ATOM 2644 N N . LEU A 1 334 ? -37.071 2.557 22.695 1.00 91.88 334 LEU A N 1
ATOM 2645 C CA . LEU A 1 334 ? -37.601 1.562 23.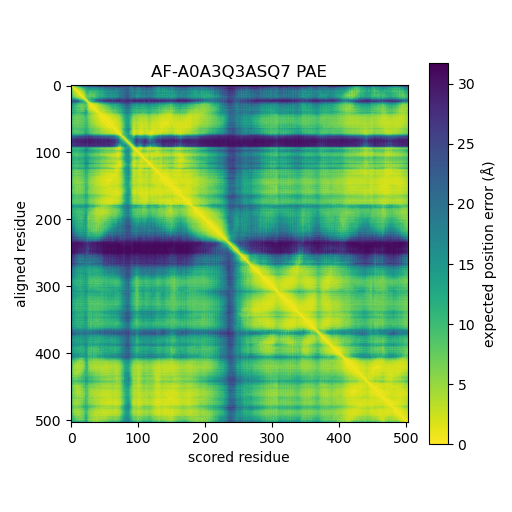635 1.00 91.88 334 LEU A CA 1
ATOM 2646 C C . LEU A 1 334 ? -36.530 1.095 24.632 1.00 91.88 334 LEU A C 1
ATOM 2648 O O . LEU A 1 334 ? -36.800 1.030 25.833 1.00 91.88 334 LEU A O 1
ATOM 2652 N N . LYS A 1 335 ? -35.297 0.838 24.172 1.00 90.81 335 LYS A N 1
ATOM 2653 C CA . LYS A 1 335 ? -34.173 0.448 25.041 1.00 90.81 335 LYS A CA 1
ATOM 2654 C C . LYS A 1 335 ? -33.752 1.562 26.003 1.00 90.81 335 LYS A C 1
ATOM 2656 O O . LYS A 1 335 ? -33.488 1.268 27.168 1.00 90.81 335 LYS A O 1
ATOM 2661 N N . ILE A 1 336 ? -33.736 2.823 25.560 1.00 91.06 336 ILE A N 1
ATOM 2662 C CA . ILE A 1 336 ? -33.432 3.980 26.423 1.00 91.06 336 ILE A CA 1
ATOM 2663 C C . ILE A 1 336 ? -34.490 4.131 27.525 1.00 91.06 336 ILE A C 1
ATOM 2665 O O . ILE A 1 336 ? -34.139 4.348 28.684 1.00 91.06 336 ILE A O 1
ATOM 2669 N N . ILE A 1 337 ? -35.775 3.971 27.190 1.00 89.88 337 ILE A N 1
ATOM 2670 C CA . ILE A 1 337 ? -36.874 4.049 28.164 1.00 89.88 337 ILE A CA 1
ATOM 2671 C C . ILE A 1 337 ? -36.813 2.880 29.164 1.00 89.88 337 ILE A C 1
ATOM 2673 O O . ILE A 1 337 ? -37.035 3.086 30.356 1.00 89.88 337 ILE A O 1
ATOM 2677 N N . ALA A 1 338 ? -36.496 1.662 28.708 1.00 88.88 338 ALA A N 1
ATOM 2678 C CA . ALA A 1 338 ? -36.458 0.465 29.554 1.00 88.88 338 ALA A CA 1
ATOM 2679 C C . ALA A 1 338 ? -35.298 0.447 30.565 1.00 88.88 338 ALA A C 1
ATOM 2681 O O . ALA A 1 338 ? -35.479 -0.005 31.700 1.00 88.88 338 ALA A O 1
ATOM 2682 N N . LEU A 1 339 ? -34.107 0.880 30.140 1.00 84.38 339 LEU A N 1
ATOM 2683 C CA . LEU A 1 339 ? -32.851 0.733 30.889 1.00 84.38 339 LEU A CA 1
ATOM 2684 C C . LEU A 1 339 ? -32.387 2.026 31.568 1.00 84.38 339 LEU A C 1
ATOM 2686 O O . LEU A 1 339 ? -31.400 1.987 32.285 1.00 84.38 339 LEU A O 1
ATOM 2690 N N . ASP A 1 340 ? -33.085 3.141 31.354 1.00 85.81 340 ASP A N 1
ATOM 2691 C CA . ASP A 1 340 ? -32.621 4.505 31.621 1.00 85.81 340 ASP A CA 1
ATOM 2692 C C . ASP A 1 340 ? -31.411 4.917 30.754 1.00 85.81 340 ASP A C 1
ATOM 2694 O O . ASP A 1 340 ? -30.491 4.123 30.517 1.00 85.81 340 ASP A O 1
ATOM 2698 N N . PRO A 1 341 ? -31.346 6.189 30.318 1.00 85.50 341 PRO A N 1
ATOM 2699 C CA . PRO A 1 341 ? -30.222 6.710 29.544 1.00 85.50 341 PRO A CA 1
ATOM 2700 C C . PRO A 1 341 ? -28.848 6.410 30.161 1.00 85.50 341 PRO A C 1
ATOM 2702 O O . PRO A 1 341 ? -27.907 6.072 29.444 1.00 85.50 341 PRO A O 1
ATOM 2705 N N . TYR A 1 342 ? -28.726 6.497 31.491 1.00 83.56 342 TYR A N 1
ATOM 2706 C CA . TYR A 1 342 ? -27.451 6.291 32.180 1.00 83.56 342 TYR A CA 1
ATOM 2707 C C . TYR A 1 342 ? -26.903 4.865 32.018 1.00 83.56 342 TYR A C 1
ATOM 2709 O O . TYR A 1 342 ? -25.746 4.703 31.635 1.00 83.56 342 TYR A O 1
ATOM 2717 N N . TYR A 1 343 ? -27.714 3.828 32.260 1.00 86.31 343 TYR A N 1
ATOM 2718 C CA . TYR A 1 343 ? -27.253 2.440 32.124 1.00 86.31 343 TYR A CA 1
ATOM 2719 C C . TYR A 1 343 ? -27.180 1.999 30.662 1.00 86.31 343 TYR A C 1
ATOM 2721 O O . TYR A 1 343 ? -26.316 1.198 30.296 1.00 86.31 343 TYR A O 1
ATOM 2729 N N . TYR A 1 344 ? -28.033 2.557 29.799 1.00 88.88 344 TYR A N 1
ATOM 2730 C CA . TYR A 1 344 ? -27.997 2.286 28.367 1.00 88.88 344 TYR A CA 1
ATOM 2731 C C . TYR A 1 344 ? -26.628 2.632 27.753 1.00 88.88 344 TYR A C 1
ATOM 2733 O O . TYR A 1 344 ? -26.041 1.788 27.072 1.00 88.88 344 TYR A O 1
ATOM 2741 N N . PHE A 1 345 ? -26.067 3.807 28.067 1.00 89.62 345 PHE A N 1
ATOM 2742 C CA . PHE A 1 345 ? -24.765 4.250 27.548 1.00 89.62 345 PHE A CA 1
ATOM 2743 C C . PHE A 1 345 ? -23.540 3.633 28.244 1.00 89.62 345 PHE A C 1
ATOM 2745 O O . PHE A 1 345 ? -22.421 3.877 27.808 1.00 89.62 345 PHE A O 1
ATOM 2752 N N . GLN A 1 346 ? -23.698 2.805 29.280 1.00 87.94 346 GLN A N 1
ATOM 2753 C CA . GLN A 1 346 ? -22.564 2.051 29.841 1.00 87.94 346 GLN A CA 1
ATOM 2754 C C . GLN A 1 346 ? -22.199 0.826 28.994 1.00 87.94 346 GLN A C 1
ATOM 2756 O O . GLN A 1 346 ? -21.061 0.357 29.026 1.00 87.94 346 GLN A O 1
ATOM 2761 N N . THR A 1 347 ? -23.149 0.302 28.214 1.00 87.19 347 THR A N 1
ATOM 2762 C CA . THR A 1 347 ? -22.934 -0.888 27.385 1.00 87.19 347 THR A CA 1
ATOM 2763 C C . THR A 1 347 ? -22.399 -0.490 26.008 1.00 87.19 347 THR A C 1
ATOM 2765 O O . THR A 1 347 ? -23.090 0.174 25.238 1.00 87.19 347 THR A O 1
ATOM 2768 N N . GLY A 1 348 ? -21.195 -0.953 25.650 1.00 87.44 348 GLY A N 1
ATOM 2769 C CA . GLY A 1 348 ? -20.535 -0.591 24.384 1.00 87.44 348 GLY A CA 1
ATOM 2770 C C . GLY A 1 348 ? -21.356 -0.884 23.118 1.00 87.44 348 GLY A C 1
ATOM 2771 O O . GLY A 1 348 ? -21.377 -0.069 22.200 1.00 87.44 348 GLY A O 1
ATOM 2772 N N . TRP A 1 349 ? -22.096 -1.999 23.086 1.00 86.69 349 TRP A N 1
ATOM 2773 C CA . TRP A 1 349 ? -22.974 -2.344 21.956 1.00 86.69 349 TRP A CA 1
ATOM 2774 C C . TRP A 1 349 ? -24.146 -1.375 21.790 1.00 86.69 349 TRP A C 1
ATOM 2776 O O . TRP A 1 349 ? -24.466 -0.990 20.672 1.00 86.69 349 TRP A O 1
ATOM 2786 N N . ASN A 1 350 ? -24.733 -0.916 22.896 1.00 89.62 350 ASN A N 1
ATOM 2787 C CA . ASN A 1 350 ? -25.810 0.070 22.860 1.00 89.62 350 ASN A CA 1
ATOM 2788 C C . ASN A 1 350 ? -25.289 1.443 22.395 1.00 89.62 350 ASN A C 1
ATOM 2790 O O . ASN A 1 350 ? -25.966 2.134 21.634 1.00 89.62 350 ASN A O 1
ATOM 2794 N N . ILE A 1 351 ? -24.066 1.830 22.789 1.00 90.44 351 ILE A N 1
ATOM 2795 C CA . ILE A 1 351 ? -23.404 3.040 22.266 1.00 90.44 351 ILE A CA 1
ATOM 2796 C C . ILE A 1 351 ? -23.225 2.930 20.747 1.00 90.44 351 ILE A C 1
ATOM 2798 O O . ILE A 1 351 ? -23.583 3.858 20.023 1.00 90.44 351 ILE A O 1
ATOM 2802 N N . PHE A 1 352 ? -22.711 1.796 20.260 1.00 88.69 352 PHE A N 1
ATOM 2803 C CA . PHE A 1 352 ? -22.527 1.555 18.829 1.00 88.69 352 PHE A CA 1
ATOM 2804 C C . PHE A 1 352 ? -23.855 1.640 18.064 1.00 88.69 352 PHE A C 1
ATOM 2806 O O . PHE A 1 352 ? -23.956 2.414 17.114 1.00 88.69 352 PHE A O 1
ATOM 2813 N N . ASP A 1 353 ? -24.897 0.940 18.524 1.00 89.44 353 ASP A N 1
ATOM 2814 C CA . ASP A 1 353 ? -26.230 0.978 17.911 1.00 89.44 353 ASP A CA 1
ATOM 2815 C C . ASP A 1 353 ? -26.798 2.402 17.845 1.00 89.44 353 ASP A C 1
ATOM 2817 O O . ASP A 1 353 ? -27.389 2.788 16.833 1.00 89.44 353 ASP A O 1
ATOM 2821 N N . SER A 1 354 ? -26.555 3.207 18.882 1.00 90.56 354 SER A N 1
ATOM 2822 C CA . SER A 1 354 ? -26.990 4.607 18.940 1.00 90.56 354 SER A CA 1
ATOM 2823 C C . SER A 1 354 ? -26.270 5.481 17.923 1.00 90.56 354 SER A C 1
ATOM 2825 O O . SER A 1 354 ? -26.906 6.296 17.263 1.00 90.56 354 SER A O 1
ATOM 2827 N N . ILE A 1 355 ? -24.958 5.295 17.747 1.00 90.81 355 ILE A N 1
ATOM 2828 C CA . ILE A 1 355 ? -24.184 6.018 16.728 1.00 90.81 355 ILE A CA 1
ATOM 2829 C C . ILE A 1 355 ? -24.747 5.715 15.336 1.00 90.81 355 ILE A C 1
ATOM 2831 O O . ILE A 1 355 ? -24.975 6.637 14.555 1.00 90.81 355 ILE A O 1
ATOM 2835 N N . ILE A 1 356 ? -25.032 4.445 15.039 1.00 89.56 356 ILE A N 1
ATOM 2836 C CA . ILE A 1 356 ? -25.579 4.036 13.739 1.00 89.56 356 ILE A CA 1
ATOM 2837 C C . ILE A 1 356 ? -26.962 4.650 13.482 1.00 89.56 356 ILE A C 1
ATOM 2839 O O . ILE A 1 356 ? -27.225 5.131 12.376 1.00 89.56 356 ILE A O 1
ATOM 2843 N N . VAL A 1 357 ? -27.846 4.661 14.482 1.00 91.56 357 VAL A N 1
ATOM 2844 C CA . VAL A 1 357 ? -29.179 5.278 14.368 1.00 91.56 357 VAL A CA 1
ATOM 2845 C C . VAL A 1 357 ? -29.066 6.795 14.194 1.00 91.56 357 VAL A C 1
ATOM 2847 O O . VAL A 1 357 ? -29.698 7.347 13.297 1.00 91.56 357 VAL A O 1
ATOM 2850 N N . CYS A 1 358 ? -28.205 7.471 14.957 1.00 90.19 358 CYS A N 1
ATOM 2851 C CA . CYS A 1 358 ? -27.973 8.910 14.814 1.00 90.19 358 CYS A CA 1
ATOM 2852 C C . CYS A 1 358 ? -27.437 9.284 13.425 1.00 90.19 358 CYS A C 1
ATOM 2854 O O . CYS A 1 358 ? -27.947 10.220 12.813 1.00 90.19 358 CYS A O 1
ATOM 2856 N N . LEU A 1 359 ? -26.460 8.539 12.892 1.00 87.50 359 LEU A N 1
ATOM 2857 C CA . LEU A 1 359 ? -25.946 8.752 11.531 1.00 87.50 359 LEU A CA 1
ATOM 2858 C C . LEU A 1 359 ? -27.038 8.545 10.472 1.00 87.50 359 LEU A C 1
ATOM 2860 O O . LEU A 1 359 ? -27.104 9.292 9.502 1.00 87.50 359 LEU A O 1
ATOM 2864 N N . SER A 1 360 ? -27.921 7.571 10.692 1.00 86.75 360 SER A N 1
ATOM 2865 C CA . SER A 1 360 ? -29.047 7.274 9.802 1.00 86.75 360 SER A CA 1
ATOM 2866 C C . SER A 1 360 ? -30.099 8.388 9.780 1.00 86.75 360 SER A C 1
ATOM 2868 O O . SER A 1 360 ? -30.624 8.721 8.721 1.00 86.75 360 SER A O 1
ATOM 2870 N N . LEU A 1 361 ? -30.397 8.987 10.936 1.00 87.81 361 LEU A N 1
ATOM 2871 C CA . LEU A 1 361 ? -31.306 10.133 11.034 1.00 87.81 361 LEU A CA 1
ATOM 2872 C C . LEU A 1 361 ? -30.680 11.405 10.451 1.00 87.81 361 LEU A C 1
ATOM 2874 O O . LEU A 1 361 ? -31.362 12.167 9.767 1.00 87.81 361 LEU A O 1
ATOM 2878 N N . MET A 1 362 ? -29.380 11.612 10.682 1.00 86.00 362 MET A N 1
ATOM 2879 C CA . MET A 1 362 ? -28.626 12.729 10.109 1.00 86.00 362 MET A CA 1
ATOM 2880 C C . MET A 1 362 ? -28.641 12.687 8.580 1.00 86.00 362 MET A C 1
ATOM 2882 O O . MET A 1 362 ? -28.795 13.720 7.938 1.00 86.00 362 MET A O 1
ATOM 2886 N N . GLU A 1 363 ? -28.530 11.497 7.996 1.00 82.00 363 GLU A N 1
ATOM 2887 C CA . GLU A 1 363 ? -28.617 11.312 6.552 1.00 82.00 363 GLU A CA 1
ATOM 2888 C C . GLU A 1 363 ? -29.985 11.728 5.985 1.00 82.00 363 GLU A C 1
ATOM 2890 O O . GLU A 1 363 ? -30.048 12.424 4.974 1.00 82.00 363 GLU A O 1
ATOM 2895 N N . LEU A 1 364 ? -31.079 11.352 6.656 1.00 81.50 364 LEU A N 1
ATOM 2896 C CA . LEU A 1 364 ? -32.438 11.706 6.238 1.00 81.50 364 LEU A CA 1
ATOM 2897 C C . LEU A 1 364 ? -32.673 13.226 6.285 1.00 81.50 364 LEU A C 1
ATOM 2899 O O . LEU A 1 364 ? -33.306 13.782 5.388 1.00 81.50 364 LEU A O 1
ATOM 2903 N N . GLY A 1 365 ? -32.117 13.898 7.299 1.00 81.00 365 GLY A N 1
ATOM 2904 C CA . GLY A 1 365 ? -32.203 15.351 7.463 1.00 81.00 365 GLY A CA 1
ATOM 2905 C C . GLY A 1 365 ? -31.317 16.170 6.515 1.00 81.00 365 GLY A C 1
ATOM 2906 O O . GLY A 1 365 ? -31.554 17.364 6.364 1.00 81.00 365 GLY A O 1
ATOM 2907 N N . LEU A 1 366 ? -30.319 15.555 5.871 1.00 81.19 366 LEU A N 1
ATOM 2908 C CA . LEU A 1 366 ? -29.357 16.217 4.973 1.00 81.19 366 LEU A CA 1
ATOM 2909 C C . LEU A 1 366 ? -29.543 15.828 3.497 1.00 81.19 366 LEU A C 1
ATOM 2911 O O . LEU A 1 366 ? -28.620 15.980 2.697 1.00 81.19 366 LEU A O 1
ATOM 2915 N N . SER A 1 367 ? -30.728 15.336 3.128 1.00 68.00 367 SER A N 1
ATOM 2916 C CA . SER A 1 367 ? -31.033 14.852 1.772 1.00 68.00 367 SER A CA 1
ATOM 2917 C C . SER A 1 367 ? -30.867 15.902 0.660 1.00 68.00 367 SER A C 1
ATOM 2919 O O . SER A 1 367 ? -30.674 15.514 -0.488 1.00 68.00 367 SER A O 1
ATOM 2921 N N . ASP A 1 368 ? -30.853 17.195 1.004 1.00 69.81 368 ASP A N 1
ATOM 2922 C CA . ASP A 1 368 ? -30.756 18.329 0.068 1.00 69.81 368 ASP A CA 1
ATOM 2923 C C . ASP A 1 368 ? -29.322 18.863 -0.158 1.00 69.81 368 ASP A C 1
ATOM 2925 O O . ASP A 1 368 ? -29.115 19.796 -0.933 1.00 69.81 368 ASP A O 1
ATOM 2929 N N . VAL A 1 369 ? -28.302 18.314 0.519 1.00 77.50 369 VAL A N 1
ATOM 2930 C CA . VAL A 1 369 ? -26.917 18.815 0.412 1.00 77.50 369 VAL A CA 1
ATOM 2931 C C . VAL A 1 369 ? -26.108 17.992 -0.594 1.00 77.50 369 VAL A C 1
ATOM 2933 O O . VAL A 1 369 ? -25.669 16.870 -0.314 1.00 77.50 369 VAL A O 1
ATOM 2936 N N . GLU A 1 370 ? -25.844 18.574 -1.764 1.00 69.00 370 GLU A N 1
ATOM 2937 C CA . GLU A 1 370 ? -24.919 18.006 -2.749 1.00 69.00 370 GLU A CA 1
ATOM 2938 C C . GLU A 1 370 ? -23.492 17.899 -2.169 1.00 69.00 370 GLU A C 1
ATOM 2940 O O . GLU A 1 370 ? -22.957 18.843 -1.592 1.00 69.00 370 GLU A O 1
ATOM 2945 N N . GLY A 1 371 ? -22.861 16.725 -2.304 1.00 66.94 371 GLY A N 1
ATOM 2946 C CA . GLY A 1 371 ? -21.487 16.464 -1.837 1.00 66.94 371 GLY A CA 1
ATOM 2947 C C . GLY A 1 371 ? -21.358 15.538 -0.620 1.00 66.94 371 GLY A C 1
ATOM 2948 O O . GLY A 1 371 ? -20.269 15.033 -0.355 1.00 66.94 371 GLY A O 1
ATOM 2949 N N . LEU A 1 372 ? -22.457 15.213 0.068 1.00 70.75 372 LEU A N 1
ATOM 2950 C CA . LEU A 1 372 ? -22.478 14.249 1.182 1.00 70.75 372 LEU A CA 1
ATOM 2951 C C . LEU A 1 372 ? -22.845 12.820 0.745 1.00 70.75 372 LEU A C 1
ATOM 2953 O O . LEU A 1 372 ? -23.354 12.028 1.537 1.00 70.75 372 LEU A O 1
ATOM 2957 N N . SER A 1 373 ? -22.562 12.448 -0.508 1.00 70.50 373 SER A N 1
ATOM 2958 C CA . SER A 1 373 ? -22.865 11.107 -1.039 1.00 70.50 373 SER A CA 1
ATOM 2959 C C . SER A 1 373 ? -22.233 9.973 -0.220 1.00 70.50 373 SER A C 1
ATOM 2961 O O . SER A 1 373 ? -22.818 8.899 -0.128 1.00 70.50 373 SER A O 1
ATOM 2963 N N . VAL A 1 374 ? -21.103 10.231 0.450 1.00 76.88 374 VAL A N 1
ATOM 2964 C CA . VAL A 1 374 ? -20.431 9.280 1.354 1.00 76.88 374 VAL A CA 1
ATOM 2965 C C . VAL A 1 374 ? -21.294 8.917 2.569 1.00 76.88 374 VAL A C 1
ATOM 2967 O O . VAL A 1 374 ? -21.204 7.791 3.055 1.00 76.88 374 VAL A O 1
ATOM 2970 N N . LEU A 1 375 ? -22.172 9.816 3.039 1.00 75.62 375 LEU A N 1
ATOM 2971 C CA . LEU A 1 375 ? -23.071 9.524 4.164 1.00 75.62 375 LEU A CA 1
ATOM 2972 C C . LEU A 1 375 ? -24.050 8.392 3.832 1.00 75.62 375 LEU A C 1
ATOM 2974 O O . LEU A 1 375 ? -24.406 7.624 4.722 1.00 75.62 375 LEU A O 1
ATOM 2978 N N . ARG A 1 376 ? -24.405 8.218 2.552 1.00 74.81 376 ARG A N 1
ATOM 2979 C CA . ARG A 1 376 ? -25.255 7.106 2.099 1.00 74.81 376 ARG A CA 1
ATOM 2980 C C . ARG A 1 376 ? -24.579 5.751 2.279 1.00 74.81 376 ARG A C 1
ATOM 2982 O O . ARG A 1 376 ? -25.241 4.763 2.586 1.00 74.81 376 ARG A O 1
ATOM 2989 N N . SER A 1 377 ? -23.251 5.708 2.185 1.00 77.69 377 SER A N 1
ATOM 2990 C CA . SER A 1 377 ? -22.467 4.494 2.428 1.00 77.69 377 SER A CA 1
ATOM 2991 C C . SER A 1 377 ? -22.445 4.093 3.907 1.00 77.69 377 SER A C 1
ATOM 2993 O O . SER A 1 377 ? -22.228 2.921 4.214 1.00 77.69 377 SER A O 1
ATOM 2995 N N . PHE A 1 378 ? -22.716 5.012 4.846 1.00 81.56 378 PHE A N 1
ATOM 2996 C CA . PHE A 1 378 ? -22.780 4.678 6.276 1.00 81.56 378 PHE A CA 1
ATOM 2997 C C . PHE A 1 378 ? -23.965 3.784 6.641 1.00 81.56 378 PHE A C 1
ATOM 2999 O O . PHE A 1 378 ? -23.916 3.122 7.678 1.00 81.56 378 PHE A O 1
ATOM 3006 N N . ARG A 1 379 ? -24.986 3.667 5.783 1.00 76.75 379 ARG A N 1
ATOM 3007 C CA . ARG A 1 379 ? -26.067 2.681 5.949 1.00 76.75 379 ARG A CA 1
ATOM 3008 C C . ARG A 1 379 ? -25.525 1.252 6.054 1.00 76.75 379 ARG A C 1
ATOM 3010 O O . ARG A 1 379 ? -26.049 0.463 6.836 1.00 76.75 379 ARG A O 1
ATOM 3017 N N . LEU A 1 380 ? -24.414 0.952 5.371 1.00 80.44 380 LEU A N 1
ATOM 3018 C CA . LEU A 1 380 ? -23.737 -0.348 5.432 1.00 80.44 380 LEU A CA 1
ATOM 3019 C C . LEU A 1 380 ? -23.179 -0.662 6.827 1.00 80.44 380 LEU A C 1
ATOM 3021 O O . LEU A 1 380 ? -23.024 -1.829 7.178 1.00 80.44 380 LEU A O 1
ATOM 3025 N N . LEU A 1 381 ? -22.933 0.347 7.671 1.00 83.44 381 LEU A N 1
ATOM 3026 C CA . LEU A 1 381 ? -22.473 0.115 9.040 1.00 83.44 381 LEU A CA 1
ATOM 3027 C C . LEU A 1 381 ? -23.520 -0.621 9.894 1.00 83.44 381 LEU A C 1
ATOM 3029 O O . LEU A 1 381 ? -23.161 -1.267 10.876 1.00 83.44 381 LEU A O 1
ATOM 3033 N N . ARG A 1 382 ? -24.803 -0.588 9.503 1.00 79.88 382 ARG A N 1
ATOM 3034 C CA . ARG A 1 382 ? -25.886 -1.346 10.154 1.00 79.88 382 ARG A CA 1
ATOM 3035 C C . ARG A 1 382 ? -25.658 -2.857 10.085 1.00 79.88 382 ARG A C 1
ATOM 3037 O O . ARG A 1 382 ? -26.082 -3.563 10.994 1.00 79.88 382 ARG A O 1
ATOM 3044 N N . VAL A 1 383 ? -24.936 -3.349 9.073 1.00 83.62 383 VAL A N 1
ATOM 3045 C CA . VAL A 1 383 ? -24.579 -4.772 8.942 1.00 83.62 383 VAL A CA 1
ATOM 3046 C C . VAL A 1 383 ? -23.733 -5.232 10.132 1.00 83.62 383 VAL A C 1
ATOM 3048 O O . VAL A 1 383 ? -23.893 -6.352 10.609 1.00 83.62 383 VAL A O 1
ATOM 3051 N N . PHE A 1 384 ? -22.898 -4.355 10.703 1.00 82.88 384 PHE A N 1
ATOM 3052 C CA . PHE A 1 384 ? -22.096 -4.688 11.884 1.00 82.88 384 PHE A CA 1
ATOM 3053 C C . PHE A 1 384 ? -22.928 -4.936 13.146 1.00 82.88 384 PHE A C 1
ATOM 3055 O O . PHE A 1 384 ? -22.412 -5.546 14.081 1.00 82.88 384 PHE A O 1
ATOM 3062 N N . LYS A 1 385 ? -24.218 -4.570 13.179 1.00 82.38 385 LYS A N 1
ATOM 3063 C CA . LYS A 1 385 ? -25.115 -4.968 14.275 1.00 82.38 385 LYS A CA 1
ATOM 3064 C C . LYS A 1 385 ? -25.236 -6.496 14.401 1.00 82.38 385 LYS A C 1
ATOM 3066 O O . LYS A 1 385 ? -25.409 -7.002 15.508 1.00 82.38 385 LYS A O 1
ATOM 3071 N N . LEU A 1 386 ? -25.035 -7.243 13.305 1.00 81.69 386 LEU A N 1
ATOM 3072 C CA . LEU A 1 386 ? -24.961 -8.716 13.310 1.00 81.69 386 LEU A CA 1
ATOM 3073 C C . LEU A 1 386 ? -23.818 -9.256 14.173 1.00 81.69 386 LEU A C 1
ATOM 3075 O O . LEU A 1 386 ? -23.865 -10.400 14.617 1.00 81.69 386 LEU A O 1
ATOM 3079 N N . ALA A 1 387 ? -22.793 -8.450 14.455 1.00 82.50 387 ALA A N 1
ATOM 3080 C CA . ALA A 1 387 ? -21.690 -8.875 15.304 1.00 82.50 387 ALA A CA 1
ATOM 3081 C C . ALA A 1 387 ? -22.113 -9.133 16.755 1.00 82.50 387 ALA A C 1
ATOM 3083 O O . ALA A 1 387 ? -21.432 -9.874 17.460 1.00 82.50 387 ALA A O 1
ATOM 3084 N N . ARG A 1 388 ? -23.243 -8.574 17.209 1.00 78.94 388 ARG A N 1
ATOM 3085 C CA . ARG A 1 388 ? -23.797 -8.872 18.535 1.00 78.94 388 ARG A CA 1
ATOM 3086 C C . ARG A 1 388 ? -24.322 -10.308 18.620 1.00 78.94 388 ARG A C 1
ATOM 3088 O O . ARG A 1 388 ? -24.111 -10.959 19.640 1.00 78.94 388 ARG A O 1
ATOM 3095 N N . SER A 1 389 ? -24.984 -10.791 17.568 1.00 77.88 389 SER A N 1
ATOM 3096 C CA . SER A 1 389 ? -25.619 -12.114 17.522 1.00 77.88 389 SER A CA 1
ATOM 3097 C C . SER A 1 389 ? -24.704 -13.209 16.971 1.00 77.88 389 SER A C 1
ATOM 3099 O O . SER A 1 389 ? -24.895 -14.380 17.296 1.00 77.88 389 SER A O 1
ATOM 3101 N N . TRP A 1 390 ? -23.677 -12.856 16.189 1.00 83.19 390 TRP A N 1
ATOM 3102 C CA . TRP A 1 390 ? -22.740 -13.819 15.613 1.00 83.19 390 TRP A CA 1
ATOM 3103 C C . TRP A 1 390 ? -21.450 -13.951 16.450 1.00 83.19 390 TRP A C 1
ATOM 3105 O O . TRP A 1 390 ? -20.588 -13.067 16.403 1.00 83.19 390 TRP A O 1
ATOM 3115 N N . PRO A 1 391 ? -21.251 -15.061 17.194 1.00 83.50 391 PRO A N 1
ATOM 3116 C CA . PRO A 1 391 ? -20.115 -15.210 18.112 1.00 83.50 391 PRO A CA 1
ATOM 3117 C C . PRO A 1 391 ? -18.735 -15.152 17.440 1.00 83.50 391 PRO A C 1
ATOM 3119 O O . PRO A 1 391 ? -17.792 -14.620 18.033 1.00 83.50 391 PRO A O 1
ATOM 3122 N N . THR A 1 392 ? -18.587 -15.649 16.209 1.00 88.00 392 THR A N 1
ATOM 3123 C CA . THR A 1 392 ? -17.302 -15.596 15.491 1.00 88.00 392 THR A CA 1
ATOM 3124 C C . THR A 1 392 ? -16.959 -14.167 15.074 1.00 88.00 392 THR A C 1
ATOM 3126 O O . THR A 1 392 ? -15.844 -13.718 15.329 1.00 88.00 392 THR A O 1
ATOM 3129 N N . LEU A 1 393 ? -17.919 -13.411 14.527 1.00 85.12 393 LEU A N 1
ATOM 3130 C CA . LEU A 1 393 ? -17.736 -12.000 14.170 1.00 85.12 393 LEU A CA 1
ATOM 3131 C C . LEU A 1 393 ? -17.455 -11.134 15.408 1.00 85.12 393 LEU A C 1
ATOM 3133 O O . LEU A 1 393 ? -16.569 -10.283 15.375 1.00 85.12 393 LEU A O 1
ATOM 3137 N N . ASN A 1 394 ? -18.134 -11.403 16.528 1.00 85.06 394 ASN A N 1
ATOM 3138 C CA . ASN A 1 394 ? -17.850 -10.766 17.818 1.00 85.06 394 ASN A CA 1
ATOM 3139 C C . ASN A 1 394 ? -16.401 -11.018 18.264 1.00 85.06 394 ASN A C 1
ATOM 3141 O O . ASN A 1 394 ? -15.693 -10.108 18.695 1.00 85.06 394 ASN A O 1
ATOM 3145 N N . THR A 1 395 ? -15.939 -12.261 18.119 1.00 86.81 395 THR A N 1
ATOM 3146 C CA . THR A 1 395 ? -14.561 -12.645 18.443 1.00 86.81 395 THR A CA 1
ATOM 3147 C C . THR A 1 395 ? -13.560 -11.932 17.536 1.00 86.81 395 THR A C 1
ATOM 3149 O O . THR A 1 395 ? -12.584 -11.386 18.040 1.00 86.81 395 THR A O 1
ATOM 3152 N N . LEU A 1 396 ? -13.825 -11.844 16.229 1.00 87.69 396 LEU A N 1
ATOM 3153 C CA . LEU A 1 396 ? -12.978 -11.111 15.283 1.00 87.69 396 LEU A CA 1
ATOM 3154 C C . LEU A 1 396 ? -12.851 -9.626 15.649 1.00 87.69 396 LEU A C 1
ATOM 3156 O O . LEU A 1 396 ? -11.739 -9.107 15.712 1.00 87.69 396 LEU A O 1
ATOM 3160 N N . ILE A 1 397 ? -13.960 -8.950 15.961 1.00 86.38 397 ILE A N 1
ATOM 3161 C CA . ILE A 1 397 ? -13.938 -7.536 16.371 1.00 86.38 397 ILE A CA 1
ATOM 3162 C C . ILE A 1 397 ? -13.162 -7.356 17.679 1.00 86.38 397 ILE A C 1
ATOM 3164 O O . ILE A 1 397 ? -12.376 -6.417 17.801 1.00 86.38 397 ILE A O 1
ATOM 3168 N N . LYS A 1 398 ? -13.326 -8.268 18.646 1.00 83.38 398 LYS A N 1
ATOM 3169 C CA . LYS A 1 398 ? -12.542 -8.257 19.890 1.00 83.38 398 LYS A CA 1
ATOM 3170 C C . LYS A 1 398 ? -11.051 -8.445 19.631 1.00 83.38 398 LYS A C 1
ATOM 3172 O O . LYS A 1 398 ? -10.259 -7.748 20.255 1.00 83.38 398 LYS A O 1
ATOM 3177 N N . ILE A 1 399 ? -10.663 -9.336 18.715 1.00 85.25 399 ILE A N 1
ATOM 3178 C CA . ILE A 1 399 ? -9.260 -9.511 18.312 1.00 85.25 399 ILE A CA 1
ATOM 3179 C C . ILE A 1 399 ? -8.729 -8.203 17.725 1.00 85.25 399 ILE A C 1
ATOM 3181 O O . ILE A 1 399 ? -7.708 -7.719 18.194 1.00 85.25 399 ILE A O 1
ATOM 3185 N N . ILE A 1 400 ? -9.449 -7.575 16.789 1.00 86.88 400 ILE A N 1
ATOM 3186 C CA . ILE A 1 400 ? -9.044 -6.290 16.196 1.00 86.88 400 ILE A CA 1
ATOM 3187 C C . ILE A 1 400 ? -8.893 -5.210 17.278 1.00 86.88 400 ILE A C 1
ATOM 3189 O O . ILE A 1 400 ? -7.867 -4.537 17.332 1.00 86.88 400 ILE A O 1
ATOM 3193 N N . GLY A 1 401 ? -9.871 -5.068 18.177 1.00 83.44 401 GLY A N 1
ATOM 3194 C CA . GLY A 1 401 ? -9.834 -4.076 19.255 1.00 83.44 401 GLY A CA 1
ATOM 3195 C C . GLY A 1 401 ? -8.697 -4.306 20.255 1.00 83.44 401 GLY A C 1
ATOM 3196 O O . GLY A 1 401 ? -7.981 -3.368 20.609 1.00 83.44 401 GLY A O 1
ATOM 3197 N N . ASN A 1 402 ? -8.480 -5.557 20.665 1.00 77.38 402 ASN A N 1
ATOM 3198 C CA . ASN A 1 402 ? -7.387 -5.932 21.562 1.00 77.38 402 ASN A CA 1
ATOM 3199 C C . ASN A 1 402 ? -6.023 -5.734 20.892 1.00 77.38 402 ASN A C 1
ATOM 3201 O O . ASN A 1 402 ? -5.108 -5.208 21.525 1.00 77.38 402 ASN A O 1
ATOM 3205 N N . SER A 1 403 ? -5.902 -6.073 19.607 1.00 74.69 403 SER A N 1
ATOM 3206 C CA . SER A 1 403 ? -4.710 -5.808 18.803 1.00 74.69 403 SER A CA 1
ATOM 3207 C C . SER A 1 403 ? -4.449 -4.310 18.670 1.00 74.69 403 SER A C 1
ATOM 3209 O O . SER A 1 403 ? -3.317 -3.883 18.853 1.00 74.69 403 SER A O 1
ATOM 3211 N N . MET A 1 404 ? -5.466 -3.470 18.456 1.00 75.69 404 MET A N 1
ATOM 3212 C CA . MET A 1 404 ? -5.288 -2.011 18.417 1.00 75.69 404 MET A CA 1
ATOM 3213 C C . MET A 1 404 ? -4.850 -1.428 19.769 1.00 75.69 404 MET A C 1
ATOM 3215 O O . MET A 1 404 ? -4.076 -0.474 19.795 1.00 75.69 404 MET A O 1
ATOM 3219 N N . GLY A 1 405 ? -5.309 -1.995 20.888 1.00 72.69 405 GLY A N 1
ATOM 3220 C CA . GLY A 1 405 ? -4.888 -1.585 22.230 1.00 72.69 405 GLY A CA 1
ATOM 3221 C C . GLY A 1 405 ? -3.463 -2.028 22.581 1.00 72.69 405 GLY A C 1
ATOM 3222 O O . GLY A 1 405 ? -2.665 -1.220 23.056 1.00 72.69 405 GLY A O 1
ATOM 3223 N N . ALA A 1 406 ? -3.123 -3.293 22.317 1.00 67.12 406 ALA A N 1
ATOM 3224 C CA . ALA A 1 406 ? -1.819 -3.878 22.638 1.00 67.12 406 ALA A CA 1
ATOM 3225 C C . ALA A 1 406 ? -0.714 -3.461 21.648 1.00 67.12 406 ALA A C 1
ATOM 3227 O O . ALA A 1 406 ? 0.405 -3.152 22.059 1.00 67.12 406 ALA A O 1
ATOM 3228 N N . LEU A 1 407 ? -1.035 -3.384 20.352 1.00 71.69 407 LEU A N 1
ATOM 3229 C CA . LEU A 1 407 ? -0.124 -2.996 19.266 1.00 71.69 407 LEU A CA 1
ATOM 3230 C C . LEU A 1 407 ? -0.242 -1.513 18.898 1.00 71.69 407 LEU A C 1
ATOM 3232 O O . LEU A 1 407 ? 0.460 -1.053 18.001 1.00 71.69 407 LEU A O 1
ATOM 3236 N N . GLY A 1 408 ? -1.074 -0.731 19.594 1.00 78.75 408 GLY A N 1
ATOM 3237 C CA . GLY A 1 408 ? -1.289 0.694 19.305 1.00 78.75 408 GLY A CA 1
ATOM 3238 C C . GLY A 1 408 ? 0.001 1.520 19.269 1.00 78.75 408 GLY A C 1
ATOM 3239 O O . GLY A 1 408 ? 0.136 2.463 18.494 1.00 78.75 408 GLY A O 1
ATOM 3240 N N . ASN A 1 409 ? 1.000 1.130 20.065 1.00 76.62 409 ASN A N 1
ATOM 3241 C CA . ASN A 1 409 ? 2.317 1.764 20.029 1.00 76.62 409 ASN A CA 1
ATOM 3242 C C . ASN A 1 409 ? 3.111 1.406 18.758 1.00 76.62 409 ASN A C 1
ATOM 3244 O O . ASN A 1 409 ? 3.820 2.261 18.233 1.00 76.62 409 ASN A O 1
ATOM 3248 N N . LEU A 1 410 ? 2.999 0.172 18.254 1.00 76.81 410 LEU A N 1
ATOM 3249 C CA . LEU A 1 410 ? 3.644 -0.274 17.012 1.00 76.81 410 LEU A CA 1
ATOM 3250 C C . LEU A 1 410 ? 2.968 0.342 15.780 1.00 76.81 410 LEU A C 1
ATOM 3252 O O . LEU A 1 410 ? 3.657 0.830 14.885 1.00 76.81 410 LEU A O 1
ATOM 3256 N N . THR A 1 411 ? 1.635 0.412 15.758 1.00 81.06 411 THR A N 1
ATOM 3257 C CA . THR A 1 411 ? 0.896 1.084 14.676 1.00 81.06 411 THR A CA 1
ATOM 3258 C C . THR A 1 411 ? 1.195 2.583 14.640 1.00 81.06 411 THR A C 1
ATOM 3260 O O . THR A 1 411 ? 1.365 3.151 13.560 1.00 81.06 411 THR A O 1
ATOM 3263 N N . LEU A 1 412 ? 1.375 3.223 15.801 1.00 82.25 412 LEU A N 1
ATOM 3264 C CA . LEU A 1 412 ? 1.838 4.609 15.885 1.00 82.25 412 LEU A CA 1
ATOM 3265 C C . LEU A 1 412 ? 3.259 4.780 15.321 1.00 82.25 412 LEU A C 1
ATOM 3267 O O . LEU A 1 412 ? 3.514 5.751 14.610 1.00 82.25 412 LEU A O 1
ATOM 3271 N N . VAL A 1 413 ? 4.181 3.848 15.595 1.00 82.56 413 VAL A N 1
ATOM 3272 C CA . VAL A 1 413 ? 5.533 3.853 15.001 1.00 82.56 413 VAL A CA 1
ATOM 3273 C C . VAL A 1 413 ? 5.460 3.774 13.483 1.00 82.56 413 VAL A C 1
ATOM 3275 O O . VAL A 1 413 ? 6.088 4.589 12.807 1.00 82.56 413 VAL A O 1
ATOM 3278 N N . LEU A 1 414 ? 4.675 2.835 12.950 1.00 84.56 414 LEU A N 1
ATOM 3279 C CA . LEU A 1 414 ? 4.478 2.687 11.511 1.00 84.56 414 LEU A CA 1
ATOM 3280 C C . LEU A 1 414 ? 3.923 3.980 10.898 1.00 84.56 414 LEU A C 1
ATOM 3282 O O . LEU A 1 414 ? 4.478 4.477 9.920 1.00 84.56 414 LEU A O 1
ATOM 3286 N N . ALA A 1 415 ? 2.901 4.581 11.513 1.00 87.44 415 ALA A N 1
ATOM 3287 C CA . ALA A 1 415 ? 2.324 5.844 11.056 1.00 87.44 415 ALA A CA 1
ATOM 3288 C C . ALA A 1 415 ? 3.352 6.993 11.046 1.00 87.44 415 ALA A C 1
ATOM 3290 O O . ALA A 1 415 ? 3.412 7.758 10.081 1.00 87.44 415 ALA A O 1
ATOM 3291 N N . ILE A 1 416 ? 4.201 7.097 12.077 1.00 86.38 416 ILE A N 1
ATOM 3292 C CA . ILE A 1 416 ? 5.283 8.093 12.140 1.00 86.38 416 ILE A CA 1
ATOM 3293 C C . ILE A 1 416 ? 6.317 7.850 11.033 1.00 86.38 416 ILE A C 1
ATOM 3295 O O . ILE A 1 416 ? 6.744 8.803 10.384 1.00 86.38 416 ILE A O 1
ATOM 3299 N N . ILE A 1 417 ? 6.719 6.600 10.794 1.00 86.44 417 ILE A N 1
ATOM 3300 C CA . ILE A 1 417 ? 7.700 6.249 9.756 1.00 86.44 417 ILE A CA 1
ATOM 3301 C C . ILE A 1 417 ? 7.155 6.573 8.362 1.00 86.44 417 ILE A C 1
ATOM 3303 O O . ILE A 1 417 ? 7.840 7.235 7.579 1.00 86.44 417 ILE A O 1
ATOM 3307 N N . VAL A 1 418 ? 5.912 6.182 8.072 1.00 91.44 418 VAL A N 1
ATOM 3308 C CA . VAL A 1 418 ? 5.234 6.504 6.808 1.00 91.44 418 VAL A CA 1
ATOM 3309 C C . VAL A 1 418 ? 5.150 8.017 6.614 1.00 91.44 418 VAL A C 1
ATOM 3311 O O . VAL A 1 418 ? 5.485 8.519 5.542 1.00 91.44 418 VAL A O 1
ATOM 3314 N N . PHE A 1 419 ? 4.787 8.763 7.661 1.00 92.06 419 PHE A N 1
ATOM 3315 C CA . PHE A 1 419 ? 4.765 10.224 7.625 1.00 92.06 419 PHE A CA 1
ATOM 3316 C C . PHE A 1 419 ? 6.149 10.819 7.324 1.00 92.06 419 PHE A C 1
ATOM 3318 O O . PHE A 1 419 ? 6.271 11.687 6.459 1.00 92.06 419 PHE A O 1
ATOM 3325 N N . ILE A 1 420 ? 7.203 10.346 7.998 1.00 90.69 420 ILE A N 1
ATOM 3326 C CA . ILE A 1 420 ? 8.579 10.814 7.779 1.00 90.69 420 ILE A CA 1
ATOM 3327 C C . ILE A 1 420 ? 8.986 10.595 6.323 1.00 90.69 420 ILE A C 1
ATOM 3329 O O . ILE A 1 420 ? 9.448 11.538 5.682 1.00 90.69 420 ILE A O 1
ATOM 3333 N N . PHE A 1 421 ? 8.785 9.394 5.780 1.00 93.62 421 PHE A N 1
ATOM 3334 C CA . PHE A 1 421 ? 9.146 9.096 4.396 1.00 93.62 421 PHE A CA 1
ATOM 3335 C C . PHE A 1 421 ? 8.310 9.878 3.383 1.00 93.62 421 PHE A C 1
ATOM 3337 O O . PHE A 1 421 ? 8.868 10.364 2.401 1.00 93.62 421 PHE A O 1
ATOM 3344 N N . ALA A 1 422 ? 7.019 10.095 3.646 1.00 95.25 422 ALA A N 1
ATOM 3345 C CA . ALA A 1 422 ? 6.169 10.924 2.796 1.00 95.25 422 ALA A CA 1
ATOM 3346 C C . ALA A 1 422 ? 6.684 12.372 2.731 1.00 95.25 422 ALA A C 1
ATOM 3348 O O . ALA A 1 422 ? 6.783 12.955 1.648 1.00 95.25 422 ALA A O 1
ATOM 3349 N N . VAL A 1 423 ? 7.082 12.950 3.870 1.00 93.50 423 VAL A N 1
ATOM 3350 C CA . VAL A 1 423 ? 7.659 14.302 3.907 1.00 93.50 423 VAL A CA 1
ATOM 3351 C C . VAL A 1 423 ? 9.050 14.332 3.267 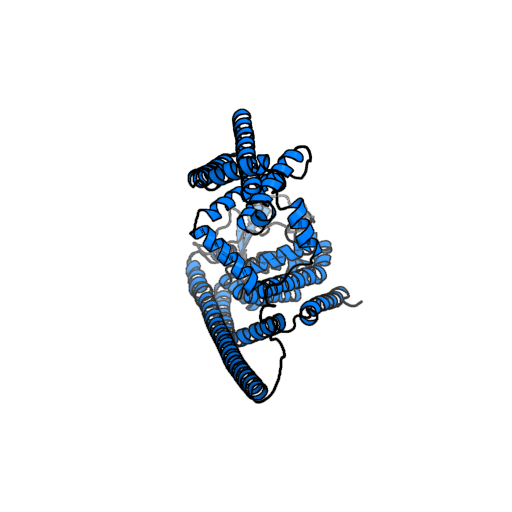1.00 93.50 423 VAL A C 1
ATOM 3353 O O . VAL A 1 423 ? 9.342 15.264 2.520 1.00 93.50 423 VAL A O 1
ATOM 3356 N N . VAL A 1 424 ? 9.907 13.335 3.514 1.00 92.31 424 VAL A N 1
ATOM 3357 C CA . VAL A 1 424 ? 11.239 13.238 2.887 1.00 92.31 424 VAL A CA 1
ATOM 3358 C C . VAL A 1 424 ? 11.117 13.162 1.364 1.00 92.31 424 VAL A C 1
ATOM 3360 O O . VAL A 1 424 ? 11.766 13.950 0.677 1.00 92.31 424 VAL A O 1
ATOM 3363 N N . GLY A 1 425 ? 10.255 12.287 0.840 1.00 93.12 425 GLY A N 1
ATOM 3364 C CA . GLY A 1 425 ? 10.011 12.147 -0.597 1.00 93.12 425 GLY A CA 1
ATOM 3365 C C . GLY A 1 425 ? 9.508 13.446 -1.225 1.00 93.12 425 GLY A C 1
ATOM 3366 O O . GLY A 1 425 ? 10.055 13.905 -2.227 1.00 93.12 425 GLY A O 1
ATOM 3367 N N . MET A 1 426 ? 8.556 14.115 -0.570 1.00 92.75 426 MET A N 1
ATOM 3368 C CA . MET A 1 426 ? 8.026 15.399 -1.033 1.00 92.75 426 MET A CA 1
ATOM 3369 C C . MET A 1 426 ? 9.101 16.498 -1.066 1.00 92.75 426 MET A C 1
ATOM 3371 O O . MET A 1 426 ? 9.206 17.241 -2.040 1.00 92.75 426 MET A O 1
ATOM 3375 N N . GLN A 1 427 ? 9.931 16.605 -0.024 1.00 90.75 427 GLN A N 1
ATOM 3376 C CA . GLN A 1 427 ? 10.971 17.640 0.061 1.00 90.75 427 GLN A CA 1
ATOM 3377 C C . GLN A 1 427 ? 12.134 17.401 -0.912 1.00 90.75 427 GLN A C 1
ATOM 3379 O O . GLN A 1 427 ? 12.705 18.368 -1.421 1.00 90.75 427 GLN A O 1
ATOM 3384 N N . LEU A 1 428 ? 12.497 16.138 -1.161 1.00 90.88 428 LEU A N 1
ATOM 3385 C CA . LEU A 1 428 ? 13.585 15.776 -2.073 1.00 90.88 428 LEU A CA 1
ATOM 3386 C C . LEU A 1 428 ? 13.163 15.827 -3.539 1.00 90.88 428 LEU A C 1
ATOM 3388 O O . LEU A 1 428 ? 13.907 16.347 -4.367 1.00 90.88 428 LEU A O 1
ATOM 3392 N N . PHE A 1 429 ? 11.988 15.286 -3.859 1.00 94.19 429 PHE A N 1
ATOM 3393 C CA . PHE A 1 429 ? 11.605 14.991 -5.237 1.00 94.19 429 PHE A CA 1
ATOM 3394 C C . PHE A 1 429 ? 10.452 15.857 -5.749 1.00 94.19 429 PHE A C 1
ATOM 3396 O O . PHE A 1 429 ? 10.294 15.984 -6.961 1.00 94.19 429 PHE A O 1
ATOM 3403 N N . GLY A 1 430 ? 9.672 16.502 -4.875 1.00 92.56 430 GLY A N 1
ATOM 3404 C CA . GLY A 1 430 ? 8.440 17.189 -5.273 1.00 92.56 430 GLY A CA 1
ATOM 3405 C C . GLY A 1 430 ? 8.626 18.299 -6.307 1.00 92.56 430 GLY A C 1
ATOM 3406 O O . GLY A 1 430 ? 7.827 18.408 -7.235 1.00 92.56 430 GLY A O 1
ATOM 3407 N N . LYS A 1 431 ? 9.721 19.067 -6.216 1.00 91.88 431 LYS A N 1
ATOM 3408 C CA . LYS A 1 431 ? 10.065 20.081 -7.230 1.00 91.88 431 LYS A CA 1
ATOM 3409 C C . LYS A 1 431 ? 10.465 19.463 -8.566 1.00 91.88 431 LYS A C 1
ATOM 3411 O O . LYS A 1 431 ? 9.979 19.897 -9.603 1.00 91.88 431 LYS A O 1
ATOM 3416 N N . ASN A 1 432 ? 11.287 18.414 -8.530 1.00 92.75 432 ASN A N 1
ATOM 3417 C CA . ASN A 1 432 ? 11.764 17.738 -9.735 1.00 92.75 432 ASN A CA 1
ATOM 3418 C C . ASN A 1 432 ? 10.599 17.112 -10.512 1.00 92.75 432 ASN A C 1
ATOM 3420 O O . ASN A 1 432 ? 10.574 17.192 -11.735 1.00 92.75 432 ASN A O 1
ATOM 3424 N N . TYR A 1 433 ? 9.605 16.555 -9.811 1.00 93.75 433 TYR A N 1
ATOM 3425 C CA . TYR A 1 433 ? 8.383 16.046 -10.439 1.00 93.75 433 TYR A CA 1
ATOM 3426 C C . TYR A 1 433 ? 7.605 17.130 -11.184 1.00 93.75 433 TYR A C 1
ATOM 3428 O O . TYR A 1 433 ? 7.041 16.827 -12.223 1.00 93.75 433 TYR A O 1
ATOM 3436 N N . GLN A 1 434 ? 7.581 18.369 -10.685 1.00 91.62 434 GLN A N 1
ATOM 3437 C CA . GLN A 1 434 ? 6.910 19.483 -11.356 1.00 91.62 434 GLN A CA 1
ATOM 3438 C C . GLN A 1 434 ? 7.733 20.014 -12.540 1.00 91.62 434 GLN A C 1
ATOM 3440 O O . GLN A 1 434 ? 7.193 20.210 -13.627 1.00 91.62 434 GLN A O 1
ATOM 3445 N N . GLU A 1 435 ? 9.036 20.219 -12.350 1.00 92.00 435 GLU A N 1
ATOM 3446 C CA . GLU A 1 435 ? 9.932 20.800 -13.360 1.00 92.00 435 GLU A CA 1
ATOM 3447 C C . GLU A 1 435 ? 10.226 19.831 -14.521 1.00 92.00 435 GLU A C 1
ATOM 3449 O O . GLU A 1 435 ? 10.360 20.260 -15.663 1.00 92.00 435 GLU A O 1
ATOM 3454 N N . CYS A 1 436 ? 10.285 18.520 -14.260 1.00 92.75 436 CYS A N 1
ATOM 3455 C CA . CYS A 1 436 ? 10.625 17.486 -15.247 1.00 92.75 436 CYS A CA 1
ATOM 3456 C C . CYS A 1 436 ? 9.425 16.627 -15.696 1.00 92.75 436 CYS A C 1
ATOM 3458 O O . CYS A 1 436 ? 9.626 15.527 -16.215 1.00 92.75 436 CYS A O 1
ATOM 3460 N N . THR A 1 437 ? 8.188 17.113 -15.542 1.00 92.00 437 THR A N 1
ATOM 3461 C CA . THR A 1 437 ? 6.953 16.357 -15.854 1.00 92.00 437 THR A CA 1
ATOM 3462 C C . THR A 1 437 ? 6.927 15.782 -17.282 1.00 92.00 437 THR A C 1
ATOM 3464 O O . THR A 1 437 ? 6.473 14.660 -17.502 1.00 92.00 437 THR A O 1
ATOM 3467 N N . CYS A 1 438 ? 7.475 16.506 -18.262 1.00 92.19 438 CYS A N 1
ATOM 3468 C CA . CYS A 1 438 ? 7.499 16.071 -19.664 1.00 92.19 438 CYS A CA 1
ATOM 3469 C C . CYS A 1 438 ? 8.398 14.849 -19.938 1.00 92.19 438 CYS A C 1
ATOM 3471 O O . CYS A 1 438 ? 8.328 14.276 -21.022 1.00 92.19 438 CYS A O 1
ATOM 3473 N N . LYS A 1 439 ? 9.256 14.433 -18.993 1.00 90.00 439 LYS A N 1
ATOM 3474 C CA . LYS A 1 439 ? 10.056 13.203 -19.146 1.00 90.00 439 LYS A CA 1
ATOM 3475 C C . LYS A 1 439 ? 9.244 11.932 -18.889 1.00 90.00 439 LYS A C 1
ATOM 3477 O O . LYS A 1 439 ? 9.557 10.887 -19.448 1.00 90.00 439 LYS A O 1
ATOM 3482 N N . ILE A 1 440 ? 8.220 12.032 -18.041 1.00 91.31 440 ILE A N 1
ATOM 3483 C CA . ILE A 1 440 ? 7.437 10.893 -17.534 1.00 91.31 440 ILE A CA 1
ATOM 3484 C C . ILE A 1 440 ? 6.044 10.799 -18.173 1.00 91.31 440 ILE A C 1
ATOM 3486 O O . ILE A 1 440 ? 5.518 9.699 -18.371 1.00 91.31 440 ILE A O 1
ATOM 3490 N N . SER A 1 441 ? 5.454 11.945 -18.532 1.00 88.69 441 SER A N 1
ATOM 3491 C CA . SER A 1 441 ? 4.130 12.055 -19.148 1.00 88.69 441 SER A CA 1
ATOM 3492 C C . SER A 1 441 ? 4.222 12.702 -20.527 1.00 88.69 441 SER A C 1
ATOM 3494 O O . SER A 1 441 ? 4.884 13.725 -20.692 1.00 88.69 441 SER A O 1
ATOM 3496 N N . LYS A 1 442 ? 3.527 12.120 -21.515 1.00 84.94 442 LYS A N 1
ATOM 3497 C CA . LYS A 1 442 ? 3.467 12.655 -22.888 1.00 84.94 442 LYS A CA 1
ATOM 3498 C C . LYS A 1 442 ? 2.724 13.989 -22.949 1.00 84.94 442 LYS A C 1
ATOM 3500 O O . LYS A 1 442 ? 3.119 14.860 -23.713 1.00 84.94 442 LYS A O 1
ATOM 3505 N N . ASP A 1 443 ? 1.708 14.152 -22.106 1.00 88.44 443 ASP A N 1
ATOM 3506 C CA . ASP A 1 443 ? 0.861 15.348 -22.067 1.00 88.44 443 ASP A CA 1
ATOM 3507 C C . ASP A 1 443 ? 1.453 16.449 -21.170 1.00 88.44 443 ASP A C 1
ATOM 3509 O O . ASP A 1 443 ? 0.800 17.455 -20.902 1.00 88.44 443 ASP A O 1
ATOM 3513 N N . CYS A 1 444 ? 2.673 16.248 -20.648 1.00 90.12 444 CYS A N 1
ATOM 3514 C CA . CYS A 1 444 ? 3.332 17.134 -19.681 1.00 90.12 444 CYS A CA 1
ATOM 3515 C C . CYS A 1 444 ? 2.480 17.457 -18.434 1.00 90.12 444 CYS A C 1
ATOM 3517 O O . CYS A 1 444 ? 2.746 18.427 -17.724 1.00 90.12 444 CYS A O 1
ATOM 3519 N N . SER A 1 445 ? 1.481 16.625 -18.137 1.00 92.94 445 SER A N 1
ATOM 3520 C CA . SER A 1 445 ? 0.657 16.675 -16.933 1.00 92.94 445 SER A CA 1
ATOM 3521 C C . SER A 1 445 ? 1.224 15.753 -15.853 1.00 92.94 445 SER A C 1
ATOM 3523 O O . SER A 1 445 ? 1.853 14.732 -16.153 1.00 92.94 445 SER A O 1
ATOM 3525 N N . LEU A 1 446 ? 1.030 16.125 -14.583 1.00 92.88 446 LEU A N 1
ATOM 3526 C CA . LEU A 1 446 ? 1.492 15.313 -13.457 1.00 92.88 446 LEU A CA 1
ATOM 3527 C C . LEU A 1 446 ? 0.850 13.918 -13.535 1.00 92.88 446 LEU A C 1
ATOM 3529 O O . LEU A 1 446 ? -0.372 13.824 -13.672 1.00 92.88 446 LEU A O 1
ATOM 3533 N N . PRO A 1 447 ? 1.645 12.837 -13.450 1.00 92.44 447 PRO A N 1
ATOM 3534 C CA . PRO A 1 447 ? 1.095 11.490 -13.446 1.00 92.44 447 PRO A CA 1
ATOM 3535 C C . PRO A 1 447 ? 0.289 11.257 -12.169 1.00 92.44 447 PRO A C 1
ATOM 3537 O O . PRO A 1 447 ? 0.491 11.933 -11.165 1.00 92.44 447 PRO A O 1
ATOM 3540 N N . ARG A 1 448 ? -0.571 10.235 -12.175 1.00 94.06 448 ARG A N 1
ATOM 3541 C CA . ARG A 1 448 ? -1.404 9.859 -11.019 1.00 94.06 448 ARG A CA 1
ATOM 3542 C C . ARG A 1 448 ? -0.598 9.630 -9.732 1.00 94.06 448 ARG A C 1
ATOM 3544 O O . ARG A 1 448 ? -1.082 9.921 -8.644 1.00 94.06 448 ARG A O 1
ATOM 3551 N N . TRP A 1 449 ? 0.625 9.120 -9.866 1.00 95.75 449 TRP A N 1
ATOM 3552 C CA . TRP A 1 449 ? 1.551 8.882 -8.763 1.00 95.75 449 TRP A CA 1
ATOM 3553 C C . TRP A 1 449 ? 2.718 9.863 -8.867 1.00 95.75 449 TRP A C 1
ATOM 3555 O O . TRP A 1 449 ? 3.581 9.716 -9.727 1.00 95.75 449 TRP A O 1
ATOM 3565 N N . HIS A 1 450 ? 2.749 10.875 -8.001 1.00 95.12 450 HIS A N 1
ATOM 3566 C CA . HIS A 1 450 ? 3.812 11.880 -7.976 1.00 95.12 450 HIS A CA 1
ATOM 3567 C C . HIS A 1 450 ? 4.136 12.323 -6.542 1.00 95.12 450 HIS A C 1
ATOM 3569 O O . HIS A 1 450 ? 3.309 12.214 -5.644 1.00 95.12 450 HIS A O 1
ATOM 3575 N N . MET A 1 451 ? 5.331 12.874 -6.311 1.00 95.94 451 MET A N 1
ATOM 3576 C CA . MET A 1 451 ? 5.754 13.345 -4.977 1.00 95.94 451 MET A CA 1
ATOM 3577 C C . MET A 1 451 ? 5.655 14.867 -4.801 1.00 95.94 451 MET A C 1
ATOM 3579 O O . MET A 1 451 ? 6.333 15.436 -3.952 1.00 95.94 451 MET A O 1
ATOM 3583 N N . LYS A 1 452 ? 4.837 15.555 -5.608 1.00 94.88 452 LYS A N 1
ATOM 3584 C CA . LYS A 1 452 ? 4.691 17.024 -5.522 1.00 94.88 452 LYS A CA 1
ATOM 3585 C C . LYS A 1 452 ? 4.072 17.458 -4.190 1.00 94.88 452 LYS A C 1
ATOM 3587 O O . LYS A 1 452 ? 4.585 18.368 -3.547 1.00 94.88 452 LYS A O 1
ATOM 3592 N N . ASP A 1 453 ? 2.993 16.784 -3.796 1.00 95.25 453 ASP A N 1
ATOM 3593 C CA . ASP A 1 453 ? 2.195 17.119 -2.618 1.00 95.25 453 ASP A CA 1
ATOM 3594 C C . ASP A 1 453 ? 2.304 16.023 -1.557 1.00 95.25 453 ASP A C 1
ATOM 3596 O O . ASP A 1 453 ? 2.596 14.863 -1.859 1.00 95.25 453 ASP A O 1
ATOM 3600 N N . PHE A 1 454 ? 2.013 16.381 -0.305 1.00 95.56 454 PHE A N 1
ATOM 3601 C CA . PHE A 1 454 ? 2.132 15.463 0.827 1.00 95.56 454 PHE A CA 1
ATOM 3602 C C . PHE A 1 454 ? 1.269 14.205 0.656 1.00 95.56 454 PHE A C 1
ATOM 3604 O O . PHE A 1 454 ? 1.768 13.103 0.860 1.00 95.56 454 PHE A O 1
ATOM 3611 N N . PHE A 1 455 ? 0.003 14.354 0.249 1.00 96.50 455 PHE A N 1
ATOM 3612 C CA . PHE A 1 455 ? -0.922 13.224 0.126 1.00 96.50 455 PHE A CA 1
ATOM 3613 C C . PHE A 1 455 ? -0.494 12.233 -0.966 1.00 96.50 455 PHE A C 1
ATOM 3615 O O . PHE A 1 455 ? -0.454 11.033 -0.721 1.00 96.50 455 PHE A O 1
ATOM 3622 N N . HIS A 1 456 ? -0.083 12.718 -2.141 1.00 96.75 456 HIS A N 1
ATOM 3623 C CA . HIS A 1 456 ? 0.400 11.845 -3.217 1.00 96.75 456 HIS A CA 1
ATOM 3624 C C . HIS A 1 456 ? 1.742 11.181 -2.868 1.00 96.75 456 HIS A C 1
ATOM 3626 O O . HIS A 1 456 ? 1.940 10.002 -3.157 1.00 96.75 456 HIS A O 1
ATOM 3632 N N . SER A 1 457 ? 2.631 11.889 -2.160 1.00 96.75 457 SER A N 1
ATOM 3633 C CA . SER A 1 457 ? 3.860 11.299 -1.615 1.00 96.75 457 SER A CA 1
ATOM 3634 C C . SER A 1 457 ? 3.559 10.207 -0.577 1.00 96.75 457 SER A C 1
ATOM 3636 O O . SER A 1 457 ? 4.152 9.131 -0.619 1.00 96.75 457 SER A O 1
ATOM 3638 N N . PHE A 1 458 ? 2.586 10.441 0.310 1.00 96.81 458 PHE A N 1
ATOM 3639 C CA . PHE A 1 458 ? 2.087 9.444 1.261 1.00 96.81 458 PHE A CA 1
ATOM 3640 C C . PHE A 1 458 ? 1.535 8.205 0.549 1.00 96.81 458 PHE A C 1
ATOM 3642 O O . PHE A 1 458 ? 1.891 7.089 0.918 1.00 96.81 458 PHE A O 1
ATOM 3649 N N . LEU A 1 459 ? 0.729 8.390 -0.500 1.00 96.75 459 LEU A N 1
ATOM 3650 C CA . LEU A 1 459 ? 0.184 7.289 -1.292 1.00 96.75 459 LEU A CA 1
ATOM 3651 C C . LEU A 1 459 ? 1.279 6.467 -1.987 1.00 96.75 459 LEU A C 1
ATOM 3653 O O . LEU A 1 459 ? 1.156 5.249 -2.042 1.00 96.75 459 LEU A O 1
ATOM 3657 N N . ILE A 1 460 ? 2.361 7.090 -2.471 1.00 96.62 460 ILE A N 1
ATOM 3658 C CA . ILE A 1 460 ? 3.506 6.346 -3.026 1.00 96.62 460 ILE A CA 1
ATOM 3659 C C . ILE A 1 460 ? 4.204 5.527 -1.940 1.00 96.62 460 ILE A C 1
ATOM 3661 O O . ILE A 1 460 ? 4.491 4.356 -2.159 1.00 96.62 460 ILE A O 1
ATOM 3665 N N . VAL A 1 461 ? 4.464 6.106 -0.765 1.00 96.50 461 VAL A N 1
ATOM 3666 C CA . VAL A 1 461 ? 5.076 5.357 0.347 1.00 96.50 461 VAL A CA 1
ATOM 3667 C C . VAL A 1 461 ? 4.187 4.185 0.759 1.00 96.50 461 VAL A C 1
ATOM 3669 O O . VAL A 1 461 ? 4.688 3.081 0.939 1.00 96.50 461 VAL A O 1
ATOM 3672 N N . PHE A 1 462 ? 2.873 4.395 0.849 1.00 94.88 462 PHE A N 1
ATOM 3673 C CA . PHE A 1 462 ? 1.910 3.331 1.123 1.00 94.88 462 PHE A CA 1
ATOM 3674 C C . PHE A 1 462 ? 1.941 2.238 0.045 1.00 94.88 462 PHE A C 1
ATOM 3676 O O . PHE A 1 462 ? 2.020 1.060 0.374 1.00 94.88 462 PHE A O 1
ATOM 3683 N N . ARG A 1 463 ? 1.976 2.621 -1.236 1.00 95.56 463 ARG A N 1
ATOM 3684 C CA . ARG A 1 463 ? 2.089 1.696 -2.372 1.00 95.56 463 ARG A CA 1
ATOM 3685 C C . ARG A 1 463 ? 3.364 0.842 -2.304 1.00 95.56 463 ARG A C 1
ATOM 3687 O O . ARG A 1 463 ? 3.292 -0.370 -2.487 1.00 95.56 463 ARG A O 1
ATOM 3694 N N . VAL A 1 464 ? 4.499 1.443 -1.933 1.00 95.38 464 VAL A N 1
ATOM 3695 C CA . VAL A 1 464 ? 5.771 0.727 -1.718 1.00 95.38 464 VAL A CA 1
ATOM 3696 C C . VAL A 1 464 ? 5.653 -0.304 -0.588 1.00 95.38 464 VAL A C 1
ATOM 3698 O O . VAL A 1 464 ? 6.172 -1.409 -0.727 1.00 95.38 464 VAL A O 1
ATOM 3701 N N . LEU A 1 465 ? 4.949 0.015 0.507 1.00 92.25 465 LEU A N 1
ATOM 3702 C CA . LEU A 1 465 ? 4.694 -0.936 1.603 1.00 92.25 465 LEU A CA 1
ATOM 3703 C C . LEU A 1 465 ? 3.767 -2.088 1.197 1.00 92.25 465 LEU A C 1
ATOM 3705 O O . LEU A 1 465 ? 3.869 -3.176 1.755 1.00 92.25 465 LEU A O 1
ATOM 3709 N N . CYS A 1 466 ? 2.886 -1.873 0.219 1.00 93.75 466 CYS A N 1
ATOM 3710 C CA . CYS A 1 466 ? 2.079 -2.938 -0.378 1.00 93.75 466 CYS A CA 1
ATOM 3711 C C . CYS A 1 466 ? 2.887 -3.860 -1.309 1.00 93.75 466 CYS A C 1
ATOM 3713 O O . CYS A 1 466 ? 2.339 -4.845 -1.791 1.00 93.75 466 CYS A O 1
ATOM 3715 N N . GLY A 1 467 ? 4.168 -3.562 -1.559 1.00 91.12 467 GLY A N 1
ATOM 3716 C CA . GLY A 1 467 ? 5.040 -4.354 -2.427 1.00 91.12 467 GLY A CA 1
ATOM 3717 C C . GLY A 1 467 ? 5.146 -3.838 -3.863 1.00 91.12 467 GLY A C 1
ATOM 3718 O O . GLY A 1 467 ? 5.872 -4.436 -4.647 1.00 91.12 467 GLY A O 1
ATOM 3719 N N . GLU A 1 468 ? 4.504 -2.716 -4.200 1.00 95.19 468 GLU A N 1
ATOM 3720 C CA . GLU A 1 468 ? 4.558 -2.109 -5.535 1.00 95.19 468 GLU A CA 1
ATOM 3721 C C . GLU A 1 468 ? 5.472 -0.873 -5.534 1.00 95.19 468 GLU A C 1
ATOM 3723 O O . GLU A 1 468 ? 5.068 0.233 -5.173 1.00 95.19 468 GLU A O 1
ATOM 3728 N N . TRP A 1 469 ? 6.734 -1.029 -5.926 1.00 95.69 469 TRP A N 1
ATOM 3729 C CA . TRP A 1 469 ? 7.763 0.006 -5.785 1.00 95.69 469 TRP A CA 1
ATOM 3730 C C . TRP A 1 469 ? 8.467 0.352 -7.100 1.00 95.69 469 TRP A C 1
ATOM 3732 O O . TRP A 1 469 ? 8.830 1.515 -7.311 1.00 95.69 469 TRP A O 1
ATOM 3742 N N . ILE A 1 470 ? 8.642 -0.617 -7.998 1.00 96.19 470 ILE A N 1
ATOM 3743 C CA . ILE A 1 470 ? 9.492 -0.526 -9.185 1.00 96.19 470 ILE A CA 1
ATOM 3744 C C . ILE A 1 470 ? 8.984 0.515 -10.186 1.00 96.19 470 ILE A C 1
ATOM 3746 O O . ILE A 1 470 ? 9.779 1.317 -10.675 1.00 96.19 470 ILE A O 1
ATOM 3750 N N . GLU A 1 471 ? 7.672 0.569 -10.441 1.00 95.06 471 GLU A N 1
ATOM 3751 C CA . GLU A 1 471 ? 7.081 1.518 -11.395 1.00 95.06 471 GLU A CA 1
ATOM 3752 C C . GLU A 1 471 ? 7.316 2.967 -10.957 1.00 95.06 471 GLU A C 1
ATOM 3754 O O . GLU A 1 471 ? 7.826 3.792 -11.714 1.00 95.06 471 GLU A O 1
ATOM 3759 N N . THR A 1 472 ? 7.002 3.269 -9.695 1.00 95.50 472 THR A N 1
ATOM 3760 C CA . THR A 1 472 ? 7.199 4.604 -9.114 1.00 95.50 472 THR A CA 1
ATOM 3761 C C . THR A 1 472 ? 8.674 4.966 -8.955 1.00 95.50 472 THR A C 1
ATOM 3763 O O . THR A 1 472 ? 9.039 6.143 -9.012 1.00 95.50 472 THR A O 1
ATOM 3766 N N . MET A 1 473 ? 9.544 3.967 -8.780 1.00 96.25 473 MET A N 1
ATOM 3767 C CA . MET A 1 473 ? 10.984 4.178 -8.712 1.00 96.25 473 MET A CA 1
ATOM 3768 C C . MET A 1 473 ? 11.544 4.577 -10.082 1.00 96.25 473 MET A C 1
ATOM 3770 O O . MET A 1 473 ? 12.367 5.490 -10.138 1.00 96.25 473 MET A O 1
ATOM 3774 N N . TRP A 1 474 ? 11.080 3.971 -11.182 1.00 95.62 474 TRP A N 1
ATOM 3775 C CA . TRP A 1 474 ? 11.484 4.371 -12.536 1.00 95.62 474 TRP A CA 1
ATOM 3776 C C . TRP A 1 474 ? 11.168 5.840 -12.817 1.00 95.62 474 TRP A C 1
ATOM 3778 O O . TRP A 1 474 ? 12.056 6.580 -13.242 1.00 95.62 474 TRP A O 1
ATOM 3788 N N . ASP A 1 475 ? 9.948 6.283 -12.509 1.00 95.12 475 ASP A N 1
ATOM 3789 C CA . ASP A 1 475 ? 9.561 7.683 -12.697 1.00 95.12 475 ASP A CA 1
ATOM 3790 C C . ASP A 1 475 ? 10.396 8.620 -11.802 1.00 95.12 475 ASP A C 1
ATOM 3792 O O . ASP A 1 475 ? 10.867 9.655 -12.275 1.00 95.12 475 ASP A O 1
ATOM 3796 N N . CYS A 1 476 ? 10.686 8.233 -10.548 1.00 95.75 476 CYS A N 1
ATOM 3797 C CA . CYS A 1 476 ? 11.581 8.992 -9.663 1.00 95.75 476 CYS A CA 1
ATOM 3798 C C . CYS A 1 476 ? 12.983 9.149 -10.268 1.00 95.75 476 CYS A C 1
ATOM 3800 O O . CYS A 1 476 ? 13.536 10.252 -10.298 1.00 95.75 476 CYS A O 1
ATOM 3802 N N . MET A 1 477 ? 13.571 8.051 -10.747 1.00 95.88 477 MET A N 1
ATOM 3803 C CA . MET A 1 477 ? 14.940 8.032 -11.263 1.00 95.88 477 MET A CA 1
ATOM 3804 C C . MET A 1 477 ? 15.093 8.895 -12.516 1.00 95.88 477 MET A C 1
ATOM 3806 O O . MET A 1 477 ? 16.133 9.535 -12.683 1.00 95.88 477 MET A O 1
ATOM 3810 N N . GLU A 1 478 ? 14.058 8.968 -13.352 1.00 94.12 478 GLU A N 1
ATOM 3811 C CA . GLU A 1 478 ? 14.066 9.781 -14.569 1.00 94.12 478 GLU A CA 1
ATOM 3812 C C . GLU A 1 478 ? 13.941 11.290 -14.261 1.00 94.12 478 GLU A C 1
ATOM 3814 O O . GLU A 1 478 ? 14.566 12.119 -14.935 1.00 94.12 478 GLU A O 1
ATOM 3819 N N . VAL A 1 479 ? 13.201 11.674 -13.209 1.00 93.88 479 VAL A N 1
ATOM 3820 C CA . VAL A 1 479 ? 13.043 13.093 -12.823 1.00 93.88 479 VAL A CA 1
ATOM 3821 C C . VAL A 1 479 ? 14.138 13.616 -11.894 1.00 93.88 479 VAL A C 1
ATOM 3823 O O . VAL A 1 479 ? 14.542 14.768 -12.031 1.00 93.88 479 VAL A O 1
ATOM 3826 N N . ALA A 1 480 ? 14.624 12.812 -10.946 1.00 91.88 480 ALA A N 1
ATOM 3827 C CA . ALA A 1 480 ? 15.512 13.264 -9.869 1.00 91.88 480 ALA A CA 1
ATOM 3828 C C . ALA A 1 480 ? 16.903 12.612 -9.870 1.00 91.88 480 ALA A C 1
ATOM 3830 O O . ALA A 1 480 ? 17.786 13.059 -9.135 1.00 91.88 480 ALA A O 1
ATOM 3831 N N . GLY A 1 481 ? 17.114 11.587 -10.696 1.00 91.88 481 GLY A N 1
ATOM 3832 C CA . GLY A 1 481 ? 18.370 10.854 -10.793 1.00 91.88 481 GLY A CA 1
ATOM 3833 C C . GLY A 1 481 ? 18.389 9.547 -9.996 1.00 91.88 481 GLY A C 1
ATOM 3834 O O . GLY A 1 481 ? 17.683 9.353 -9.008 1.00 91.88 481 GLY A O 1
ATOM 3835 N N . GLN A 1 482 ? 19.254 8.635 -10.438 1.00 92.88 482 GLN A N 1
ATOM 3836 C CA . GLN A 1 482 ? 19.309 7.246 -9.976 1.00 92.88 482 GLN A CA 1
ATOM 3837 C C . GLN A 1 482 ? 19.700 7.060 -8.493 1.00 92.88 482 GLN A C 1
ATOM 3839 O O . GLN A 1 482 ? 18.960 6.382 -7.779 1.00 92.88 482 GLN A O 1
ATOM 3844 N N . PRO A 1 483 ? 20.820 7.623 -7.982 1.00 91.56 483 PRO A N 1
ATOM 3845 C CA . PRO A 1 483 ? 21.368 7.193 -6.692 1.00 91.56 483 PRO A CA 1
ATOM 3846 C C . PRO A 1 483 ? 20.472 7.569 -5.508 1.00 91.56 483 PRO A C 1
ATOM 3848 O O . PRO A 1 483 ? 20.297 6.775 -4.588 1.00 91.56 483 PRO A O 1
ATOM 3851 N N . LEU A 1 484 ? 19.870 8.762 -5.541 1.00 90.50 484 LEU A N 1
ATOM 3852 C CA . LEU A 1 484 ? 19.020 9.244 -4.454 1.00 90.50 484 LEU A CA 1
ATOM 3853 C C . LEU A 1 484 ? 17.670 8.512 -4.423 1.00 90.50 484 LEU A C 1
ATOM 3855 O O . LEU A 1 484 ? 17.213 8.137 -3.346 1.00 90.50 484 LEU A O 1
ATOM 3859 N N . CYS A 1 485 ? 17.053 8.274 -5.586 1.00 94.50 485 CYS A N 1
ATOM 3860 C CA . CYS A 1 485 ? 15.792 7.536 -5.671 1.00 94.50 485 CYS A CA 1
ATOM 3861 C C . CYS A 1 485 ? 15.957 6.081 -5.220 1.00 94.50 485 CYS A C 1
ATOM 3863 O O . CYS A 1 485 ? 15.187 5.634 -4.375 1.00 94.50 485 CYS A O 1
ATOM 3865 N N . ILE A 1 486 ? 16.987 5.369 -5.700 1.00 94.19 486 ILE A N 1
ATOM 3866 C CA . ILE A 1 486 ? 17.251 3.982 -5.280 1.00 94.19 486 ILE A CA 1
ATOM 3867 C C . ILE A 1 486 ? 17.462 3.921 -3.764 1.00 94.19 486 ILE A C 1
ATOM 3869 O O . ILE A 1 486 ? 16.852 3.092 -3.097 1.00 94.19 486 ILE A O 1
ATOM 3873 N N . LEU A 1 487 ? 18.267 4.827 -3.198 1.00 92.94 487 LEU A N 1
ATOM 3874 C CA . LEU A 1 487 ? 18.519 4.859 -1.758 1.00 92.94 487 LEU A CA 1
ATOM 3875 C C . LEU A 1 487 ? 17.228 5.055 -0.954 1.00 92.94 487 LEU A C 1
ATOM 3877 O O . LEU A 1 487 ? 16.981 4.308 -0.011 1.00 92.94 487 LEU A O 1
ATOM 3881 N N . VAL A 1 488 ? 16.395 6.036 -1.315 1.00 93.25 488 VAL A N 1
ATOM 3882 C CA . VAL A 1 488 ? 15.161 6.322 -0.568 1.00 93.25 488 VAL A CA 1
ATOM 3883 C C . VAL A 1 488 ? 14.169 5.165 -0.684 1.00 93.25 488 VAL A C 1
ATOM 3885 O O . VAL A 1 488 ? 13.657 4.720 0.338 1.00 93.25 488 VAL A O 1
ATOM 3888 N N . PHE A 1 489 ? 13.927 4.639 -1.886 1.00 95.38 489 PHE A N 1
ATOM 3889 C CA . PHE A 1 489 ? 12.966 3.550 -2.091 1.00 95.38 489 PHE A CA 1
ATOM 3890 C C . PHE A 1 489 ? 13.405 2.252 -1.405 1.00 95.38 489 PHE A C 1
ATOM 3892 O O . PHE A 1 489 ? 12.590 1.611 -0.743 1.00 95.38 489 PHE A O 1
ATOM 3899 N N . MET A 1 490 ? 14.693 1.901 -1.474 1.00 93.25 490 MET A N 1
ATOM 3900 C CA . MET A 1 490 ? 15.218 0.720 -0.782 1.00 93.25 490 MET A CA 1
ATOM 3901 C C . MET A 1 490 ? 15.141 0.871 0.740 1.00 93.25 490 MET A C 1
ATOM 3903 O O . MET A 1 490 ? 14.784 -0.081 1.429 1.00 93.25 490 MET A O 1
ATOM 3907 N N . LEU A 1 491 ? 15.402 2.067 1.283 1.00 91.56 491 LEU A N 1
ATOM 3908 C CA . LEU A 1 491 ? 15.221 2.327 2.715 1.00 91.56 491 LEU A CA 1
ATOM 3909 C C . LEU A 1 491 ? 13.754 2.221 3.142 1.00 91.56 491 LEU A C 1
ATOM 3911 O O . LEU A 1 491 ? 13.481 1.612 4.174 1.00 91.56 491 LEU A O 1
ATOM 3915 N N . VAL A 1 492 ? 12.824 2.787 2.364 1.00 93.69 492 VAL A N 1
ATOM 3916 C CA . VAL A 1 492 ? 11.379 2.693 2.636 1.00 93.69 492 VAL A CA 1
ATOM 3917 C C . VAL A 1 492 ? 10.941 1.235 2.644 1.00 93.69 492 VAL A C 1
ATOM 3919 O O . VAL A 1 492 ? 10.278 0.819 3.586 1.00 93.69 492 VAL A O 1
ATOM 3922 N N . MET A 1 493 ? 11.347 0.452 1.645 1.00 91.25 493 MET A N 1
ATOM 3923 C CA . MET A 1 493 ? 10.993 -0.960 1.567 1.00 91.25 493 MET A CA 1
ATOM 3924 C C . MET A 1 493 ? 11.566 -1.752 2.746 1.00 91.25 493 MET A C 1
ATOM 3926 O O . MET A 1 493 ? 10.824 -2.456 3.421 1.00 91.25 493 MET A O 1
ATOM 3930 N N . VAL A 1 494 ? 12.868 -1.642 3.023 1.00 88.12 494 VAL A N 1
ATOM 3931 C CA . VAL A 1 494 ? 13.521 -2.455 4.061 1.00 88.12 494 VAL A CA 1
ATOM 3932 C C . VAL A 1 494 ? 13.023 -2.078 5.455 1.00 88.12 494 VAL A C 1
ATOM 3934 O O . VAL A 1 494 ? 12.634 -2.952 6.225 1.00 88.12 494 VAL A O 1
ATOM 3937 N N . ILE A 1 495 ? 13.006 -0.784 5.793 1.00 87.06 495 ILE A N 1
ATOM 3938 C CA . ILE A 1 495 ? 12.569 -0.320 7.120 1.00 87.06 495 ILE A CA 1
ATOM 3939 C C . ILE A 1 495 ? 11.058 -0.501 7.267 1.00 87.06 495 ILE A C 1
ATOM 3941 O O . ILE A 1 495 ? 10.589 -0.961 8.305 1.00 87.06 495 ILE A O 1
ATOM 3945 N N . GLY A 1 496 ? 10.301 -0.148 6.233 1.00 84.75 496 GLY A N 1
ATOM 3946 C CA . GLY A 1 496 ? 8.851 -0.235 6.217 1.00 84.75 496 GLY A CA 1
ATOM 3947 C C . GLY A 1 496 ? 8.348 -1.664 6.355 1.00 84.75 496 GLY A C 1
ATOM 3948 O O . GLY A 1 496 ? 7.586 -1.943 7.275 1.00 84.75 496 GLY A O 1
ATOM 3949 N N . ASN A 1 497 ? 8.832 -2.584 5.519 1.00 83.88 497 ASN A N 1
ATOM 3950 C CA . ASN A 1 497 ? 8.387 -3.978 5.552 1.00 83.88 497 ASN A CA 1
ATOM 3951 C C . ASN A 1 497 ? 8.862 -4.706 6.812 1.00 83.88 497 ASN A C 1
ATOM 3953 O O . ASN A 1 497 ? 8.145 -5.566 7.312 1.00 83.88 497 ASN A O 1
ATOM 3957 N N . LEU A 1 498 ? 10.010 -4.328 7.387 1.00 81.88 498 LEU A N 1
ATOM 3958 C CA . LEU A 1 498 ? 10.424 -4.836 8.697 1.00 81.88 498 LEU A CA 1
ATOM 3959 C C . LEU A 1 498 ? 9.430 -4.437 9.796 1.00 81.88 498 LEU A C 1
ATOM 3961 O O . LEU A 1 498 ? 9.101 -5.254 10.652 1.00 81.88 498 LEU A O 1
ATOM 3965 N N . VAL A 1 499 ? 8.960 -3.186 9.792 1.00 80.62 499 VAL A N 1
ATOM 3966 C CA . VAL A 1 499 ? 7.985 -2.705 10.781 1.00 80.62 499 VAL A CA 1
ATOM 3967 C C . VAL A 1 499 ? 6.609 -3.313 10.524 1.00 80.62 499 VAL A C 1
ATOM 3969 O O . VAL A 1 499 ? 5.973 -3.742 11.478 1.00 80.62 499 VAL A O 1
ATOM 3972 N N . VAL A 1 500 ? 6.171 -3.415 9.267 1.00 82.44 500 VAL A N 1
ATOM 3973 C CA . VAL A 1 500 ? 4.905 -4.072 8.900 1.00 82.44 500 VAL A CA 1
ATOM 3974 C C . VAL A 1 500 ? 4.916 -5.549 9.285 1.00 82.44 500 VAL A C 1
ATOM 3976 O O . VAL A 1 500 ? 3.938 -6.019 9.834 1.00 82.44 500 VAL A O 1
ATOM 3979 N N . SER A 1 501 ? 6.021 -6.270 9.080 1.00 73.25 501 SER A N 1
ATOM 3980 C CA . SER A 1 501 ? 6.140 -7.684 9.467 1.00 73.25 501 SER A CA 1
ATOM 3981 C C . SER A 1 501 ? 6.099 -7.907 10.986 1.00 73.25 501 SER A C 1
ATOM 3983 O O . SER A 1 501 ? 5.892 -9.032 11.432 1.00 73.25 501 SER A O 1
ATOM 3985 N N . ARG A 1 502 ? 6.334 -6.853 11.778 1.00 69.50 502 ARG A N 1
ATOM 3986 C CA . ARG A 1 502 ? 6.296 -6.876 13.245 1.00 69.50 502 ARG A CA 1
ATOM 3987 C C . ARG A 1 502 ? 4.953 -6.474 13.851 1.00 69.50 502 ARG A C 1
ATOM 3989 O O . ARG A 1 502 ? 4.727 -6.792 15.019 1.00 69.50 502 ARG A O 1
ATOM 3996 N N . VAL A 1 503 ? 4.171 -5.674 13.128 1.00 69.25 503 VAL A N 1
ATOM 3997 C CA . VAL A 1 503 ? 2.800 -5.287 13.496 1.00 69.25 503 VAL A CA 1
ATOM 3998 C C . VAL A 1 503 ? 1.901 -6.479 13.228 1.00 69.25 503 VAL A C 1
ATOM 4000 O O . VAL A 1 503 ? 1.093 -6.782 14.132 1.00 69.25 503 VAL A O 1
#

Solvent-accessible surface area (backbone atoms only — not comparable to full-atom values): 27983 Å² total; per-residue (Å²): 135,78,68,59,50,64,61,52,44,61,60,55,58,56,60,57,40,54,72,71,63,48,91,60,78,69,60,60,56,48,50,55,52,51,52,56,55,46,54,64,71,42,46,66,58,52,51,51,50,54,50,53,45,50,54,52,14,53,51,46,26,72,75,36,55,53,35,58,21,17,21,20,31,56,46,71,79,71,55,76,82,50,93,73,70,96,79,68,73,94,77,78,55,56,45,60,57,88,92,56,92,56,66,40,59,12,24,91,42,93,65,18,28,72,56,61,91,70,33,41,74,39,81,51,76,73,30,44,76,95,44,63,51,40,24,70,45,67,69,36,13,36,52,52,48,51,30,42,38,65,60,35,74,34,65,59,58,51,53,53,48,28,26,16,67,12,53,78,58,50,58,59,52,52,53,46,39,50,58,41,25,52,48,48,50,51,50,51,51,49,52,52,49,54,49,48,50,54,52,49,52,53,52,52,51,53,51,53,50,52,50,51,53,48,51,54,52,51,52,51,53,51,49,51,52,50,51,52,52,55,59,56,71,74,67,83,83,87,79,82,85,77,68,101,71,87,83,70,87,75,73,62,69,69,58,56,55,48,39,60,68,75,32,43,87,73,90,43,77,73,54,48,55,51,32,52,53,43,32,57,55,70,70,33,69,65,52,60,52,51,52,51,52,51,44,54,51,51,48,53,57,65,68,66,70,57,92,88,68,52,71,69,59,53,49,50,51,52,53,49,54,51,51,54,53,50,52,53,45,50,52,52,53,50,46,32,59,41,53,26,53,58,59,36,63,69,37,68,67,51,43,52,54,48,50,54,44,51,53,54,53,51,44,66,76,45,74,86,53,89,86,53,68,68,57,65,59,53,63,61,58,56,53,60,60,51,31,79,79,34,70,67,55,36,48,50,52,49,49,54,52,50,45,50,65,75,40,38,68,52,53,49,50,51,54,52,51,51,51,50,50,9,51,43,43,20,52,68,36,10,63,32,48,65,76,38,19,63,80,79,24,94,82,51,46,81,58,96,78,43,27,59,44,60,68,41,13,34,50,50,53,53,37,31,63,75,46,56,43,66,72,65,45,49,54,39,26,75,43,70,36,56,71,66,39,53,52,52,53,52,48,49,41,56,56,43,45,55,50,58,76,70,101

InterPro domains:
  IPR005821 Ion transport domain [PF00520] (3-202)
  IPR005821 Ion transport domain [PF00520] (285-500)
  IPR027359 Voltage-dependent channel domain superfamily [G3DSA:1.20.120.350] (276-392)
  IPR043203 Voltage-gated cation channel calcium and sodium [PTHR10037] (2-500)

Radius of gyration: 34.09 Å; Cα contacts (8 Å, |Δi|>4): 457; chains: 1; bounding box: 73×50×128 Å

Nearest PDB structures (foldseek):
  8gz1-assembly1_B  TM=9.409E-01  e=4.776E-42  Homo sapiens
  7w9t-assembly1_A  TM=9.347E-01  e=6.245E-40  Homo sapiens
  8fhd-assembly1_A  TM=9.372E-01  e=8.873E-40  Homo sapiens
  7w7f-assembly1_D  TM=9.414E-01  e=9.927E-39  Homo sapiens
  7w77-assembly1_D  TM=9.385E-01  e=2.242E-37  Homo sapiens

pLDDT: mean 82.44, std 15.31, range [27.28, 97.12]

Mean predicted aligned error: 11.66 Å